Protein AF-0000000084328011 (afdb_homodimer)

Nearest PDB structures (foldseek):
  8xoi-assembly1_R  TM=4.783E-01  e=7.624E-02  Homo sapiens
  3ma9-assembly1_A  TM=4.531E-01  e=2.436E+00  Human immunodeficiency virus 1
  9jr2-assembly1_R  TM=4.713E-01  e=2.917E+00  Homo sapiens
  4dzu-assembly1_A  TM=5.152E-01  e=5.235E+00  synthetic construct
  8xoi-assembly1_R  TM=4.646E-01  e=7.841E-02  Homo sapiens

InterPro domains:
  IPR045339 Domain of unknown function DUF6534 [PF20152] (170-254)

Structure (mmCIF, N/CA/C/O backbone):
data_AF-0000000084328011-model_v1
#
loop_
_entity.id
_entity.type
_entity.pdbx_description
1 polymer 'DUF6534 domain-containing protein'
#
loop_
_atom_site.group_PDB
_atom_site.id
_atom_site.type_symbol
_atom_site.label_atom_id
_atom_site.label_alt_id
_atom_site.label_comp_id
_atom_site.label_asym_id
_atom_site.label_entity_id
_atom_site.label_seq_id
_atom_site.pdbx_PDB_ins_code
_atom_site.Cartn_x
_atom_site.Cartn_y
_atom_site.Cartn_z
_atom_site.occupancy
_atom_site.B_iso_or_equiv
_atom_site.auth_seq_id
_atom_site.auth_comp_id
_atom_site.auth_asym_id
_atom_site.auth_atom_id
_atom_site.pdbx_PDB_model_num
ATOM 1 N N . MET A 1 1 ? 22.641 -42.312 -23.188 1 24.8 1 MET A N 1
ATOM 2 C CA . MET A 1 1 ? 22.141 -41.125 -22.5 1 24.8 1 MET A CA 1
ATOM 3 C C . MET A 1 1 ? 21.359 -41.5 -21.25 1 24.8 1 MET A C 1
ATOM 5 O O . MET A 1 1 ? 20.359 -42.25 -21.328 1 24.8 1 MET A O 1
ATOM 9 N N . ASP A 1 2 ? 21.969 -41.656 -20.062 1 28.48 2 ASP A N 1
ATOM 10 C CA . ASP A 1 2 ? 21.484 -42.375 -18.891 1 28.48 2 ASP A CA 1
ATOM 11 C C . ASP A 1 2 ? 20.203 -41.75 -18.344 1 28.48 2 ASP A C 1
ATOM 13 O O . ASP A 1 2 ? 20.094 -40.531 -18.25 1 28.48 2 ASP A O 1
ATOM 17 N N . PRO A 1 3 ? 18.984 -42.312 -18.484 1 39.03 3 PRO A N 1
ATOM 18 C CA . PRO A 1 3 ? 17.656 -41.875 -18 1 39.03 3 PRO A CA 1
ATOM 19 C C . PRO A 1 3 ? 17.688 -41.375 -16.562 1 39.03 3 PRO A C 1
ATOM 21 O O . PRO A 1 3 ? 16.672 -40.906 -16.047 1 39.03 3 PRO A O 1
ATOM 24 N N . SER A 1 4 ? 18.516 -41.812 -15.703 1 35.44 4 SER A N 1
ATOM 25 C CA . SER A 1 4 ? 18.578 -41.656 -14.25 1 35.44 4 SER A CA 1
ATOM 26 C C . SER A 1 4 ? 18.578 -40.188 -13.844 1 35.44 4 SER A C 1
ATOM 28 O O . SER A 1 4 ? 18.234 -39.875 -12.703 1 35.44 4 SER A O 1
ATOM 30 N N . ILE A 1 5 ? 19.406 -39.406 -14.469 1 33.34 5 ILE A N 1
ATOM 31 C CA . ILE A 1 5 ? 19.641 -38.062 -13.93 1 33.34 5 ILE A CA 1
ATOM 32 C C . ILE A 1 5 ? 18.375 -37.219 -14.086 1 33.34 5 ILE A C 1
ATOM 34 O O . ILE A 1 5 ? 18.359 -36.25 -14.836 1 33.34 5 ILE A O 1
ATOM 38 N N . GLN A 1 6 ? 17.266 -37.719 -14.633 1 32.91 6 GLN A N 1
ATOM 39 C CA . GLN A 1 6 ? 15.992 -37.031 -14.5 1 32.91 6 GLN A CA 1
ATOM 40 C C . GLN A 1 6 ? 15.766 -36.562 -13.07 1 32.91 6 GLN A C 1
ATOM 42 O O . GLN A 1 6 ? 15.188 -37.281 -12.258 1 32.91 6 GLN A O 1
ATOM 47 N N . SER A 1 7 ? 16.828 -36.375 -12.25 1 34.91 7 SER A N 1
ATOM 48 C CA . SER A 1 7 ? 16.641 -35.875 -10.898 1 34.91 7 SER A CA 1
ATOM 49 C C . SER A 1 7 ? 15.469 -34.875 -10.852 1 34.91 7 SER A C 1
ATOM 51 O O . SER A 1 7 ? 15.461 -33.875 -11.562 1 34.91 7 SER A O 1
ATOM 53 N N . SER A 1 8 ? 14.219 -35.312 -10.852 1 38.06 8 SER A N 1
ATOM 54 C CA . SER A 1 8 ? 12.922 -34.688 -10.57 1 38.06 8 SER A CA 1
ATOM 55 C C . SER A 1 8 ? 13.07 -33.531 -9.602 1 38.06 8 SER A C 1
ATOM 57 O O . SER A 1 8 ? 13.133 -33.719 -8.383 1 38.06 8 SER A O 1
ATOM 59 N N . THR A 1 9 ? 14.133 -32.812 -9.516 1 40.72 9 THR A N 1
ATOM 60 C CA . THR A 1 9 ? 14.266 -31.672 -8.602 1 40.72 9 THR A CA 1
ATOM 61 C C . THR A 1 9 ? 12.906 -31.031 -8.328 1 40.72 9 THR A C 1
ATOM 63 O O . THR A 1 9 ? 12.32 -30.406 -9.211 1 40.72 9 THR A O 1
ATOM 66 N N . SER A 1 10 ? 11.961 -31.812 -7.805 1 50.69 10 SER A N 1
ATOM 67 C CA . SER A 1 10 ? 10.68 -31.406 -7.23 1 50.69 10 SER A CA 1
ATOM 68 C C . SER A 1 10 ? 10.695 -29.953 -6.797 1 50.69 10 SER A C 1
ATOM 70 O O . SER A 1 10 ? 11.43 -29.578 -5.879 1 50.69 10 SER A O 1
ATOM 72 N N . THR A 1 11 ? 10.797 -29.109 -7.754 1 59.78 11 THR A N 1
ATOM 73 C CA . THR A 1 11 ? 10.695 -27.672 -7.48 1 59.78 11 THR A CA 1
ATOM 74 C C . THR A 1 11 ? 9.742 -27.406 -6.32 1 59.78 11 THR A C 1
ATOM 76 O O . THR A 1 11 ? 8.578 -27.812 -6.367 1 59.78 11 THR A O 1
ATOM 79 N N . ASP A 1 12 ? 10.391 -27.375 -5.062 1 71.88 12 ASP A N 1
ATOM 80 C CA . ASP A 1 12 ? 9.586 -26.953 -3.922 1 71.88 12 ASP A CA 1
ATOM 81 C C . ASP A 1 12 ? 8.648 -25.797 -4.305 1 71.88 12 ASP A C 1
ATOM 83 O O . ASP A 1 12 ? 9.062 -24.641 -4.332 1 71.88 12 ASP A O 1
ATOM 87 N N . ILE A 1 13 ? 7.531 -26.25 -4.891 1 75.19 13 ILE A N 1
ATOM 88 C CA . ILE A 1 13 ? 6.52 -25.312 -5.348 1 75.19 13 ILE A CA 1
ATOM 89 C C . ILE A 1 13 ? 6.312 -24.219 -4.293 1 75.19 13 ILE A C 1
ATOM 91 O O . ILE A 1 13 ? 6.156 -23.047 -4.629 1 75.19 13 ILE A O 1
ATOM 95 N N . ARG A 1 14 ? 6.438 -24.656 -3.088 1 78.06 14 ARG A N 1
ATOM 96 C CA . ARG A 1 14 ? 6.211 -23.719 -1.99 1 78.06 14 ARG A CA 1
ATOM 97 C C . ARG A 1 14 ? 7.344 -22.719 -1.893 1 78.06 14 ARG A C 1
ATOM 99 O O . ARG A 1 14 ? 7.102 -21.516 -1.756 1 78.06 14 ARG A O 1
ATOM 106 N N . ALA A 1 15 ? 8.422 -23.188 -2.031 1 79.38 15 ALA A N 1
ATOM 107 C CA . ALA A 1 15 ? 9.578 -22.312 -1.862 1 79.38 15 ALA A CA 1
ATOM 108 C C . ALA A 1 15 ? 9.82 -21.484 -3.119 1 79.38 15 ALA A C 1
ATOM 110 O O . ALA A 1 15 ? 10.32 -20.359 -3.041 1 79.38 15 ALA A O 1
ATOM 111 N N . THR A 1 16 ? 9.461 -21.922 -4.121 1 80.5 16 THR A N 1
ATOM 112 C CA . THR A 1 16 ? 9.711 -21.188 -5.359 1 80.5 16 THR A CA 1
ATOM 113 C C . THR A 1 16 ? 8.531 -20.281 -5.699 1 80.5 16 THR A C 1
ATOM 115 O O . THR A 1 16 ? 8.633 -19.062 -5.574 1 80.5 16 THR A O 1
ATOM 118 N N . PHE A 1 17 ? 7.391 -20.906 -5.824 1 82.62 17 PHE A N 1
ATOM 119 C CA . PHE A 1 17 ? 6.242 -20.125 -6.27 1 82.62 17 PHE A CA 1
ATOM 120 C C . PHE A 1 17 ? 5.578 -19.422 -5.09 1 82.62 17 PHE A C 1
ATOM 122 O O . PHE A 1 17 ? 5.039 -18.312 -5.242 1 82.62 17 PHE A O 1
ATOM 129 N N . GLY A 1 18 ? 5.676 -20.047 -4.023 1 86.12 18 GLY A N 1
ATOM 130 C CA . GLY A 1 18 ? 5.133 -19.422 -2.836 1 86.12 18 GLY A CA 1
ATOM 131 C C . GLY A 1 18 ? 5.879 -18.156 -2.443 1 86.12 18 GLY A C 1
ATOM 132 O O . GLY A 1 18 ? 5.262 -17.156 -2.078 1 86.12 18 GLY A O 1
ATOM 133 N N . ALA A 1 19 ? 7.117 -18.203 -2.518 1 88.81 19 ALA A N 1
ATOM 134 C CA . ALA A 1 19 ? 7.938 -17.047 -2.176 1 88.81 19 ALA A CA 1
ATOM 135 C C . ALA A 1 19 ? 7.691 -15.898 -3.148 1 88.81 19 ALA A C 1
ATOM 137 O O . ALA A 1 19 ? 7.664 -14.727 -2.746 1 88.81 19 ALA A O 1
ATOM 138 N N . LEU A 1 20 ? 7.488 -16.219 -4.379 1 89.38 20 LEU A N 1
ATOM 139 C CA . LEU A 1 20 ? 7.215 -15.203 -5.387 1 89.38 20 LEU A CA 1
ATOM 140 C C . LEU A 1 20 ? 5.867 -14.531 -5.129 1 89.38 20 LEU A C 1
ATOM 142 O O . LEU A 1 20 ? 5.742 -13.312 -5.234 1 89.38 20 LEU A O 1
ATOM 146 N N . LEU A 1 21 ? 4.973 -15.328 -4.781 1 91.5 21 LEU A N 1
ATOM 147 C CA . LEU A 1 21 ? 3.637 -14.805 -4.5 1 91.5 21 LEU A CA 1
ATOM 148 C C . LEU A 1 21 ? 3.652 -13.906 -3.266 1 91.5 21 LEU A C 1
ATOM 150 O O . LEU A 1 21 ? 3.178 -12.773 -3.312 1 91.5 21 LE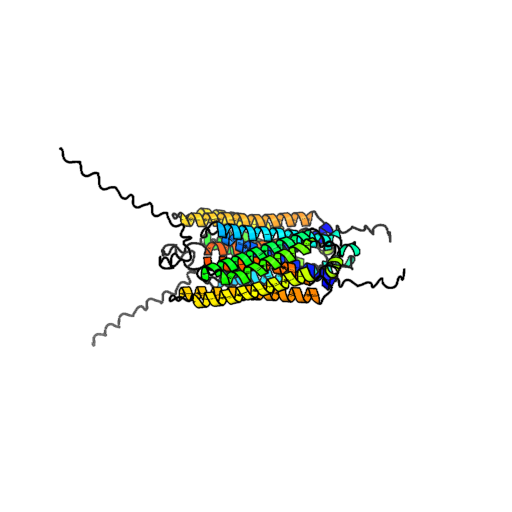U A O 1
ATOM 154 N N . LEU A 1 22 ? 4.219 -14.43 -2.213 1 92.88 22 LEU A N 1
ATOM 155 C CA . LEU A 1 22 ? 4.266 -13.664 -0.972 1 92.88 22 LEU A CA 1
ATOM 156 C C . LEU A 1 22 ? 5.102 -12.398 -1.145 1 92.88 22 LEU A C 1
ATOM 158 O O . LEU A 1 22 ? 4.727 -11.328 -0.658 1 92.88 22 LEU A O 1
ATOM 162 N N . GLY A 1 23 ? 6.215 -12.555 -1.773 1 95.12 23 GLY A N 1
ATOM 163 C CA . GLY A 1 23 ? 7.047 -11.391 -2.047 1 95.12 23 GLY A CA 1
ATOM 164 C C . GLY A 1 23 ? 6.332 -10.328 -2.861 1 95.12 23 GLY A C 1
ATOM 165 O O . GLY A 1 23 ? 6.441 -9.133 -2.564 1 95.12 23 GLY A O 1
ATOM 166 N N . GLY A 1 24 ? 5.613 -10.773 -3.877 1 95.5 24 GLY A N 1
ATOM 167 C CA . GLY A 1 24 ? 4.84 -9.852 -4.691 1 95.5 24 GLY A CA 1
ATOM 168 C C . GLY A 1 24 ? 3.744 -9.141 -3.914 1 95.5 24 GLY A C 1
ATOM 169 O O . GLY A 1 24 ? 3.516 -7.945 -4.102 1 95.5 24 GLY A O 1
ATOM 170 N N . LEU A 1 25 ? 3.107 -9.828 -3.066 1 95.94 25 LEU A N 1
ATOM 171 C CA . LEU A 1 25 ? 2.02 -9.273 -2.27 1 95.94 25 LEU A CA 1
ATOM 172 C C . LEU A 1 25 ? 2.547 -8.258 -1.26 1 95.94 25 LEU A C 1
ATOM 174 O O . LEU A 1 25 ? 1.98 -7.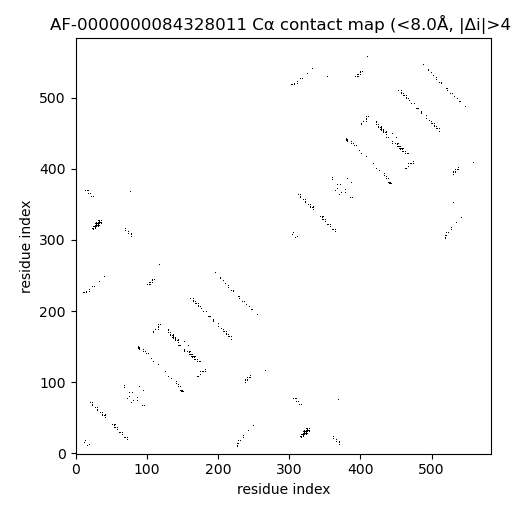172 -1.107 1 95.94 25 LEU A O 1
ATOM 178 N N . VAL A 1 26 ? 3.602 -8.555 -0.63 1 95.88 26 VAL A N 1
ATOM 179 C CA . VAL A 1 26 ? 4.195 -7.641 0.339 1 95.88 26 VAL A CA 1
ATOM 180 C C . VAL A 1 26 ? 4.738 -6.406 -0.379 1 95.88 26 VAL A C 1
ATOM 182 O O . VAL A 1 26 ? 4.566 -5.281 0.091 1 95.88 26 VAL A O 1
ATOM 185 N N . ALA A 1 27 ? 5.332 -6.66 -1.483 1 97.75 27 ALA A N 1
ATOM 186 C CA . ALA A 1 27 ? 5.816 -5.543 -2.287 1 97.75 27 ALA A CA 1
ATOM 187 C C . ALA A 1 27 ? 4.672 -4.625 -2.701 1 97.75 27 ALA A C 1
ATOM 189 O O . ALA A 1 27 ? 4.828 -3.404 -2.74 1 97.75 27 ALA A O 1
ATOM 190 N N . ALA A 1 28 ? 3.584 -5.215 -2.986 1 97.25 28 ALA A N 1
ATOM 191 C CA . ALA A 1 28 ? 2.412 -4.438 -3.381 1 97.25 28 ALA A CA 1
ATOM 192 C C . ALA A 1 28 ? 1.928 -3.559 -2.232 1 97.25 28 ALA A C 1
ATOM 194 O O . ALA A 1 28 ? 1.56 -2.4 -2.443 1 97.25 28 ALA A O 1
ATOM 195 N N . ILE A 1 29 ? 1.938 -4.078 -1.052 1 97.12 29 ILE A N 1
ATOM 196 C CA . ILE A 1 29 ? 1.565 -3.293 0.121 1 97.12 29 ILE A CA 1
ATOM 197 C C . ILE A 1 29 ? 2.506 -2.098 0.263 1 97.12 29 ILE A C 1
ATOM 199 O O . ILE A 1 29 ? 2.055 -0.965 0.448 1 97.12 29 ILE A O 1
ATOM 203 N N . LEU A 1 30 ? 3.725 -2.396 0.153 1 97.19 30 LEU A N 1
ATOM 204 C CA . LEU A 1 30 ? 4.719 -1.339 0.304 1 97.19 30 LEU A CA 1
ATOM 205 C C . LEU A 1 30 ? 4.602 -0.317 -0.822 1 97.19 30 LEU A C 1
ATOM 207 O O . LEU A 1 30 ? 4.844 0.874 -0.615 1 97.19 30 LEU A O 1
ATOM 211 N N . SER A 1 31 ? 4.258 -0.806 -1.986 1 97.56 31 SER A N 1
ATOM 212 C CA . SER A 1 31 ? 4.008 0.103 -3.1 1 97.56 31 SER A CA 1
ATOM 213 C C . SER A 1 31 ? 2.855 1.054 -2.787 1 97.56 31 SER A C 1
ATOM 215 O O . SER A 1 31 ? 2.914 2.238 -3.121 1 97.56 31 SER A O 1
ATOM 217 N N . GLY A 1 32 ? 1.829 0.528 -2.189 1 96.69 32 GLY A N 1
ATOM 218 C CA . GLY A 1 32 ? 0.734 1.382 -1.76 1 96.69 32 GLY A CA 1
ATOM 219 C C . GLY A 1 32 ? 1.17 2.473 -0.801 1 96.69 32 GLY A C 1
ATOM 220 O O . GLY A 1 32 ? 0.718 3.615 -0.906 1 96.69 32 GLY A O 1
ATOM 221 N N . MET A 1 33 ? 2.029 2.109 0.044 1 95.5 33 MET A N 1
ATOM 222 C CA . MET A 1 33 ? 2.566 3.092 0.979 1 95.5 33 MET A CA 1
ATOM 223 C C . MET A 1 33 ? 3.334 4.184 0.24 1 95.5 33 MET A C 1
ATOM 225 O O . MET A 1 33 ? 3.227 5.363 0.582 1 95.5 33 MET A O 1
ATOM 229 N N . ILE A 1 34 ? 4.055 3.789 -0.71 1 96.12 34 ILE A N 1
ATOM 230 C CA . ILE A 1 34 ? 4.836 4.742 -1.497 1 96.12 34 ILE A CA 1
ATOM 231 C C . ILE A 1 34 ? 3.895 5.703 -2.223 1 96.12 34 ILE A C 1
ATOM 233 O O . ILE A 1 34 ? 4.105 6.918 -2.209 1 96.12 34 ILE A O 1
ATOM 237 N N . ILE A 1 35 ? 2.896 5.141 -2.752 1 94.56 35 ILE A N 1
ATOM 238 C CA . ILE A 1 35 ? 1.945 5.949 -3.504 1 94.56 35 ILE A CA 1
ATOM 239 C C . ILE A 1 35 ? 1.256 6.941 -2.568 1 94.56 35 ILE A C 1
ATOM 241 O O . ILE A 1 35 ? 1.174 8.133 -2.867 1 94.56 35 ILE A O 1
ATOM 245 N N . ALA A 1 36 ? 0.824 6.477 -1.456 1 91.94 36 ALA A N 1
ATOM 246 C CA . ALA A 1 36 ? 0.141 7.336 -0.492 1 91.94 36 ALA A CA 1
ATOM 247 C C . ALA A 1 36 ? 1.064 8.445 0.007 1 91.94 36 ALA A C 1
ATOM 249 O O . ALA A 1 36 ? 0.668 9.609 0.07 1 91.94 36 ALA A O 1
ATOM 250 N N . GLN A 1 37 ? 2.264 8.078 0.296 1 91.19 37 GLN A N 1
ATOM 251 C CA . GLN A 1 37 ? 3.234 9.047 0.788 1 91.19 37 GLN A CA 1
ATOM 252 C C . GLN A 1 37 ? 3.623 10.039 -0.306 1 91.19 37 GLN A C 1
ATOM 254 O O . GLN A 1 37 ? 3.816 11.227 -0.035 1 91.19 37 GLN A O 1
ATOM 259 N N . GLY A 1 38 ? 3.795 9.508 -1.485 1 91.56 38 GLY A N 1
ATOM 260 C CA . GLY A 1 38 ? 4.121 10.375 -2.602 1 91.56 38 GLY A CA 1
ATOM 261 C C . GLY A 1 38 ? 3.037 11.398 -2.898 1 91.56 38 GLY A C 1
ATOM 262 O O . GLY A 1 38 ? 3.326 12.578 -3.084 1 91.56 38 GLY A O 1
ATOM 263 N N . LEU A 1 39 ? 1.78 10.938 -2.84 1 86.62 39 LEU A N 1
ATOM 264 C CA . LEU A 1 39 ? 0.655 11.828 -3.104 1 86.62 39 LEU A CA 1
ATOM 265 C C . LEU A 1 39 ? 0.525 12.883 -2.008 1 86.62 39 LEU A C 1
ATOM 267 O O . LEU A 1 39 ? 0.259 14.047 -2.293 1 86.62 39 LEU A O 1
ATOM 271 N N . ASN A 1 40 ? 0.718 12.453 -0.836 1 82.5 40 ASN A N 1
ATOM 272 C CA . ASN A 1 40 ? 0.671 13.391 0.282 1 82.5 40 ASN A CA 1
ATOM 273 C C . ASN A 1 40 ? 1.77 14.445 0.177 1 82.5 40 ASN A C 1
ATOM 275 O O . ASN A 1 40 ? 1.544 15.617 0.487 1 82.5 40 ASN A O 1
ATOM 279 N N . TYR A 1 41 ? 2.893 14 -0.251 1 86.25 41 TYR A N 1
ATOM 280 C CA . TYR A 1 41 ? 4.016 14.922 -0.382 1 86.25 41 TYR A CA 1
ATOM 281 C C . TYR A 1 41 ? 3.783 15.914 -1.517 1 86.25 41 TYR A C 1
ATOM 283 O O . TYR A 1 41 ? 4.051 17.109 -1.371 1 86.25 41 TYR A O 1
ATOM 291 N N . LEU A 1 42 ? 3.281 15.484 -2.598 1 86.25 42 LEU A N 1
ATOM 292 C CA . LEU A 1 42 ? 3.143 16.297 -3.801 1 86.25 42 LEU A CA 1
ATOM 293 C C . LEU A 1 42 ? 1.984 17.281 -3.66 1 86.25 42 LEU A C 1
ATOM 295 O O . LEU A 1 42 ? 1.921 18.281 -4.383 1 86.25 42 LEU A O 1
ATOM 299 N N . LYS A 1 43 ? 1.118 17 -2.762 1 75.69 43 L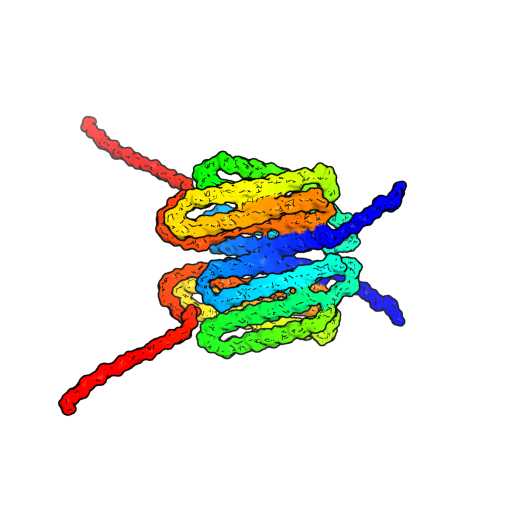YS A N 1
ATOM 300 C CA . LYS A 1 43 ? 0.003 17.906 -2.504 1 75.69 43 LYS A CA 1
ATOM 301 C C . LYS A 1 43 ? 0.478 19.188 -1.808 1 75.69 43 LYS A C 1
ATOM 303 O O . LYS A 1 43 ? -0.116 20.25 -1.979 1 75.69 43 LYS A O 1
ATOM 308 N N . SER A 1 44 ? 1.581 19 -1.115 1 69.69 44 SER A N 1
ATOM 309 C CA . SER A 1 44 ? 2.092 20.156 -0.396 1 69.69 44 SER A CA 1
ATOM 310 C C . SER A 1 44 ? 3.137 20.906 -1.219 1 69.69 44 SER A C 1
ATOM 312 O O . SER A 1 44 ? 3.941 20.281 -1.918 1 69.69 44 SER A O 1
ATOM 314 N N . ASN A 1 45 ? 2.994 22.047 -1.561 1 63.22 45 ASN A N 1
ATOM 315 C CA . ASN A 1 45 ? 3.871 22.844 -2.408 1 63.22 45 ASN A CA 1
ATOM 316 C C . ASN A 1 45 ? 4.953 23.547 -1.591 1 63.22 45 ASN A C 1
ATOM 318 O O . ASN A 1 45 ? 5.41 24.625 -1.957 1 63.22 45 ASN A O 1
ATOM 322 N N . ILE A 1 46 ? 5.445 22.875 -0.678 1 66.56 46 ILE A N 1
ATOM 323 C CA . ILE A 1 46 ? 6.336 23.641 0.197 1 66.56 46 ILE A CA 1
ATOM 324 C C . ILE A 1 46 ? 7.777 23.484 -0.277 1 66.56 46 ILE A C 1
ATOM 326 O O . ILE A 1 46 ? 8.57 24.422 -0.203 1 66.56 46 ILE A O 1
ATOM 330 N N . ASP A 1 47 ? 8.156 22.5 -1.021 1 74.56 47 ASP A N 1
ATOM 331 C CA . ASP A 1 47 ? 9.547 22.203 -1.335 1 74.56 47 ASP A CA 1
ATOM 332 C C . ASP A 1 47 ? 9.875 22.578 -2.779 1 74.56 47 ASP A C 1
ATOM 334 O O . ASP A 1 47 ? 8.977 22.688 -3.613 1 74.56 47 ASP A O 1
ATOM 338 N N . PRO A 1 48 ? 11.195 22.844 -2.928 1 78.75 48 PRO A N 1
ATOM 339 C CA . PRO A 1 48 ? 11.641 23.188 -4.281 1 78.75 48 PRO A CA 1
ATOM 340 C C . PRO A 1 48 ? 11.273 22.109 -5.305 1 78.75 48 PRO A C 1
ATOM 342 O O . PRO A 1 48 ? 10.992 20.969 -4.934 1 78.75 48 PRO A O 1
ATOM 345 N N . SER A 1 49 ? 11.305 22.516 -6.555 1 83.44 49 SER A N 1
ATOM 346 C CA . SER A 1 49 ? 10.844 21.672 -7.652 1 83.44 49 SER A CA 1
ATOM 347 C C . SER A 1 49 ? 11.742 20.438 -7.82 1 83.44 49 SER A C 1
ATOM 349 O O . SER A 1 49 ? 11.281 19.375 -8.234 1 83.44 49 SER A O 1
ATOM 351 N N . ASN A 1 50 ? 12.992 20.578 -7.48 1 83.38 50 ASN A N 1
ATOM 352 C CA . ASN A 1 50 ? 13.914 19.453 -7.648 1 83.38 50 ASN A CA 1
ATOM 353 C C . ASN A 1 50 ? 13.539 18.281 -6.754 1 83.38 50 ASN A C 1
ATOM 355 O O . ASN A 1 50 ? 13.539 17.125 -7.199 1 83.38 50 ASN A O 1
ATOM 359 N N . ILE A 1 51 ? 13.211 18.609 -5.57 1 85.44 51 ILE A N 1
ATOM 360 C CA . ILE A 1 51 ? 12.852 17.547 -4.629 1 85.44 51 ILE A CA 1
ATOM 361 C C . ILE A 1 51 ? 11.492 16.969 -5.004 1 85.44 51 ILE A C 1
ATOM 363 O O . ILE A 1 51 ? 11.297 15.75 -4.93 1 85.44 51 ILE A O 1
ATOM 367 N N . ARG A 1 52 ? 10.641 17.734 -5.516 1 89.31 52 ARG A N 1
ATOM 368 C CA . ARG A 1 52 ? 9.32 17.281 -5.938 1 89.31 52 ARG A CA 1
ATOM 369 C C . ARG A 1 52 ? 9.422 16.344 -7.133 1 89.31 52 ARG A C 1
ATOM 371 O O . ARG A 1 52 ? 8.711 15.336 -7.203 1 89.31 52 ARG A O 1
ATOM 378 N N . SER A 1 53 ? 10.32 16.797 -7.949 1 90.75 53 SER A N 1
ATOM 379 C CA . SER A 1 53 ? 10.531 15.945 -9.117 1 90.75 53 SER A CA 1
ATOM 380 C C . SER A 1 53 ? 11.109 14.594 -8.727 1 90.75 53 SER A C 1
ATOM 382 O O . SER A 1 53 ? 10.727 13.562 -9.289 1 90.75 53 SER A O 1
ATOM 384 N N . MET A 1 54 ? 11.984 14.609 -7.797 1 91.31 54 MET A N 1
ATOM 385 C CA . MET A 1 54 ? 12.578 13.359 -7.328 1 91.31 54 MET A CA 1
ATOM 386 C C . MET A 1 54 ? 11.516 12.438 -6.734 1 91.31 54 MET A C 1
ATOM 388 O O . MET A 1 54 ? 11.508 11.234 -7.004 1 91.31 54 MET A O 1
ATOM 392 N N . VAL A 1 55 ? 10.625 13.031 -5.973 1 93 55 VAL A N 1
ATOM 393 C CA . VAL A 1 55 ? 9.523 12.266 -5.391 1 93 55 VAL A CA 1
ATOM 394 C C . VAL A 1 55 ? 8.648 11.688 -6.504 1 93 55 VAL A C 1
ATOM 396 O O . VAL A 1 55 ? 8.289 10.508 -6.469 1 93 55 VAL A O 1
ATOM 399 N N . GLY A 1 56 ? 8.383 12.531 -7.52 1 94.19 56 GLY A N 1
ATOM 400 C CA . GLY A 1 56 ? 7.609 12.055 -8.656 1 94.19 56 GLY A CA 1
ATOM 401 C C . GLY A 1 56 ? 8.273 10.898 -9.383 1 94.19 56 GLY A C 1
ATOM 402 O O . GLY A 1 56 ? 7.605 9.922 -9.75 1 94.19 56 GLY A O 1
ATOM 403 N N . ILE A 1 57 ? 9.516 11 -9.508 1 94.94 57 ILE A N 1
ATOM 404 C CA . ILE A 1 57 ? 10.281 9.969 -10.203 1 94.94 57 ILE A CA 1
ATOM 405 C C . ILE A 1 57 ? 10.242 8.672 -9.398 1 94.94 57 ILE A C 1
ATOM 407 O O . ILE A 1 57 ? 10.062 7.586 -9.953 1 94.94 57 ILE A O 1
ATOM 411 N N . ILE A 1 58 ? 10.383 8.766 -8.102 1 95.62 58 ILE A N 1
ATOM 412 C CA . ILE A 1 58 ? 10.383 7.59 -7.238 1 95.62 58 ILE A CA 1
ATOM 413 C C . ILE A 1 58 ? 9.023 6.895 -7.316 1 95.62 58 ILE A C 1
ATOM 415 O O . ILE A 1 58 ? 8.953 5.668 -7.406 1 95.62 58 ILE A O 1
ATOM 419 N N . VAL A 1 59 ? 7.965 7.633 -7.359 1 96.56 59 VAL A N 1
ATOM 420 C CA . VAL A 1 59 ? 6.617 7.074 -7.426 1 96.56 59 VAL A CA 1
ATOM 421 C C . VAL A 1 59 ? 6.406 6.391 -8.773 1 96.56 59 VAL A C 1
ATOM 423 O O . VAL A 1 59 ? 5.871 5.281 -8.836 1 96.56 59 VAL A O 1
ATOM 426 N N . ILE A 1 60 ? 6.859 7.016 -9.789 1 96.38 60 ILE A N 1
ATOM 427 C CA . ILE A 1 60 ? 6.691 6.457 -11.133 1 96.38 60 ILE A CA 1
ATOM 428 C C . ILE A 1 60 ? 7.508 5.172 -11.258 1 96.38 60 ILE A C 1
ATOM 430 O O . ILE A 1 60 ? 7.02 4.172 -11.789 1 96.38 60 ILE A O 1
ATOM 434 N N . LEU A 1 61 ? 8.703 5.23 -10.812 1 97.12 61 LEU A N 1
ATOM 435 C CA . LEU A 1 61 ? 9.547 4.039 -10.844 1 97.12 61 LEU A CA 1
ATOM 436 C C . LEU A 1 61 ? 8.914 2.904 -10.047 1 97.12 61 LEU A C 1
ATOM 438 O O . LEU A 1 61 ? 8.969 1.744 -10.461 1 97.12 61 LEU A O 1
ATOM 442 N N . ASP A 1 62 ? 8.344 3.221 -8.953 1 97.44 62 ASP A N 1
ATOM 443 C CA . ASP A 1 62 ? 7.684 2.223 -8.117 1 97.44 62 ASP A CA 1
ATOM 444 C C . ASP A 1 62 ? 6.504 1.589 -8.844 1 97.44 62 ASP A C 1
ATOM 446 O O . ASP A 1 62 ? 6.328 0.369 -8.812 1 97.44 62 ASP A O 1
ATOM 450 N N . ILE A 1 63 ? 5.727 2.43 -9.492 1 96.81 63 ILE A N 1
ATOM 451 C CA . ILE A 1 63 ? 4.574 1.93 -10.227 1 96.81 63 ILE A CA 1
ATOM 452 C C . ILE A 1 63 ? 5.039 1 -11.344 1 96.81 63 ILE A C 1
ATOM 454 O O . ILE A 1 63 ? 4.492 -0.091 -11.523 1 96.81 63 ILE A O 1
ATOM 458 N N . LEU A 1 64 ? 6.023 1.435 -12.031 1 96.88 64 LEU A N 1
ATOM 459 C CA . LEU A 1 64 ? 6.562 0.614 -13.109 1 96.88 64 LEU A CA 1
ATOM 460 C C . LEU A 1 64 ? 7.094 -0.71 -12.57 1 96.88 64 LEU A C 1
ATOM 462 O O . LEU A 1 64 ? 6.832 -1.769 -13.148 1 96.88 64 LEU A O 1
ATOM 466 N N . HIS A 1 65 ? 7.828 -0.627 -11.516 1 97.69 65 HIS A N 1
ATOM 467 C CA . HIS A 1 65 ? 8.367 -1.829 -10.883 1 97.69 65 HIS A CA 1
ATOM 468 C C . HIS A 1 65 ? 7.246 -2.775 -10.461 1 97.69 65 HIS A C 1
ATOM 470 O O . HIS A 1 65 ? 7.34 -3.986 -10.672 1 97.69 65 HIS A O 1
ATOM 476 N N . THR A 1 66 ? 6.207 -2.234 -9.906 1 97.38 66 THR A N 1
ATOM 477 C CA . THR A 1 66 ? 5.078 -3.033 -9.445 1 97.38 66 THR A CA 1
ATOM 478 C C . THR A 1 66 ? 4.367 -3.695 -10.625 1 97.38 66 THR A C 1
ATOM 480 O O . THR A 1 66 ? 4.004 -4.871 -10.555 1 97.38 66 THR A O 1
ATOM 483 N N . VAL A 1 67 ? 4.203 -2.98 -11.688 1 96.25 67 VAL A N 1
ATOM 484 C CA . VAL A 1 67 ? 3.561 -3.52 -12.883 1 96.25 67 VAL A CA 1
ATOM 485 C C . VAL A 1 67 ? 4.387 -4.684 -13.43 1 96.25 67 VAL A C 1
ATOM 487 O O . VAL A 1 67 ? 3.83 -5.699 -13.859 1 96.25 67 VAL A O 1
ATOM 490 N N . THR A 1 68 ? 5.672 -4.551 -13.445 1 96.12 68 THR A N 1
ATOM 491 C CA . THR A 1 68 ? 6.535 -5.617 -13.945 1 96.12 68 THR A CA 1
ATOM 492 C C . THR A 1 68 ? 6.434 -6.855 -13.062 1 96.12 68 THR A C 1
ATOM 494 O O . THR A 1 68 ? 6.457 -7.984 -13.555 1 96.12 68 THR A O 1
ATOM 497 N N . ILE A 1 69 ? 6.332 -6.664 -11.742 1 95.38 69 ILE A N 1
ATOM 498 C CA . ILE A 1 69 ? 6.148 -7.785 -10.82 1 95.38 69 ILE A CA 1
ATOM 499 C C . ILE A 1 69 ? 4.82 -8.477 -11.117 1 95.38 69 ILE A C 1
ATOM 501 O O . ILE A 1 69 ? 4.758 -9.711 -11.172 1 95.38 69 ILE A O 1
ATOM 505 N N . PHE A 1 70 ? 3.809 -7.684 -11.391 1 94.31 70 PHE A N 1
ATOM 506 C CA . PHE A 1 70 ? 2.494 -8.234 -11.695 1 94.31 70 PHE A CA 1
ATOM 507 C C . PHE A 1 70 ? 2.545 -9.078 -12.969 1 94.31 70 PHE A C 1
ATOM 509 O O . PHE A 1 70 ? 2.01 -10.188 -13 1 94.31 70 PHE A O 1
ATOM 516 N N . MET A 1 71 ? 3.217 -8.586 -13.938 1 92.44 71 MET A N 1
ATOM 517 C CA . MET A 1 71 ? 3.334 -9.289 -15.203 1 92.44 71 MET A CA 1
ATOM 518 C C . MET A 1 71 ? 4.113 -10.586 -15.031 1 92.44 71 MET A C 1
ATOM 520 O O . MET A 1 71 ? 3.787 -11.602 -15.656 1 92.44 71 MET A O 1
ATOM 524 N N . GLY A 1 72 ? 5.141 -10.5 -14.234 1 89.94 72 GLY A N 1
ATOM 525 C CA . GLY A 1 72 ? 5.898 -11.711 -13.961 1 89.94 72 GLY A CA 1
ATOM 526 C C . GLY A 1 72 ? 5.086 -12.766 -13.234 1 89.94 72 GLY A C 1
ATOM 527 O O . GLY A 1 72 ? 5.121 -13.945 -13.609 1 89.94 72 GLY A O 1
ATOM 528 N N . LEU A 1 73 ? 4.367 -12.336 -12.234 1 89.69 73 LEU A N 1
ATOM 529 C CA . LEU A 1 73 ? 3.529 -13.266 -11.484 1 89.69 73 LEU A CA 1
ATOM 530 C C . LEU A 1 73 ? 2.434 -13.844 -12.375 1 89.69 73 LEU A C 1
ATOM 532 O O . LEU A 1 73 ? 2.113 -15.031 -12.273 1 89.69 73 LEU A O 1
ATOM 536 N N . TRP A 1 74 ? 1.918 -12.977 -13.219 1 87.38 74 TRP A N 1
ATOM 537 C CA . TRP A 1 74 ? 0.9 -13.438 -14.156 1 87.38 74 TRP A CA 1
ATOM 538 C C . TRP A 1 74 ? 1.454 -14.523 -15.07 1 87.38 74 TRP A C 1
ATOM 540 O O . TRP A 1 74 ? 0.792 -15.539 -15.312 1 87.38 74 TRP A O 1
ATOM 550 N N . LYS A 1 75 ? 2.572 -14.336 -15.539 1 84.94 75 LYS A N 1
ATOM 551 C CA . LYS A 1 75 ? 3.191 -15.312 -16.438 1 84.94 75 LYS A CA 1
ATOM 552 C C . LYS A 1 75 ? 3.459 -16.625 -15.711 1 84.94 75 LYS A C 1
ATOM 554 O O . LYS A 1 75 ? 3.176 -17.703 -16.234 1 84.94 75 LYS A O 1
ATOM 559 N N . TRP A 1 76 ? 3.906 -16.578 -14.531 1 82.69 76 TRP A N 1
ATOM 560 C CA . TRP A 1 76 ? 4.297 -17.781 -13.805 1 82.69 76 TRP A CA 1
ATOM 561 C C . TRP A 1 76 ? 3.07 -18.516 -13.273 1 82.69 76 TRP A C 1
ATOM 563 O O . TRP A 1 76 ? 3.01 -19.75 -13.32 1 82.69 76 TRP A O 1
ATOM 573 N N . PHE A 1 77 ? 2.068 -17.859 -12.844 1 82.56 77 PHE A N 1
ATOM 574 C CA . PHE A 1 77 ? 0.955 -18.516 -12.164 1 82.56 77 PHE A CA 1
ATOM 575 C C . PHE A 1 77 ? -0.197 -18.766 -13.133 1 82.56 77 PHE A C 1
ATOM 577 O O . PHE A 1 77 ? -0.989 -19.688 -12.93 1 82.56 77 PHE A O 1
ATOM 584 N N . ILE A 1 78 ? -0.321 -17.984 -14.102 1 78.62 78 ILE A N 1
ATOM 585 C CA . ILE A 1 78 ? -1.496 -18.094 -14.961 1 78.62 78 ILE A CA 1
ATOM 586 C C . ILE A 1 78 ? -1.088 -18.672 -16.312 1 78.62 78 ILE A C 1
ATOM 588 O O . ILE A 1 78 ? -1.645 -19.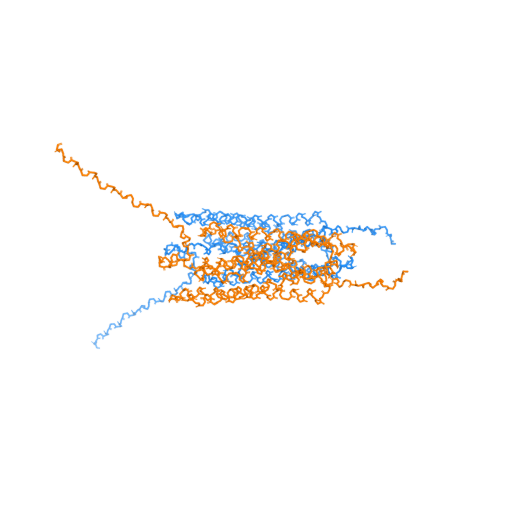672 -16.766 1 78.62 78 ILE A O 1
ATOM 592 N N . LYS A 1 79 ? -0.091 -18.109 -16.938 1 76.38 79 LYS A N 1
ATOM 593 C CA . LYS A 1 79 ? 0.262 -18.531 -18.281 1 76.38 79 LYS A CA 1
ATOM 594 C C . LYS A 1 79 ? 1.037 -19.844 -18.266 1 76.38 79 LYS A C 1
ATOM 596 O O . LYS A 1 79 ? 0.819 -20.719 -19.109 1 76.38 79 LYS A O 1
ATOM 601 N N . LEU A 1 80 ? 1.948 -19.953 -17.312 1 65.38 80 LEU A N 1
ATOM 602 C CA . LEU A 1 80 ? 2.805 -21.141 -17.312 1 65.38 80 LEU A CA 1
ATOM 603 C C . LEU A 1 80 ? 2.273 -22.188 -16.344 1 65.38 80 LEU A C 1
ATOM 605 O O . LEU A 1 80 ? 2.988 -23.125 -15.992 1 65.38 80 LEU A O 1
ATOM 609 N N . HIS A 1 81 ? 1.179 -21.969 -15.812 1 60.56 81 HIS A N 1
ATOM 610 C CA . HIS A 1 81 ? 0.567 -22.906 -14.883 1 60.56 81 HIS A CA 1
ATOM 611 C C . HIS A 1 81 ? 0.595 -24.328 -15.43 1 60.56 81 HIS A C 1
ATOM 613 O O . HIS A 1 81 ? 0.775 -25.297 -14.672 1 60.56 81 HIS A O 1
ATOM 619 N N . GLU A 1 82 ? 0.5 -24.422 -16.609 1 56.56 82 GLU A N 1
ATOM 620 C CA . GLU A 1 82 ? 0.429 -25.766 -17.156 1 56.56 82 GLU A CA 1
ATOM 621 C C . GLU A 1 82 ? 1.802 -26.25 -17.625 1 56.56 82 GLU A C 1
ATOM 623 O O . GLU A 1 82 ? 2.039 -27.453 -17.734 1 56.56 82 GLU A O 1
ATOM 628 N N . ALA A 1 83 ? 2.688 -25.266 -17.938 1 56.22 83 ALA A N 1
ATOM 629 C CA . ALA A 1 83 ? 3.928 -25.719 -18.562 1 56.22 83 ALA A CA 1
ATOM 630 C C . ALA A 1 83 ? 5.082 -25.719 -17.562 1 56.22 83 ALA A C 1
ATOM 632 O O . ALA A 1 83 ? 5.586 -24.656 -17.188 1 56.22 83 ALA A O 1
ATOM 633 N N . SER A 1 84 ? 5.355 -26.75 -16.797 1 54.88 84 SER A N 1
ATOM 634 C CA . SER A 1 84 ? 6.336 -26.984 -15.742 1 54.88 84 SER A CA 1
ATOM 635 C C . SER A 1 84 ? 7.715 -26.469 -16.141 1 54.88 84 SER A C 1
ATOM 637 O O . SER A 1 84 ? 8.438 -25.906 -15.32 1 54.88 84 SER A O 1
ATOM 639 N N . ALA A 1 85 ? 8.141 -26.781 -17.422 1 52.31 85 ALA A N 1
ATOM 640 C CA . ALA A 1 85 ? 9.531 -26.578 -17.812 1 52.31 85 ALA A CA 1
ATOM 641 C C . ALA A 1 85 ? 9.852 -25.094 -18 1 52.31 85 ALA A C 1
ATOM 643 O O . ALA A 1 85 ? 10.992 -24.672 -17.797 1 52.31 85 ALA A O 1
ATOM 644 N N . ALA A 1 86 ? 8.844 -24.297 -18.312 1 56.69 86 ALA A N 1
ATOM 645 C CA . ALA A 1 86 ? 9.07 -22.906 -18.719 1 56.69 86 ALA A CA 1
ATOM 646 C C . ALA A 1 86 ? 9.141 -21.984 -17.5 1 56.69 86 ALA A C 1
ATOM 648 O O . ALA A 1 86 ? 9.359 -20.781 -17.641 1 56.69 86 ALA A O 1
ATOM 649 N N . ILE A 1 87 ? 9.266 -22.656 -16.375 1 58.59 87 ILE A N 1
ATOM 650 C CA . ILE A 1 87 ? 9.195 -21.922 -15.117 1 58.59 87 ILE A CA 1
ATOM 651 C C . ILE A 1 87 ? 10.562 -21.312 -14.805 1 58.59 87 ILE A C 1
ATOM 653 O O . ILE A 1 87 ? 10.648 -20.266 -14.148 1 58.59 87 ILE A O 1
ATOM 657 N N . PHE A 1 88 ? 11.562 -21.844 -15.547 1 64.44 88 PHE A N 1
ATOM 658 C CA . PHE A 1 88 ? 12.891 -21.391 -15.148 1 64.44 88 PHE A CA 1
ATOM 659 C C . PHE A 1 88 ? 13.383 -20.281 -16.078 1 64.44 88 PHE A C 1
ATOM 661 O O . PHE A 1 88 ? 14.422 -19.672 -15.82 1 64.44 88 PHE A O 1
ATOM 668 N N . ALA A 1 89 ? 12.562 -20.031 -17.078 1 73.12 89 ALA A N 1
ATOM 669 C CA . ALA A 1 89 ? 12.891 -18.875 -17.906 1 73.12 89 ALA A CA 1
ATOM 670 C C . ALA A 1 89 ? 12.516 -17.578 -17.203 1 73.12 89 ALA A C 1
ATOM 672 O O . ALA A 1 89 ? 11.438 -17.469 -16.609 1 73.12 89 ALA A O 1
ATOM 673 N N . VAL A 1 90 ? 13.547 -16.719 -17.109 1 76.94 90 VAL A N 1
ATOM 674 C CA . VAL A 1 90 ? 13.289 -15.43 -16.5 1 76.94 90 VAL A CA 1
ATOM 675 C C . VAL A 1 90 ? 12.477 -14.555 -17.469 1 76.94 90 VAL A C 1
ATOM 677 O O . VAL A 1 90 ? 12.961 -14.195 -18.531 1 76.94 90 VAL A O 1
ATOM 680 N N . PRO A 1 91 ? 11.258 -14.273 -17.062 1 83.12 91 PRO A N 1
ATOM 681 C CA . PRO A 1 91 ? 10.469 -13.375 -17.922 1 83.12 91 PRO A CA 1
ATOM 682 C C . PRO A 1 91 ? 11.109 -12 -18.078 1 83.12 91 PRO A C 1
ATOM 684 O O . PRO A 1 91 ? 11.742 -11.5 -17.141 1 83.12 91 PRO A O 1
ATOM 687 N N . LEU A 1 92 ? 10.977 -11.383 -19.219 1 83.94 92 LEU A N 1
ATOM 688 C CA . LEU A 1 92 ? 11.5 -10.055 -19.5 1 83.94 92 LEU A CA 1
ATOM 689 C C . LEU A 1 92 ? 11.023 -9.047 -18.469 1 83.94 92 LEU A C 1
ATOM 691 O O . LEU A 1 92 ? 11.758 -8.125 -18.094 1 83.94 92 LEU A O 1
ATOM 695 N N . SER A 1 93 ? 9.852 -9.25 -18 1 89.38 93 SER A N 1
ATOM 696 C CA . SER A 1 93 ? 9.289 -8.344 -17.016 1 89.38 93 SER A CA 1
ATOM 697 C C . SER A 1 93 ? 10.109 -8.352 -15.727 1 89.38 93 SER A C 1
ATOM 699 O O . SER A 1 93 ? 10.328 -7.309 -15.109 1 89.38 93 SER A O 1
ATOM 701 N N . ILE A 1 94 ? 10.594 -9.469 -15.398 1 87.94 94 ILE A N 1
ATOM 702 C CA . ILE A 1 94 ? 11.391 -9.586 -14.18 1 87.94 94 ILE A CA 1
ATOM 703 C C . ILE A 1 94 ? 12.766 -8.977 -14.398 1 87.94 94 ILE A C 1
ATOM 705 O O . ILE A 1 94 ? 13.32 -8.328 -13.5 1 87.94 94 ILE A O 1
ATOM 709 N N . SER A 1 95 ? 13.289 -9.18 -15.586 1 87.81 95 SER A N 1
ATOM 710 C CA . SER A 1 95 ? 14.562 -8.547 -15.914 1 87.81 95 SER A CA 1
ATOM 711 C C . SER A 1 95 ? 14.461 -7.027 -15.836 1 87.81 95 SER A C 1
ATOM 713 O O . SER A 1 95 ? 15.359 -6.363 -15.312 1 87.81 95 SER A O 1
ATOM 715 N N . ILE A 1 96 ? 13.391 -6.48 -16.297 1 90.06 96 ILE A N 1
ATOM 716 C CA . ILE A 1 96 ? 13.164 -5.043 -16.234 1 90.06 96 ILE A CA 1
ATOM 717 C C . ILE A 1 96 ? 13.008 -4.594 -14.789 1 90.06 96 ILE A C 1
ATOM 719 O O . ILE A 1 96 ? 13.469 -3.512 -14.414 1 90.06 96 ILE A O 1
ATOM 723 N N . SER A 1 97 ? 12.375 -5.434 -14.023 1 92.75 97 SER A N 1
ATOM 724 C CA . SER A 1 97 ? 12.203 -5.105 -12.609 1 92.75 97 SER A CA 1
ATOM 725 C C . SER A 1 97 ? 13.547 -4.953 -11.906 1 92.75 97 SER A C 1
ATOM 727 O O . SER A 1 97 ? 13.695 -4.121 -11.008 1 92.75 97 SER A O 1
ATOM 729 N N . VAL A 1 98 ? 14.5 -5.715 -12.32 1 90.12 98 VAL A N 1
ATOM 730 C CA . VAL A 1 98 ? 15.828 -5.66 -11.719 1 90.12 98 VAL A CA 1
ATOM 731 C C . VAL A 1 98 ? 16.484 -4.32 -12.039 1 90.12 98 VAL A C 1
ATOM 733 O O . VAL A 1 98 ? 17.094 -3.695 -11.172 1 90.12 98 VAL A O 1
ATOM 736 N N . ILE A 1 99 ? 16.312 -3.857 -13.195 1 90.31 99 ILE A N 1
ATOM 737 C CA . ILE A 1 99 ? 16.875 -2.572 -13.609 1 90.31 99 ILE A CA 1
ATOM 738 C C . ILE A 1 99 ? 16.188 -1.445 -12.828 1 90.31 99 ILE A C 1
ATOM 740 O O . ILE A 1 99 ? 16.844 -0.5 -12.391 1 90.31 99 ILE A O 1
ATOM 744 N N . LEU A 1 100 ? 14.961 -1.583 -12.711 1 94.62 100 LEU A N 1
ATOM 745 C CA . LEU A 1 100 ? 14.211 -0.567 -11.984 1 94.62 100 LEU A CA 1
ATOM 746 C C . LEU A 1 100 ? 14.641 -0.519 -10.523 1 94.62 100 LEU A C 1
ATOM 748 O O . LEU A 1 100 ? 14.711 0.559 -9.922 1 94.62 100 LEU A O 1
ATOM 752 N N . THR A 1 101 ? 14.93 -1.678 -9.977 1 94.75 101 THR A N 1
ATOM 753 C CA . THR A 1 101 ? 15.438 -1.737 -8.609 1 94.75 101 THR A CA 1
ATOM 754 C C . THR A 1 101 ? 16.781 -1.023 -8.5 1 94.75 101 THR A C 1
ATOM 756 O O . THR A 1 101 ? 17.016 -0.261 -7.562 1 94.75 101 THR A O 1
ATOM 759 N N . ALA A 1 102 ? 17.578 -1.276 -9.484 1 93.75 102 ALA A N 1
ATOM 760 C CA . ALA A 1 102 ? 18.891 -0.621 -9.5 1 93.75 102 ALA A CA 1
ATOM 761 C C . ALA A 1 102 ? 18.734 0.896 -9.578 1 93.75 102 ALA A C 1
ATOM 763 O O . ALA A 1 102 ? 19.438 1.632 -8.883 1 93.75 102 ALA A O 1
ATOM 764 N N . LEU A 1 103 ? 17.828 1.314 -10.344 1 94.88 103 LEU A N 1
ATOM 765 C CA . LEU A 1 103 ? 17.594 2.744 -10.516 1 94.88 103 LEU A CA 1
ATOM 766 C C . LEU A 1 103 ? 17.078 3.367 -9.227 1 94.88 103 LEU A C 1
ATOM 768 O O . LEU A 1 103 ? 17.547 4.426 -8.805 1 94.88 103 LEU A O 1
ATOM 772 N N . THR A 1 104 ? 16.141 2.734 -8.633 1 96.19 104 THR A N 1
ATOM 773 C CA . THR A 1 104 ? 15.586 3.246 -7.383 1 96.19 104 THR A CA 1
ATOM 774 C C . THR A 1 104 ? 16.656 3.285 -6.297 1 96.19 104 THR A C 1
ATOM 776 O O . THR A 1 104 ? 16.75 4.25 -5.535 1 96.19 104 THR A O 1
ATOM 779 N N . THR A 1 105 ? 17.453 2.277 -6.262 1 95.44 105 THR A N 1
ATOM 780 C CA . THR A 1 105 ? 18.5 2.182 -5.246 1 95.44 105 THR A CA 1
ATOM 781 C C . THR A 1 105 ? 19.531 3.301 -5.414 1 95.44 105 THR A C 1
ATOM 783 O O . THR A 1 105 ? 19.891 3.961 -4.438 1 95.44 105 THR A O 1
ATOM 786 N N . ILE A 1 106 ? 19.891 3.523 -6.594 1 95.12 106 ILE A N 1
ATOM 787 C CA . ILE A 1 106 ? 20.922 4.543 -6.809 1 95.12 106 ILE A CA 1
ATOM 788 C C . ILE A 1 106 ? 20.344 5.922 -6.512 1 95.12 106 ILE A C 1
ATOM 790 O O . ILE A 1 106 ? 21.047 6.805 -6.012 1 95.12 106 ILE A O 1
ATOM 794 N N . ILE A 1 107 ? 19.141 6.125 -6.809 1 94.69 107 ILE A N 1
ATOM 795 C CA . ILE A 1 107 ? 18.484 7.391 -6.492 1 94.69 107 ILE A CA 1
ATOM 796 C C . ILE A 1 107 ? 18.422 7.57 -4.977 1 94.69 107 ILE A C 1
ATOM 798 O O . ILE A 1 107 ? 18.719 8.656 -4.465 1 94.69 107 ILE A O 1
ATOM 802 N N . ALA A 1 108 ? 18.062 6.539 -4.285 1 94.69 108 ALA A N 1
ATOM 803 C CA . ALA A 1 108 ? 18 6.602 -2.828 1 94.69 108 ALA A CA 1
ATOM 804 C C . ALA A 1 108 ? 19.375 6.883 -2.238 1 94.69 108 ALA A C 1
ATOM 806 O O . ALA A 1 108 ? 19.531 7.758 -1.378 1 94.69 108 ALA A O 1
ATOM 807 N N . HIS A 1 109 ? 20.375 6.16 -2.766 1 95.69 109 HIS A N 1
ATOM 808 C CA . HIS A 1 109 ? 21.734 6.391 -2.305 1 95.69 109 HIS A CA 1
ATOM 809 C C . HIS A 1 109 ? 22.188 7.82 -2.59 1 95.69 109 HIS A C 1
ATOM 811 O O . HIS A 1 109 ? 22.828 8.453 -1.749 1 95.69 109 HIS A O 1
ATOM 817 N N . GLY A 1 110 ? 21.844 8.281 -3.734 1 93.88 110 GLY A N 1
ATOM 818 C CA . GLY A 1 110 ? 22.172 9.648 -4.09 1 93.88 110 GLY A CA 1
ATOM 819 C C . GLY A 1 110 ? 21.5 10.68 -3.203 1 93.88 110 GLY A C 1
ATOM 820 O O . GLY A 1 110 ? 22.109 11.672 -2.816 1 93.88 110 GLY A O 1
ATOM 821 N N . PHE A 1 111 ? 20.328 10.445 -2.852 1 92.44 111 PHE A N 1
ATOM 822 C CA . PHE A 1 111 ? 19.578 11.328 -1.972 1 92.44 111 PHE A CA 1
ATOM 823 C C . PHE A 1 111 ? 20.234 11.43 -0.604 1 92.44 111 PHE A C 1
ATOM 825 O O . PHE A 1 111 ? 20.453 12.531 -0.086 1 92.44 111 PHE A O 1
ATOM 832 N N . PHE A 1 112 ? 20.531 10.328 -0.11 1 92.56 112 PHE A N 1
ATOM 833 C CA . PHE A 1 112 ? 21.094 10.328 1.231 1 92.56 112 PHE A CA 1
ATOM 834 C C . PHE A 1 112 ? 22.531 10.859 1.211 1 92.56 112 PHE A C 1
ATOM 836 O O . PHE A 1 112 ? 22.969 11.516 2.158 1 92.56 112 PHE A O 1
ATOM 843 N N . ALA A 1 113 ? 23.234 10.547 0.124 1 93.31 113 ALA A N 1
ATOM 844 C CA . ALA A 1 113 ? 24.562 11.133 -0.029 1 93.31 113 ALA A CA 1
ATOM 845 C C . ALA A 1 113 ? 24.5 12.656 -0.075 1 93.31 113 ALA A C 1
ATOM 847 O O . ALA A 1 113 ? 25.328 13.344 0.536 1 93.31 113 ALA A O 1
ATOM 848 N N . TRP A 1 114 ? 23.547 13.086 -0.79 1 91.62 114 TRP A N 1
ATOM 849 C CA . TRP A 1 114 ? 23.344 14.531 -0.879 1 91.62 114 TRP A CA 1
ATOM 850 C C . TRP A 1 114 ? 23.031 15.117 0.491 1 91.62 114 TRP A C 1
ATOM 852 O O . TRP A 1 114 ? 23.531 16.188 0.84 1 91.62 114 TRP A O 1
ATOM 862 N N . ARG A 1 115 ? 22.281 14.484 1.233 1 87.25 115 ARG A N 1
ATOM 863 C CA . ARG A 1 115 ? 21.922 14.945 2.574 1 87.25 115 ARG A CA 1
ATOM 864 C C . ARG A 1 115 ? 23.156 14.984 3.477 1 87.25 115 ARG A C 1
ATOM 866 O O . ARG A 1 115 ? 23.328 15.922 4.254 1 87.25 115 ARG A O 1
ATOM 873 N N . ILE A 1 116 ? 23.922 14.023 3.369 1 91.12 116 ILE A N 1
ATOM 874 C CA . ILE A 1 116 ? 25.156 13.969 4.148 1 91.12 116 ILE A CA 1
ATOM 875 C C . ILE A 1 116 ? 26.078 15.109 3.732 1 91.12 116 ILE A C 1
ATOM 877 O O . ILE A 1 116 ? 26.703 15.75 4.582 1 91.12 116 ILE A O 1
ATOM 881 N N . PHE A 1 117 ? 26.141 15.305 2.49 1 92.19 117 PHE A N 1
ATOM 882 C CA . PHE A 1 117 ? 26.969 16.391 1.953 1 92.19 117 PHE A CA 1
ATOM 883 C C . PHE A 1 117 ? 26.531 17.734 2.529 1 92.19 117 PHE A C 1
ATOM 885 O O . PHE A 1 117 ? 27.375 18.531 2.949 1 92.19 117 PHE A O 1
ATOM 892 N N . LYS A 1 118 ? 25.266 17.922 2.617 1 87.75 118 LYS A N 1
ATOM 893 C CA . LYS A 1 118 ? 24.719 19.188 3.131 1 87.75 118 LYS A CA 1
ATOM 894 C C . LYS A 1 118 ? 24.938 19.297 4.637 1 87.75 118 LYS A C 1
ATOM 896 O O . LYS A 1 118 ? 25.312 20.359 5.141 1 87.75 118 LYS A O 1
ATOM 901 N N . LEU A 1 119 ? 24.75 18.25 5.324 1 86.5 119 LEU A N 1
ATOM 902 C CA . LEU A 1 119 ? 24.859 18.25 6.777 1 86.5 119 LEU A CA 1
ATOM 903 C C . LEU A 1 119 ? 26.312 18.359 7.215 1 86.5 119 LEU A C 1
ATOM 905 O O . LEU A 1 119 ? 26.594 18.891 8.289 1 86.5 119 LEU A O 1
ATOM 909 N N . SER A 1 120 ? 27.203 17.906 6.379 1 90.12 120 SER A N 1
ATOM 910 C CA . SER A 1 120 ? 28.625 17.922 6.711 1 90.12 120 SER A CA 1
ATOM 911 C C . SER A 1 120 ? 29.297 19.188 6.219 1 90.12 120 SER A C 1
ATOM 913 O O . SER A 1 120 ? 30.516 19.266 6.109 1 90.12 120 SER A O 1
ATOM 915 N N . LYS A 1 121 ? 28.578 20.219 5.957 1 89.12 121 LYS A N 1
ATOM 916 C CA . LYS A 1 121 ? 29.094 21.484 5.449 1 89.12 121 LYS A CA 1
ATOM 917 C C . LYS A 1 121 ? 29.859 21.281 4.152 1 89.12 121 LYS A C 1
ATOM 919 O O . LYS A 1 121 ? 30.984 21.781 4.012 1 89.12 121 LYS A O 1
ATOM 924 N N . ARG A 1 122 ? 29.453 20.344 3.209 1 88.19 122 ARG A N 1
ATOM 925 C CA . ARG A 1 122 ? 29.906 20.125 1.84 1 88.19 122 ARG A CA 1
ATOM 926 C C . ARG A 1 122 ? 31.281 19.438 1.82 1 88.19 122 ARG A C 1
ATOM 928 O O . ARG A 1 122 ? 32.156 19.812 1.054 1 88.19 122 ARG A O 1
ATOM 935 N N . ASN A 1 123 ? 31.469 18.484 2.707 1 88.56 123 ASN A N 1
ATOM 936 C CA . ASN A 1 123 ? 32.656 17.656 2.742 1 88.56 123 ASN A CA 1
ATOM 937 C C . ASN A 1 123 ? 32.625 16.531 1.723 1 88.56 123 ASN A C 1
ATOM 939 O O . ASN A 1 123 ? 31.922 15.531 1.937 1 88.56 123 ASN A O 1
ATOM 943 N N . TYR A 1 124 ? 33.406 16.609 0.679 1 89.38 124 TYR A N 1
ATOM 944 C CA . TYR A 1 124 ? 33.406 15.633 -0.406 1 89.38 124 TYR A CA 1
ATOM 945 C C . TYR A 1 124 ? 34.031 14.32 0.045 1 89.38 124 TYR A C 1
ATOM 947 O O . TYR A 1 124 ? 33.688 13.258 -0.488 1 89.38 124 TYR A O 1
ATOM 955 N N . TRP A 1 125 ? 34.875 14.391 1.017 1 89.44 125 TRP A N 1
ATOM 956 C CA . TRP A 1 125 ? 35.562 13.203 1.479 1 89.44 125 TRP A CA 1
ATOM 957 C C . TRP A 1 125 ? 34.625 12.219 2.141 1 89.44 125 TRP A C 1
ATOM 959 O O . TRP A 1 125 ? 34.844 11.008 2.129 1 89.44 125 TRP A O 1
ATOM 969 N N . LEU A 1 126 ? 33.562 12.672 2.574 1 90.44 126 LEU A N 1
ATOM 970 C CA . LEU A 1 126 ? 32.594 11.812 3.24 1 90.44 126 LEU A CA 1
ATOM 971 C C . LEU A 1 126 ? 31.672 11.164 2.225 1 90.44 126 LEU A C 1
ATOM 973 O O . LEU A 1 126 ? 31.078 10.109 2.5 1 90.44 126 LEU A O 1
ATOM 977 N N . ILE A 1 127 ? 31.562 11.688 1.051 1 92.25 127 ILE A N 1
ATOM 978 C CA . ILE A 1 127 ? 30.594 11.234 0.067 1 92.25 127 ILE A CA 1
ATOM 979 C C . ILE A 1 127 ? 31.234 10.188 -0.844 1 92.25 127 ILE A C 1
ATOM 981 O O . ILE A 1 127 ? 30.547 9.289 -1.339 1 92.25 127 ILE A O 1
ATOM 985 N N . ILE A 1 128 ? 32.469 10.219 -1.001 1 92.81 128 ILE A N 1
ATOM 986 C CA . ILE A 1 128 ? 33.188 9.367 -1.947 1 92.81 128 ILE A CA 1
ATOM 987 C C . ILE A 1 128 ? 33 7.902 -1.563 1 92.81 128 ILE A C 1
ATOM 989 O O . ILE A 1 128 ? 32.656 7.074 -2.406 1 92.81 128 ILE A O 1
ATOM 993 N N . PRO A 1 129 ? 33.188 7.539 -0.334 1 93.56 129 PRO A N 1
ATOM 994 C CA . PRO A 1 129 ? 33 6.137 0.053 1 93.56 129 PRO A CA 1
ATOM 995 C C . PRO A 1 129 ? 31.562 5.664 -0.095 1 93.56 129 PRO A C 1
ATOM 997 O O . PRO A 1 129 ? 31.297 4.457 -0.055 1 93.56 129 PRO A O 1
ATOM 1000 N N . ILE A 1 130 ? 30.656 6.523 -0.311 1 94.56 130 ILE A N 1
ATOM 1001 C CA . ILE A 1 130 ? 29.25 6.172 -0.482 1 94.56 130 ILE A CA 1
ATOM 1002 C C . ILE A 1 130 ? 28.922 6.051 -1.969 1 94.56 130 ILE A C 1
ATOM 1004 O O . ILE A 1 130 ? 28.375 5.039 -2.41 1 94.56 130 ILE A O 1
ATOM 1008 N N . VAL A 1 131 ? 29.391 6.996 -2.736 1 95.25 131 VAL A N 1
ATOM 1009 C CA . VAL A 1 131 ? 28.984 7.117 -4.137 1 95.25 131 VAL A CA 1
ATOM 1010 C C . VAL A 1 131 ? 29.703 6.051 -4.969 1 95.25 131 VAL A C 1
ATOM 1012 O O . VAL A 1 131 ? 29.094 5.434 -5.844 1 95.25 131 VAL A O 1
ATOM 1015 N N . VAL A 1 132 ? 30.891 5.785 -4.668 1 96 132 VAL A N 1
ATOM 1016 C CA . VAL A 1 132 ? 31.672 4.859 -5.48 1 96 132 VAL A CA 1
ATOM 1017 C C . VAL A 1 132 ? 31.094 3.453 -5.375 1 96 132 VAL A C 1
ATOM 1019 O O . VAL A 1 132 ? 30.734 2.846 -6.383 1 96 132 VAL A O 1
ATOM 1022 N N . PRO A 1 133 ? 30.984 2.939 -4.191 1 97.19 133 PRO A N 1
ATOM 1023 C CA . PRO A 1 133 ? 30.375 1.608 -4.113 1 97.19 133 PRO A CA 1
ATOM 1024 C C . PRO A 1 133 ? 28.938 1.579 -4.637 1 97.19 133 PRO A C 1
ATOM 1026 O O . PRO A 1 133 ? 28.5 0.563 -5.176 1 97.19 133 PRO A O 1
ATOM 1029 N N . ALA A 1 134 ? 28.203 2.617 -4.492 1 96.69 134 ALA A N 1
ATOM 1030 C CA . ALA A 1 134 ? 26.844 2.674 -5.008 1 96.69 134 ALA A CA 1
ATOM 1031 C C . ALA A 1 134 ? 26.828 2.539 -6.531 1 96.69 134 ALA A C 1
ATOM 1033 O O . ALA A 1 134 ? 26 1.826 -7.09 1 96.69 134 ALA A O 1
ATOM 1034 N N . VAL A 1 135 ? 27.75 3.188 -7.18 1 96 135 VAL A N 1
ATOM 1035 C CA . VAL A 1 135 ? 27.844 3.119 -8.633 1 96 135 VAL A CA 1
ATOM 1036 C C . VAL A 1 135 ? 28.297 1.724 -9.055 1 96 135 VAL A C 1
ATOM 1038 O O . VAL A 1 135 ? 27.781 1.165 -10.023 1 96 135 VAL A O 1
ATOM 1041 N N . LEU A 1 136 ? 29.219 1.172 -8.305 1 95.81 136 LEU A N 1
ATOM 1042 C CA . LEU A 1 136 ? 29.688 -0.182 -8.594 1 95.81 136 LEU A CA 1
ATOM 1043 C C . LEU A 1 136 ? 28.547 -1.188 -8.438 1 95.81 136 LEU A C 1
ATOM 1045 O O . LEU A 1 136 ? 28.438 -2.127 -9.227 1 95.81 136 LEU A O 1
ATOM 1049 N N . ALA A 1 137 ? 27.75 -1.014 -7.391 1 95.44 137 ALA A N 1
ATOM 1050 C CA . ALA A 1 137 ? 26.594 -1.875 -7.195 1 95.44 137 ALA A CA 1
ATOM 1051 C C . ALA A 1 137 ? 25.625 -1.766 -8.375 1 95.44 137 ALA A C 1
ATOM 1053 O O . ALA A 1 137 ? 25.062 -2.771 -8.828 1 95.44 137 ALA A O 1
ATOM 1054 N N . PHE A 1 138 ? 25.469 -0.602 -8.891 1 94.19 138 PHE A N 1
ATOM 1055 C CA . PHE A 1 138 ? 24.594 -0.354 -10.023 1 94.19 138 PHE A CA 1
ATOM 1056 C C . PHE A 1 138 ? 25.109 -1.062 -11.273 1 94.19 138 PHE A C 1
ATOM 1058 O O . PHE A 1 138 ? 24.328 -1.706 -11.984 1 94.19 138 PHE A O 1
ATOM 1065 N N . VAL A 1 139 ? 26.344 -0.981 -11.492 1 91.19 139 VAL A N 1
ATOM 1066 C CA . VAL A 1 139 ? 26.969 -1.596 -12.672 1 91.19 139 VAL A CA 1
ATOM 1067 C C . VAL A 1 139 ? 26.859 -3.117 -12.562 1 91.19 139 VAL A C 1
ATOM 1069 O O . VAL A 1 139 ? 26.562 -3.793 -13.547 1 91.19 139 VAL A O 1
ATOM 1072 N N . SER A 1 140 ? 27.078 -3.619 -11.367 1 90.56 140 SER A N 1
ATOM 1073 C CA . SER A 1 140 ? 26.969 -5.059 -11.156 1 90.56 140 SER A CA 1
ATOM 1074 C C . SER A 1 140 ? 25.547 -5.555 -11.398 1 90.56 140 SER A C 1
ATOM 1076 O O . SER A 1 140 ? 25.344 -6.66 -11.906 1 90.56 140 SER A O 1
ATOM 1078 N N . GLU A 1 141 ? 24.609 -4.73 -11.008 1 89.19 141 GLU A N 1
ATOM 1079 C CA . GLU A 1 141 ? 23.203 -5.094 -11.203 1 89.19 141 GLU A CA 1
ATOM 1080 C C . GLU A 1 141 ? 22.844 -5.133 -12.68 1 89.19 141 GLU A C 1
ATOM 1082 O O . GLU A 1 141 ? 22.047 -5.969 -13.109 1 89.19 141 GLU A O 1
ATOM 1087 N N . ALA A 1 142 ? 23.453 -4.312 -13.523 1 82.69 142 ALA A N 1
ATOM 1088 C CA . ALA A 1 142 ? 23.203 -4.266 -14.961 1 82.69 142 ALA A CA 1
ATOM 1089 C C . ALA A 1 142 ? 23.625 -5.559 -15.641 1 82.69 142 ALA A C 1
ATOM 1091 O O . ALA A 1 142 ? 23.078 -5.945 -16.672 1 82.69 142 ALA A O 1
ATOM 1092 N N . GLU A 1 143 ? 24.547 -6.254 -14.977 1 81.88 143 GLU A N 1
ATOM 1093 C CA . GLU A 1 143 ? 25 -7.527 -15.531 1 81.88 143 GLU A CA 1
ATOM 1094 C C . GLU A 1 143 ? 23.922 -8.594 -15.414 1 81.88 143 GLU A C 1
ATOM 1096 O O . GLU A 1 143 ? 23.938 -9.578 -16.156 1 81.88 143 GLU A O 1
ATOM 1101 N N . MET A 1 144 ? 23.031 -8.289 -14.547 1 78.94 144 MET A N 1
ATOM 1102 C CA . MET A 1 144 ? 21.953 -9.25 -14.336 1 78.94 144 MET A CA 1
ATOM 1103 C C . MET A 1 144 ? 20.953 -9.227 -15.492 1 78.94 144 MET A C 1
ATOM 1105 O O . MET A 1 144 ? 20.172 -10.164 -15.664 1 78.94 144 MET A O 1
ATOM 1109 N N . LEU A 1 145 ? 21 -8.18 -16.312 1 76.06 145 LEU A N 1
ATOM 1110 C CA . LEU A 1 145 ? 20.141 -8.086 -17.484 1 76.06 145 LEU A CA 1
ATOM 1111 C C . LEU A 1 145 ? 20.438 -9.227 -18.469 1 76.06 145 LEU A C 1
ATOM 1113 O O . LEU A 1 145 ? 19.609 -9.539 -19.328 1 76.06 145 LEU A O 1
ATOM 1117 N N . ARG A 1 146 ? 21.547 -9.75 -18.25 1 69.81 146 ARG A N 1
ATOM 1118 C CA . ARG A 1 146 ? 21.906 -10.859 -19.141 1 69.81 146 ARG A CA 1
ATOM 1119 C C . ARG A 1 146 ? 21.25 -12.156 -18.672 1 69.81 146 ARG A C 1
ATOM 1121 O O . ARG A 1 146 ? 21.656 -13.242 -19.109 1 69.81 146 ARG A O 1
ATOM 1128 N N . LEU A 1 147 ? 20.281 -11.945 -17.859 1 64.75 147 LEU A N 1
ATOM 1129 C CA . LEU A 1 147 ? 19.641 -13.094 -17.234 1 64.75 147 LEU A CA 1
ATOM 1130 C C . LEU A 1 147 ? 18.625 -13.734 -18.188 1 64.75 147 LEU A C 1
ATOM 1132 O O . LEU A 1 147 ? 17.578 -13.156 -18.453 1 64.75 147 LEU A O 1
ATOM 1136 N N . ASP A 1 148 ? 18.969 -14.719 -18.906 1 67.12 148 ASP A N 1
ATOM 1137 C CA . ASP A 1 148 ? 18.016 -15.453 -19.734 1 67.12 148 ASP A CA 1
ATOM 1138 C C . ASP A 1 148 ? 17.375 -16.594 -18.938 1 67.12 148 ASP A C 1
ATOM 1140 O O . ASP A 1 148 ? 16.203 -16.922 -19.125 1 67.12 148 ASP A O 1
ATOM 1144 N N . SER A 1 149 ? 18.172 -17.234 -18.109 1 74.88 149 SER A N 1
ATOM 1145 C CA . SER A 1 149 ? 17.688 -18.328 -17.266 1 74.88 149 SER A CA 1
ATOM 1146 C C . SER A 1 149 ? 18.359 -18.297 -15.891 1 74.88 149 SER A C 1
ATOM 1148 O O . SER A 1 149 ? 19.531 -17.938 -15.766 1 74.88 149 SER A O 1
ATOM 1150 N N . PHE A 1 150 ? 17.625 -18.609 -14.852 1 74.5 150 PHE A N 1
ATOM 1151 C CA . PHE A 1 150 ? 18.141 -18.547 -13.492 1 74.5 150 PHE A CA 1
ATOM 1152 C C . PHE A 1 150 ? 19.297 -19.531 -13.312 1 74.5 150 PHE A C 1
ATOM 1154 O O . PHE A 1 150 ? 20.328 -19.188 -12.742 1 74.5 150 PHE A O 1
ATOM 1161 N N . PRO A 1 151 ? 19.062 -20.719 -13.867 1 72.81 151 PRO A N 1
ATOM 1162 C CA . PRO A 1 151 ? 20.203 -21.625 -13.727 1 72.81 151 PRO A CA 1
ATOM 1163 C C . PRO A 1 151 ? 21.453 -21.125 -14.438 1 72.81 151 PRO A C 1
ATOM 1165 O O . PRO A 1 151 ? 22.578 -21.297 -13.945 1 72.81 151 PRO A O 1
ATOM 1168 N N . ASP A 1 152 ? 21.312 -20.453 -15.508 1 74.31 152 ASP A N 1
ATOM 1169 C CA . ASP A 1 152 ? 22.453 -19.906 -16.25 1 74.31 152 ASP A CA 1
ATOM 1170 C C . ASP A 1 152 ? 23.094 -18.75 -15.492 1 74.31 152 ASP A C 1
ATOM 1172 O O . ASP A 1 152 ? 24.312 -18.594 -15.492 1 74.31 152 ASP A O 1
ATOM 1176 N N . PHE A 1 153 ? 22.312 -18.078 -14.844 1 76.19 153 PHE A N 1
ATOM 1177 C CA . PHE A 1 153 ? 22.828 -16.969 -14.062 1 76.19 153 PHE A CA 1
ATOM 1178 C C . PHE A 1 153 ? 23.672 -17.453 -12.891 1 76.19 153 PHE A C 1
ATOM 1180 O O . PHE A 1 153 ? 24.734 -16.906 -12.625 1 76.19 153 PHE A O 1
ATOM 1187 N N . ARG A 1 154 ? 23.266 -18.406 -12.281 1 77.62 154 ARG A N 1
ATOM 1188 C CA . ARG A 1 154 ? 23.984 -18.969 -11.133 1 77.62 154 ARG A CA 1
ATOM 1189 C C . ARG A 1 154 ? 25.297 -19.609 -11.57 1 77.62 154 ARG A C 1
ATOM 1191 O O . ARG A 1 154 ? 26.266 -19.609 -10.812 1 77.62 154 ARG A O 1
ATOM 1198 N N . ARG A 1 155 ? 25.203 -20.078 -12.711 1 78.19 155 ARG A N 1
ATOM 1199 C CA . ARG A 1 155 ? 26.375 -20.781 -13.211 1 78.19 155 ARG A CA 1
ATOM 1200 C C . ARG A 1 155 ? 27.422 -19.797 -13.734 1 78.19 155 ARG A C 1
ATOM 1202 O O . ARG A 1 155 ? 28.609 -19.938 -13.438 1 78.19 155 ARG A O 1
ATOM 1209 N N . TYR A 1 156 ? 26.953 -18.75 -14.406 1 75.69 156 TYR A N 1
ATOM 1210 C CA . TYR A 1 156 ? 27.906 -17.938 -15.141 1 75.69 156 TYR A CA 1
ATOM 1211 C C . TYR A 1 156 ? 28.203 -16.641 -14.398 1 75.69 156 TYR A C 1
ATOM 1213 O O . TYR A 1 156 ? 29.297 -16.078 -14.523 1 75.69 156 TYR A O 1
ATOM 1221 N N . CYS A 1 157 ? 27.25 -16.156 -13.617 1 77 157 CYS A N 1
ATOM 1222 C CA . CYS A 1 157 ? 27.484 -14.844 -13.016 1 77 157 CYS A CA 1
ATOM 1223 C C . CYS A 1 157 ? 26.875 -14.773 -11.617 1 77 157 CYS A C 1
ATOM 1225 O O . CYS A 1 157 ? 26.156 -13.828 -11.297 1 77 157 CYS A O 1
ATOM 1227 N N . PRO A 1 158 ? 27.25 -15.773 -10.789 1 78.31 158 PRO A N 1
ATOM 1228 C CA . PRO A 1 158 ? 26.672 -15.711 -9.445 1 78.31 158 PRO A CA 1
ATOM 1229 C C . PRO A 1 158 ? 27.172 -14.508 -8.641 1 78.31 158 PRO A C 1
ATOM 1231 O O . PRO A 1 158 ? 26.484 -14.031 -7.738 1 78.31 158 PRO A O 1
ATOM 1234 N N . TRP A 1 159 ? 28.266 -13.984 -9.086 1 85.62 159 TRP A N 1
ATOM 1235 C CA . TRP A 1 159 ? 28.922 -12.914 -8.344 1 85.62 159 TRP A CA 1
ATOM 1236 C C . TRP A 1 159 ? 28.172 -11.594 -8.523 1 85.62 159 TRP A C 1
ATOM 1238 O O . TRP A 1 159 ? 28.281 -10.695 -7.68 1 85.62 159 TRP A O 1
ATOM 1248 N N . ALA A 1 160 ? 27.484 -11.414 -9.609 1 86.81 160 ALA A N 1
ATOM 1249 C CA . ALA A 1 160 ? 26.859 -10.133 -9.922 1 86.81 160 ALA A CA 1
ATOM 1250 C C . ALA A 1 160 ? 25.828 -9.742 -8.859 1 86.81 160 ALA A C 1
ATOM 1252 O O . ALA A 1 160 ? 25.891 -8.633 -8.312 1 86.81 160 ALA A O 1
ATOM 1253 N N . LEU A 1 161 ? 24.969 -10.672 -8.492 1 89.38 161 LEU A N 1
ATOM 1254 C CA . LEU A 1 161 ? 23.953 -10.383 -7.477 1 89.38 161 LEU A CA 1
ATOM 1255 C C . LEU A 1 161 ? 24.594 -10.258 -6.098 1 89.38 161 LEU A C 1
ATOM 1257 O O . LEU A 1 161 ? 24.203 -9.406 -5.301 1 89.38 161 LEU A O 1
ATOM 1261 N N . THR A 1 162 ? 25.562 -11.086 -5.895 1 92.81 162 THR A N 1
ATOM 1262 C CA . THR A 1 162 ? 26.281 -11.039 -4.621 1 92.81 162 THR A CA 1
ATOM 1263 C C . THR A 1 162 ? 26.984 -9.695 -4.441 1 92.81 162 THR A C 1
ATOM 1265 O O . THR A 1 162 ? 26.859 -9.062 -3.389 1 92.81 162 THR A O 1
ATOM 1268 N N . ALA A 1 163 ? 27.625 -9.281 -5.406 1 94 163 ALA A N 1
ATOM 1269 C CA . ALA A 1 163 ? 28.328 -8.008 -5.359 1 94 163 ALA A CA 1
ATOM 1270 C C . ALA A 1 163 ? 27.375 -6.84 -5.168 1 94 163 ALA A C 1
ATOM 1272 O O . ALA A 1 163 ? 27.609 -5.945 -4.359 1 94 163 ALA A O 1
ATOM 1273 N N . THR A 1 164 ? 26.297 -6.84 -5.906 1 94.88 164 THR A N 1
ATOM 1274 C CA . THR A 1 164 ? 25.297 -5.773 -5.824 1 94.88 164 THR A CA 1
ATOM 1275 C C . THR A 1 164 ? 24.734 -5.672 -4.414 1 94.88 164 THR A C 1
ATOM 1277 O O . THR A 1 164 ? 24.688 -4.586 -3.836 1 94.88 164 THR A O 1
ATOM 1280 N N . LEU A 1 165 ? 24.359 -6.805 -3.855 1 96.12 165 LEU A N 1
ATOM 1281 C CA . LEU A 1 165 ? 23.734 -6.82 -2.543 1 96.12 165 LEU A CA 1
ATOM 1282 C C . LEU A 1 165 ? 24.734 -6.5 -1.446 1 96.12 165 LEU A C 1
ATOM 1284 O O . LEU A 1 165 ? 24.422 -5.789 -0.49 1 96.12 165 LEU A O 1
ATOM 1288 N N . ALA A 1 166 ? 25.938 -6.961 -1.601 1 96.31 166 ALA A N 1
ATOM 1289 C CA . ALA A 1 166 ? 26.984 -6.684 -0.619 1 96.31 166 ALA A CA 1
ATOM 1290 C C . ALA A 1 166 ? 27.344 -5.203 -0.608 1 96.31 166 ALA A C 1
ATOM 1292 O O . ALA A 1 166 ? 27.422 -4.582 0.455 1 96.31 166 ALA A O 1
ATOM 1293 N N . LEU A 1 167 ? 27.531 -4.672 -1.756 1 96.88 167 LEU A N 1
ATOM 1294 C CA . LEU A 1 167 ? 27.875 -3.258 -1.874 1 96.88 167 LEU A CA 1
ATOM 1295 C C . LEU A 1 167 ? 26.734 -2.375 -1.387 1 96.88 167 LEU A C 1
ATOM 1297 O O . LEU A 1 167 ? 26.969 -1.42 -0.639 1 96.88 167 LEU A O 1
ATOM 1301 N N . SER A 1 168 ? 25.562 -2.682 -1.775 1 96.56 168 SER A N 1
ATOM 1302 C CA . SER A 1 168 ? 24.406 -1.883 -1.361 1 96.56 168 SER A CA 1
ATOM 1303 C C . SER A 1 168 ? 24.219 -1.933 0.15 1 96.56 168 SER A C 1
ATOM 1305 O O . SER A 1 168 ? 23.922 -0.913 0.778 1 96.56 168 SER A O 1
ATOM 1307 N N . SER A 1 169 ? 24.328 -3.143 0.684 1 96.75 169 SER A N 1
ATOM 1308 C CA . SER A 1 169 ? 24.188 -3.266 2.131 1 96.75 169 SER A CA 1
ATOM 1309 C C . SER A 1 169 ? 25.266 -2.461 2.859 1 96.75 169 SER A C 1
ATOM 1311 O O . SER A 1 169 ? 24.984 -1.827 3.881 1 96.75 169 SER A O 1
ATOM 1313 N N . GLY A 1 170 ? 26.469 -2.537 2.369 1 96.44 170 GLY A N 1
ATOM 1314 C CA . GLY A 1 170 ? 27.531 -1.736 2.939 1 96.44 170 GLY A CA 1
ATOM 1315 C C . GLY A 1 170 ? 27.266 -0.245 2.861 1 96.44 170 GLY A C 1
ATOM 1316 O O . GLY A 1 170 ? 27.5 0.482 3.832 1 96.44 170 GLY A O 1
ATOM 1317 N N . VAL A 1 171 ? 26.797 0.218 1.733 1 96.69 171 VAL A N 1
ATOM 1318 C CA . VAL A 1 171 ? 26.484 1.627 1.527 1 96.69 171 VAL A CA 1
ATOM 1319 C C . VAL A 1 171 ? 25.375 2.049 2.48 1 96.69 171 VAL A C 1
ATOM 1321 O O . VAL A 1 171 ? 25.438 3.111 3.102 1 96.69 171 VAL A O 1
ATOM 1324 N N . ASP A 1 172 ? 24.359 1.211 2.611 1 96.56 172 ASP A N 1
ATOM 1325 C CA . ASP A 1 172 ? 23.266 1.505 3.525 1 96.56 172 ASP A CA 1
ATOM 1326 C C . ASP A 1 172 ? 23.766 1.66 4.957 1 96.56 172 ASP A C 1
ATOM 1328 O O . ASP A 1 172 ? 23.359 2.592 5.664 1 96.56 172 ASP A O 1
ATOM 1332 N N . ALA A 1 173 ? 24.594 0.775 5.336 1 95 173 ALA A N 1
ATOM 1333 C CA . ALA A 1 173 ? 25.156 0.837 6.68 1 95 173 ALA A CA 1
ATOM 1334 C C . ALA A 1 173 ? 25.969 2.109 6.875 1 95 173 ALA A C 1
ATOM 1336 O O . ALA A 1 173 ? 25.844 2.787 7.898 1 95 173 ALA A O 1
ATOM 1337 N N . MET A 1 174 ? 26.734 2.408 5.938 1 95.12 174 MET A N 1
ATOM 1338 C CA . MET A 1 174 ? 27.578 3.604 5.996 1 95.12 174 MET A CA 1
ATOM 1339 C C . MET A 1 174 ? 26.719 4.863 6.059 1 95.12 174 MET A C 1
ATOM 1341 O O . MET A 1 174 ? 26.969 5.75 6.875 1 95.12 174 MET A O 1
ATOM 1345 N N . ILE A 1 175 ? 25.703 4.965 5.219 1 94.88 175 ILE A N 1
ATOM 1346 C CA . ILE A 1 175 ? 24.781 6.102 5.199 1 94.88 175 ILE A CA 1
ATOM 1347 C C . ILE A 1 175 ? 24.125 6.25 6.562 1 94.88 175 ILE A C 1
ATOM 1349 O O . ILE A 1 175 ? 24.047 7.355 7.109 1 94.88 175 ILE A O 1
ATOM 1353 N N . THR A 1 176 ? 23.703 5.141 7.07 1 93.81 176 THR A N 1
ATOM 1354 C CA . THR A 1 176 ? 23.016 5.156 8.352 1 93.81 176 THR A CA 1
ATOM 1355 C C . THR A 1 176 ? 23.922 5.676 9.461 1 93.81 176 THR A C 1
ATOM 1357 O O . THR A 1 176 ? 23.562 6.602 10.188 1 93.81 176 THR A O 1
ATOM 1360 N N . VAL A 1 177 ? 25.094 5.184 9.531 1 92.75 177 VAL A N 1
ATOM 1361 C CA . VAL A 1 177 ? 26.031 5.566 10.578 1 92.75 177 VAL A CA 1
ATOM 1362 C C . VAL A 1 177 ? 26.438 7.031 10.406 1 92.75 177 VAL A C 1
ATOM 1364 O O . VAL A 1 177 ? 26.406 7.805 11.367 1 92.75 177 VAL A O 1
ATOM 1367 N N . MET A 1 178 ? 26.734 7.465 9.266 1 92.31 178 MET A N 1
ATOM 1368 C CA . MET A 1 178 ? 27.156 8.836 9 1 92.31 178 MET A CA 1
ATOM 1369 C C . MET A 1 178 ? 26.031 9.82 9.297 1 92.31 178 MET A C 1
ATOM 1371 O O . MET A 1 178 ? 26.266 10.875 9.891 1 92.31 178 MET A O 1
ATOM 1375 N N . MET A 1 179 ? 24.891 9.461 8.836 1 91.56 179 MET A N 1
ATOM 1376 C CA . MET A 1 179 ? 23.75 10.328 9.102 1 91.56 179 MET A CA 1
ATOM 1377 C C . MET A 1 179 ? 23.484 10.453 10.602 1 91.56 179 MET A C 1
ATOM 1379 O O . MET A 1 179 ? 23.172 11.531 11.094 1 91.56 179 MET A O 1
ATOM 1383 N N . MET A 1 180 ? 23.641 9.344 11.258 1 90.75 180 MET A N 1
ATOM 1384 C CA . MET A 1 180 ? 23.406 9.359 12.703 1 90.75 180 MET A CA 1
ATOM 1385 C C . MET A 1 180 ? 24.438 10.25 13.406 1 90.75 180 MET A C 1
ATOM 1387 O O . MET A 1 180 ? 24.078 11.039 14.281 1 90.75 180 MET A O 1
ATOM 1391 N N . VAL A 1 181 ? 25.609 10.195 13.023 1 90.62 181 VAL A N 1
ATOM 1392 C CA . VAL A 1 181 ? 26.688 11 13.617 1 90.62 181 VAL A CA 1
ATOM 1393 C C . VAL A 1 181 ? 26.453 12.477 13.305 1 90.62 181 VAL A C 1
ATOM 1395 O O . VAL A 1 181 ? 26.516 13.32 14.203 1 90.62 181 VAL A O 1
ATOM 1398 N N . LEU A 1 182 ? 26.094 12.789 12.125 1 89.88 182 LEU A N 1
ATOM 1399 C CA . LEU A 1 182 ? 25.906 14.172 11.711 1 89.88 182 LEU A CA 1
ATOM 1400 C C . LEU A 1 182 ? 24.672 14.781 12.375 1 89.88 182 LEU A C 1
ATOM 1402 O O . LEU A 1 182 ? 24.688 15.953 12.75 1 89.88 182 LEU A O 1
ATOM 1406 N N . LEU A 1 183 ? 23.641 14 12.484 1 86.56 183 LEU A N 1
ATOM 1407 C CA . LEU A 1 183 ? 22.438 14.484 13.148 1 86.56 183 LEU A CA 1
ATOM 1408 C C . LEU A 1 183 ? 22.703 14.734 14.633 1 86.56 183 LEU A C 1
ATOM 1410 O O . LEU A 1 183 ? 22.234 15.727 15.195 1 86.56 183 LEU A O 1
ATOM 1414 N N . ARG A 1 184 ? 23.484 13.906 15.219 1 86.44 184 ARG A N 1
ATOM 1415 C CA . ARG A 1 184 ? 23.828 14.078 16.625 1 86.44 184 ARG A CA 1
ATOM 1416 C C . ARG A 1 184 ? 24.688 15.328 16.828 1 86.44 184 ARG A C 1
ATOM 1418 O O . ARG A 1 184 ? 24.562 16.016 17.844 1 86.44 184 ARG A O 1
ATOM 1425 N N . GLN A 1 185 ? 25.422 15.633 15.875 1 87.88 185 GLN A N 1
ATOM 1426 C CA . GLN A 1 185 ? 26.297 16.797 15.945 1 87.88 185 GLN A CA 1
ATOM 1427 C C . GLN A 1 185 ? 25.531 18.094 15.672 1 87.88 185 GLN A C 1
ATOM 1429 O O . GLN A 1 185 ? 25.984 19.172 16.016 1 87.88 185 GLN A O 1
ATOM 1434 N N . SER A 1 186 ? 24.375 17.969 15.078 1 80.75 186 SER A N 1
ATOM 1435 C CA . SER A 1 186 ? 23.594 19.141 14.695 1 80.75 186 SER A CA 1
ATOM 1436 C C . SER A 1 186 ? 22.594 19.516 15.789 1 80.75 186 SER A C 1
ATOM 1438 O O . SER A 1 186 ? 21.672 20.297 15.555 1 80.75 186 SER A O 1
ATOM 1440 N N . ARG A 1 187 ? 22.766 18.969 16.891 1 79.19 187 ARG A N 1
ATOM 1441 C CA . ARG A 1 187 ? 21.875 19.281 18 1 79.19 187 ARG A CA 1
ATOM 1442 C C . ARG A 1 187 ? 21.938 20.75 18.375 1 79.19 187 ARG A C 1
ATOM 1444 O O . ARG A 1 187 ? 23.016 21.359 18.328 1 79.19 187 ARG A O 1
ATOM 1451 N N . ALA A 1 188 ? 20.656 21.281 18.391 1 74.38 188 ALA A N 1
ATOM 1452 C CA . ALA A 1 188 ? 20.516 22.719 18.609 1 74.38 188 ALA A CA 1
ATOM 1453 C C . ALA A 1 188 ? 20.109 23.016 20.047 1 74.38 188 ALA A C 1
ATOM 1455 O O . ALA A 1 188 ? 19.922 22.094 20.859 1 74.38 188 ALA A O 1
ATOM 1456 N N . LYS A 1 189 ? 20.094 24.344 20.25 1 71.62 189 LYS A N 1
ATOM 1457 C CA . LYS A 1 189 ? 19.656 24.859 21.547 1 71.62 189 LYS A CA 1
ATOM 1458 C C . LYS A 1 189 ? 18.141 24.719 21.719 1 71.62 189 LYS A C 1
ATOM 1460 O O . LYS A 1 189 ? 17.656 24.5 22.828 1 71.62 189 LYS A O 1
ATOM 1465 N N . SER A 1 190 ? 17.484 24.625 20.547 1 76.12 190 SER A N 1
ATOM 1466 C CA . SER A 1 190 ? 16.031 24.547 20.609 1 76.12 190 SER A CA 1
ATOM 1467 C C . SER A 1 190 ? 15.555 23.125 20.844 1 76.12 190 SER A C 1
ATOM 1469 O O . SER A 1 190 ? 15.953 22.203 20.125 1 76.12 190 SER A O 1
ATOM 1471 N N . LEU A 1 191 ? 14.766 23.031 21.859 1 74.06 191 LEU A N 1
ATOM 1472 C CA . LEU A 1 191 ? 14.211 21.734 22.234 1 74.06 191 LEU A CA 1
ATOM 1473 C C . LEU A 1 191 ? 13.375 21.156 21.094 1 74.06 191 LEU A C 1
ATOM 1475 O O . LEU A 1 191 ? 13.43 19.953 20.812 1 74.06 191 LEU A O 1
ATOM 1479 N N . SER A 1 192 ? 12.703 22.078 20.453 1 74.88 192 SER A N 1
ATOM 1480 C CA . SER A 1 192 ? 11.867 21.625 19.359 1 74.88 192 SER A CA 1
ATOM 1481 C C . SER A 1 192 ? 12.703 21.062 18.219 1 74.88 192 SER A C 1
ATOM 1483 O O . SER A 1 192 ? 12.336 20.031 17.625 1 74.88 192 SER A O 1
ATOM 1485 N N . MET A 1 193 ? 13.828 21.688 18.078 1 75.88 193 MET A N 1
ATOM 1486 C CA . MET A 1 193 ? 14.711 21.219 17.016 1 75.88 193 MET A CA 1
ATOM 1487 C C . MET A 1 193 ? 15.359 19.891 17.406 1 75.88 193 MET A C 1
ATOM 1489 O O . MET A 1 193 ? 15.539 19.016 16.562 1 75.88 193 MET A O 1
ATOM 1493 N N . ASN A 1 194 ? 15.57 19.766 18.656 1 80.69 194 ASN A N 1
ATOM 1494 C CA . ASN A 1 194 ? 16.156 18.516 19.109 1 80.69 194 ASN A CA 1
ATOM 1495 C C . ASN A 1 194 ? 15.172 17.344 19 1 80.69 194 ASN A C 1
ATOM 1497 O O . ASN A 1 194 ? 15.578 16.219 18.719 1 80.69 194 ASN A O 1
ATOM 1501 N N . ASP A 1 195 ? 13.898 17.641 19.109 1 77.31 195 ASP A N 1
ATOM 1502 C CA . ASP A 1 195 ? 12.883 16.609 18.906 1 77.31 195 ASP A CA 1
ATOM 1503 C C . ASP A 1 195 ? 12.828 16.156 17.453 1 77.31 195 ASP A C 1
ATOM 1505 O O . ASP A 1 195 ? 12.695 14.961 17.172 1 77.31 195 ASP A O 1
ATOM 1509 N N . VAL A 1 196 ? 12.977 17.172 16.688 1 76.5 196 VAL A N 1
ATOM 1510 C CA . VAL A 1 196 ? 12.984 16.875 15.258 1 76.5 196 VAL A CA 1
ATOM 1511 C C . VAL A 1 196 ? 14.211 16.031 14.914 1 76.5 196 VAL A C 1
ATOM 1513 O O . VAL A 1 196 ? 14.102 15.023 14.211 1 76.5 196 VAL A O 1
ATOM 1516 N N . ILE A 1 197 ? 15.281 16.422 15.461 1 80 197 ILE A N 1
ATOM 1517 C CA . ILE A 1 197 ? 16.531 15.719 15.195 1 80 197 ILE A CA 1
ATOM 1518 C C . ILE A 1 197 ? 16.453 14.289 15.727 1 80 197 ILE A C 1
ATOM 1520 O O . ILE A 1 197 ? 16.859 13.344 15.062 1 80 197 ILE A O 1
ATOM 1524 N N . ASP A 1 198 ? 15.867 14.086 16.812 1 79.56 198 ASP A N 1
ATOM 1525 C CA . ASP A 1 198 ? 15.727 12.758 17.406 1 79.56 198 ASP A CA 1
ATOM 1526 C C . ASP A 1 198 ? 14.812 11.875 16.562 1 79.56 198 ASP A C 1
ATOM 1528 O O . ASP A 1 198 ? 15.086 10.688 16.391 1 79.56 198 ASP A O 1
ATOM 1532 N N . SER A 1 199 ? 13.844 12.492 16.078 1 79.56 199 SER A N 1
ATOM 1533 C CA . SER A 1 199 ? 12.93 11.734 15.234 1 79.56 199 SER A CA 1
ATOM 1534 C C . SER A 1 199 ? 13.594 11.32 13.922 1 79.56 199 SER A C 1
ATOM 1536 O O . SER A 1 199 ? 13.438 10.18 13.477 1 79.56 199 SER A O 1
ATOM 1538 N N . LEU A 1 200 ? 14.297 12.188 13.484 1 78.56 200 LEU A N 1
ATOM 1539 C CA . LEU A 1 200 ? 15.008 11.891 12.242 1 78.56 200 LEU A CA 1
ATOM 1540 C C . LEU A 1 200 ? 16.094 10.836 12.484 1 78.56 200 LEU A C 1
ATOM 1542 O O . LEU A 1 200 ? 16.344 9.992 11.617 1 78.56 200 LEU A O 1
ATOM 1546 N N . PHE A 1 201 ? 16.656 10.992 13.633 1 82.06 201 PHE A N 1
ATOM 1547 C CA . PHE A 1 201 ? 17.672 10.016 14.039 1 82.06 201 PHE A CA 1
ATOM 1548 C C . PHE A 1 201 ? 17.078 8.609 14.062 1 82.06 201 PHE A C 1
ATOM 1550 O O . PHE A 1 201 ? 17.641 7.691 13.461 1 82.06 201 PHE A O 1
ATOM 1557 N N . MET A 1 202 ? 15.977 8.5 14.586 1 80.12 202 MET A N 1
ATOM 1558 C CA . MET A 1 202 ? 15.336 7.191 14.711 1 80.12 202 MET A CA 1
ATOM 1559 C C . MET A 1 202 ? 14.844 6.691 13.352 1 80.12 202 MET A C 1
ATOM 1561 O O . MET A 1 202 ? 14.969 5.508 13.039 1 80.12 202 MET A O 1
ATOM 1565 N N . LEU A 1 203 ? 14.344 7.531 12.594 1 82.94 203 LEU A N 1
ATOM 1566 C CA . LEU A 1 203 ? 13.859 7.184 11.266 1 82.94 203 LEU A CA 1
ATOM 1567 C C . LEU A 1 203 ? 15.008 6.711 10.375 1 82.94 203 LEU A C 1
ATOM 1569 O O . LEU A 1 203 ? 14.859 5.738 9.633 1 82.94 203 LEU A O 1
ATOM 1573 N N . THR A 1 204 ? 16.094 7.383 10.531 1 80.81 204 THR A N 1
ATOM 1574 C CA . THR A 1 204 ? 17.281 7.023 9.766 1 80.81 204 THR A CA 1
ATOM 1575 C C . THR A 1 204 ? 17.797 5.656 10.188 1 80.81 204 THR A C 1
ATOM 1577 O O . THR A 1 204 ? 18.125 4.824 9.336 1 80.81 204 THR A O 1
ATOM 1580 N N . LEU A 1 205 ? 17.828 5.512 11.383 1 78.44 205 LEU A N 1
ATOM 1581 C CA . LEU A 1 205 ? 18.312 4.238 11.906 1 78.44 205 LEU A CA 1
ATOM 1582 C C . LEU A 1 205 ? 17.406 3.096 11.469 1 78.44 205 LEU A C 1
ATOM 1584 O O . LEU A 1 205 ? 17.875 2.068 10.977 1 78.44 205 LEU A O 1
ATOM 1588 N N . GLU A 1 206 ? 16.156 3.334 11.547 1 81.75 206 GLU A N 1
ATOM 1589 C CA . GLU A 1 206 ? 15.188 2.289 11.227 1 81.75 206 GLU A CA 1
ATOM 1590 C C . GLU A 1 206 ? 15.211 1.963 9.734 1 81.75 206 GLU A C 1
ATOM 1592 O O . GLU A 1 206 ? 15.312 0.795 9.352 1 81.75 206 GLU A O 1
ATOM 1597 N N . ASN A 1 207 ? 15.148 2.92 8.961 1 86.19 207 ASN A N 1
ATOM 1598 C CA . ASN A 1 207 ? 15.109 2.715 7.512 1 86.19 207 ASN A CA 1
ATOM 1599 C C . ASN A 1 207 ? 16.422 2.129 6.996 1 86.19 207 ASN A C 1
ATOM 1601 O O . ASN A 1 207 ? 16.406 1.183 6.207 1 86.19 207 ASN A O 1
ATOM 1605 N N . GLY A 1 208 ? 17.531 2.686 7.496 1 89 208 GLY A N 1
ATOM 1606 C CA . GLY A 1 208 ? 18.844 2.199 7.07 1 89 208 GLY A CA 1
ATOM 1607 C C . GLY A 1 208 ? 19.109 0.774 7.512 1 89 208 GLY A C 1
ATOM 1608 O O . GLY A 1 208 ? 19.656 -0.026 6.742 1 89 208 GLY A O 1
ATOM 1609 N N . ALA A 1 209 ? 18.719 0.474 8.672 1 89.19 209 ALA A N 1
ATOM 1610 C CA . ALA A 1 209 ? 18.906 -0.874 9.195 1 89.19 209 ALA A CA 1
ATOM 1611 C C . ALA A 1 209 ? 18.047 -1.888 8.438 1 89.19 209 ALA A C 1
ATOM 1613 O O . ALA A 1 209 ? 18.516 -2.982 8.117 1 89.19 209 ALA A O 1
ATOM 1614 N N . ILE A 1 210 ? 16.906 -1.463 8.086 1 93.31 210 ILE A N 1
ATOM 1615 C CA . ILE A 1 210 ? 15.984 -2.379 7.43 1 93.31 210 ILE A CA 1
ATOM 1616 C C . ILE A 1 210 ? 16.484 -2.693 6.023 1 93.31 210 ILE A C 1
ATOM 1618 O O . ILE A 1 210 ? 16.5 -3.852 5.602 1 93.31 210 ILE A O 1
ATOM 1622 N N . THR A 1 211 ? 16.891 -1.716 5.297 1 95.12 211 THR A N 1
ATOM 1623 C CA . THR A 1 211 ? 17.359 -1.944 3.936 1 95.12 211 THR A CA 1
ATOM 1624 C C . THR A 1 211 ? 18.672 -2.736 3.938 1 95.12 211 THR A C 1
ATOM 1626 O O . THR A 1 211 ? 18.844 -3.656 3.135 1 95.12 211 THR A O 1
ATOM 1629 N N . SER A 1 212 ? 19.547 -2.414 4.906 1 95.69 212 SER A N 1
ATOM 1630 C CA . SER A 1 212 ? 20.812 -3.135 5.008 1 95.69 212 SER A CA 1
ATOM 1631 C C . SER A 1 212 ? 20.594 -4.594 5.387 1 95.69 212 SER A C 1
ATOM 1633 O O . SER A 1 212 ? 21.141 -5.5 4.754 1 95.69 212 SER A O 1
ATOM 1635 N N . LEU A 1 213 ? 19.766 -4.809 6.32 1 94.62 213 LEU A N 1
ATOM 1636 C CA . LEU A 1 213 ? 19.469 -6.164 6.773 1 94.62 213 LEU A CA 1
ATOM 1637 C C . LEU A 1 213 ? 18.766 -6.961 5.684 1 94.62 213 LEU A C 1
ATOM 1639 O O . LEU A 1 213 ? 19.078 -8.133 5.469 1 94.62 213 LEU A O 1
ATOM 1643 N N . ALA A 1 214 ? 17.828 -6.348 5.066 1 96.38 214 ALA A N 1
ATOM 1644 C CA . ALA A 1 214 ? 17.109 -7.02 3.984 1 96.38 214 ALA A CA 1
ATOM 1645 C C . ALA A 1 214 ? 18.062 -7.445 2.873 1 96.38 214 ALA A C 1
ATOM 1647 O O . ALA A 1 214 ? 17.953 -8.547 2.332 1 96.38 214 ALA A O 1
ATOM 1648 N N . ALA A 1 215 ? 19.016 -6.621 2.553 1 96.69 215 ALA A N 1
ATOM 1649 C CA . ALA A 1 215 ? 20 -6.941 1.518 1 96.69 215 ALA A CA 1
ATOM 1650 C C . ALA A 1 215 ? 20.891 -8.094 1.952 1 96.69 215 ALA A C 1
ATOM 1652 O O . ALA A 1 215 ? 21.203 -8.992 1.157 1 96.69 215 ALA A O 1
ATOM 1653 N N . ILE A 1 216 ? 21.266 -8.102 3.17 1 96.19 216 ILE A N 1
ATOM 1654 C CA . ILE A 1 216 ? 22.125 -9.164 3.695 1 96.19 216 ILE A CA 1
ATOM 1655 C C . ILE A 1 216 ? 21.375 -10.484 3.682 1 96.19 216 ILE A C 1
ATOM 1657 O O . ILE A 1 216 ? 21.922 -11.516 3.268 1 96.19 216 ILE A O 1
ATOM 1661 N N . ILE A 1 217 ? 20.188 -10.445 4.141 1 95.88 217 ILE A N 1
ATOM 1662 C CA . ILE A 1 217 ? 19.375 -11.664 4.16 1 95.88 217 ILE A CA 1
ATOM 1663 C C . ILE A 1 217 ? 19.156 -12.164 2.732 1 95.88 217 ILE A C 1
ATOM 1665 O O . ILE A 1 217 ? 19.266 -13.359 2.465 1 95.88 217 ILE A O 1
ATOM 1669 N N . CYS A 1 218 ? 18.844 -11.25 1.859 1 96.38 218 CYS A N 1
ATOM 1670 C CA . CYS A 1 218 ? 18.641 -11.609 0.461 1 96.38 218 CYS A CA 1
ATOM 1671 C C . CYS A 1 218 ? 19.891 -12.25 -0.126 1 96.38 218 CYS A C 1
ATOM 1673 O O . CYS A 1 218 ? 19.812 -13.258 -0.834 1 96.38 218 CYS A O 1
ATOM 1675 N N . MET A 1 219 ? 21.047 -11.734 0.185 1 94.88 219 MET A N 1
ATOM 1676 C CA . MET A 1 219 ? 22.328 -12.273 -0.278 1 94.88 219 MET A CA 1
ATOM 1677 C C . MET A 1 219 ? 22.547 -13.672 0.272 1 94.88 219 MET A C 1
ATOM 1679 O O . MET A 1 219 ? 22.953 -14.578 -0.467 1 94.88 219 MET A O 1
ATOM 1683 N N . THR A 1 220 ? 22.234 -13.867 1.527 1 94.38 220 THR A N 1
ATOM 1684 C CA . THR A 1 220 ? 22.406 -15.164 2.168 1 94.38 220 THR A CA 1
ATOM 1685 C C . THR A 1 220 ? 21.484 -16.203 1.533 1 94.38 220 THR A C 1
ATOM 1687 O O . THR A 1 220 ? 21.906 -17.328 1.269 1 94.38 220 THR A O 1
ATOM 1690 N N . LEU A 1 221 ? 20.281 -15.781 1.246 1 92.88 221 LEU A N 1
ATOM 1691 C CA . LEU A 1 221 ? 19.328 -16.688 0.623 1 92.88 221 LEU A CA 1
ATOM 1692 C C . LEU A 1 221 ? 19.766 -17.047 -0.796 1 92.88 221 LEU A C 1
ATOM 1694 O O . LEU A 1 221 ? 19.609 -18.188 -1.23 1 92.88 221 LEU A O 1
ATOM 1698 N N . TRP A 1 222 ? 20.297 -16.109 -1.471 1 90.5 222 TRP A N 1
ATOM 1699 C CA . TRP A 1 222 ? 20.797 -16.328 -2.824 1 90.5 222 TRP A CA 1
ATOM 1700 C C . TRP A 1 222 ? 21.969 -17.312 -2.824 1 90.5 222 TRP A C 1
ATOM 1702 O O . TRP A 1 222 ? 22.031 -18.219 -3.664 1 90.5 222 TRP A O 1
ATOM 1712 N N . LEU A 1 223 ? 22.812 -17.281 -1.854 1 90.62 223 LEU A N 1
ATOM 1713 C CA . LEU A 1 223 ? 24.031 -18.078 -1.814 1 90.62 223 LEU A CA 1
ATOM 1714 C C . LEU A 1 223 ? 23.75 -19.469 -1.243 1 90.62 223 LEU A C 1
ATOM 1716 O O . LEU A 1 223 ? 24.438 -20.438 -1.566 1 90.62 223 LEU A O 1
ATOM 1720 N N . THR A 1 224 ? 22.688 -19.578 -0.452 1 89.25 224 THR A N 1
ATOM 1721 C CA . THR A 1 224 ? 22.516 -20.812 0.291 1 89.25 224 THR A CA 1
ATOM 1722 C C . THR A 1 224 ? 21.375 -21.641 -0.281 1 89.25 224 THR A C 1
ATOM 1724 O O . THR A 1 224 ? 21.359 -22.875 -0.171 1 89.25 224 THR A O 1
ATOM 1727 N N . MET A 1 225 ? 20.391 -20.984 -0.871 1 85.5 225 MET A N 1
ATOM 1728 C CA . MET A 1 225 ? 19.203 -21.703 -1.331 1 85.5 225 MET A CA 1
ATOM 1729 C C . MET A 1 225 ? 19.094 -21.641 -2.85 1 85.5 225 MET A C 1
ATOM 1731 O O . MET A 1 225 ? 19.406 -20.625 -3.463 1 85.5 225 MET A O 1
ATOM 1735 N N . ASN A 1 226 ? 18.656 -22.781 -3.391 1 81.44 226 ASN A N 1
ATOM 1736 C CA . ASN A 1 226 ? 18.469 -22.844 -4.836 1 81.44 226 ASN A CA 1
ATOM 1737 C C . ASN A 1 226 ? 17 -22.656 -5.223 1 81.44 226 ASN A C 1
ATOM 1739 O O . ASN A 1 226 ? 16.422 -23.5 -5.91 1 81.44 226 ASN A O 1
ATOM 1743 N N . ASN A 1 227 ? 16.344 -21.75 -4.648 1 84.06 227 ASN A N 1
ATOM 1744 C CA . ASN A 1 227 ? 14.961 -21.438 -4.957 1 84.06 227 ASN A CA 1
ATOM 1745 C C . ASN A 1 227 ? 14.758 -19.938 -5.16 1 84.06 227 ASN A C 1
ATOM 1747 O O . ASN A 1 227 ? 15.727 -19.188 -5.293 1 84.06 227 ASN A O 1
ATOM 1751 N N . PHE A 1 228 ? 13.484 -19.531 -5.258 1 85.69 228 PHE A N 1
ATOM 1752 C CA . PHE A 1 228 ? 13.211 -18.156 -5.633 1 85.69 228 PHE A CA 1
ATOM 1753 C C . PHE A 1 228 ? 12.844 -17.328 -4.41 1 85.69 228 PHE A C 1
ATOM 1755 O O . PHE A 1 228 ? 12.258 -16.25 -4.539 1 85.69 228 PHE A O 1
ATOM 1762 N N . VAL A 1 229 ? 13.242 -17.797 -3.285 1 89 229 VAL A N 1
ATOM 1763 C CA . VAL A 1 229 ? 12.953 -17.031 -2.08 1 89 229 VAL A CA 1
ATOM 1764 C C . VAL A 1 229 ? 13.688 -15.688 -2.125 1 89 229 VAL A C 1
ATOM 1766 O O . VAL A 1 229 ? 13.133 -14.656 -1.735 1 89 229 VAL A O 1
ATOM 1769 N N . PHE A 1 230 ? 14.883 -15.719 -2.648 1 90.81 230 PHE A N 1
ATOM 1770 C CA . PHE A 1 230 ? 15.656 -14.484 -2.748 1 90.81 230 PHE A CA 1
ATOM 1771 C C . PHE A 1 230 ? 14.953 -13.477 -3.654 1 90.81 230 PHE A C 1
ATOM 1773 O O . PHE A 1 230 ? 15 -12.273 -3.402 1 90.81 230 PHE A O 1
ATOM 1780 N N . LEU A 1 231 ? 14.312 -13.945 -4.648 1 90.69 231 LEU A N 1
ATOM 1781 C CA . LEU A 1 231 ? 13.672 -13.062 -5.617 1 90.69 231 LEU A CA 1
ATOM 1782 C C . LEU A 1 231 ? 12.469 -12.359 -4.996 1 90.69 231 LEU A C 1
ATOM 1784 O O . LEU A 1 231 ? 12.227 -11.18 -5.266 1 90.69 231 LEU A O 1
ATOM 1788 N N . GLY A 1 232 ? 11.727 -13.07 -4.188 1 93.25 232 GLY A N 1
ATOM 1789 C CA . GLY A 1 232 ? 10.641 -12.438 -3.451 1 93.25 232 GLY A CA 1
ATOM 1790 C C . GLY A 1 232 ? 11.117 -11.305 -2.557 1 93.25 232 GLY A C 1
ATOM 1791 O O . GLY A 1 232 ? 10.492 -10.242 -2.514 1 93.25 232 GLY A O 1
ATOM 1792 N N . LEU A 1 233 ? 12.164 -11.57 -1.894 1 94.75 233 LEU A N 1
ATOM 1793 C CA . LEU A 1 233 ? 12.727 -10.555 -1.014 1 94.75 233 LEU A CA 1
ATOM 1794 C C . LEU A 1 233 ? 13.297 -9.391 -1.822 1 94.75 233 LEU A C 1
ATOM 1796 O O . LEU A 1 233 ? 13.227 -8.242 -1.394 1 94.75 233 LEU A O 1
ATOM 1800 N N . TYR A 1 234 ? 13.773 -9.703 -2.963 1 94.69 234 TYR A N 1
ATOM 1801 C CA . TYR A 1 234 ? 14.344 -8.68 -3.834 1 94.69 234 TYR A CA 1
ATOM 1802 C C . TYR A 1 234 ? 13.273 -7.695 -4.293 1 94.69 234 TYR A C 1
ATOM 1804 O O . TYR A 1 234 ? 13.531 -6.496 -4.398 1 94.69 234 TYR A O 1
ATOM 1812 N N . PHE A 1 235 ? 12.062 -8.203 -4.492 1 95.75 235 PHE A N 1
ATOM 1813 C CA . PHE A 1 235 ? 10.938 -7.332 -4.812 1 95.75 235 PHE A CA 1
ATOM 1814 C C . PHE A 1 235 ? 10.68 -6.344 -3.68 1 95.75 235 PHE A C 1
ATOM 1816 O O . PHE A 1 235 ? 10.383 -5.172 -3.928 1 95.75 235 PHE A O 1
ATOM 1823 N N . ILE A 1 236 ? 10.836 -6.824 -2.549 1 96.81 236 ILE A N 1
ATOM 1824 C CA . ILE A 1 236 ? 10.523 -6.051 -1.352 1 96.81 236 ILE A CA 1
ATOM 1825 C C . ILE A 1 236 ? 11.594 -4.984 -1.135 1 96.81 236 ILE A C 1
ATOM 1827 O O . ILE A 1 236 ? 11.289 -3.852 -0.751 1 96.81 236 ILE A O 1
ATOM 1831 N N . ILE A 1 237 ? 12.82 -5.312 -1.411 1 96.5 237 ILE A N 1
ATOM 1832 C CA . ILE A 1 237 ? 13.953 -4.422 -1.172 1 96.5 237 ILE A CA 1
ATOM 1833 C C . ILE A 1 237 ? 13.773 -3.139 -1.979 1 96.5 237 ILE A C 1
ATOM 1835 O O . ILE A 1 237 ? 14.055 -2.043 -1.482 1 96.5 237 ILE A O 1
ATOM 1839 N N . ASP A 1 238 ? 13.352 -3.246 -3.24 1 96.25 238 ASP A N 1
ATOM 1840 C CA . ASP A 1 238 ? 13.094 -2.074 -4.074 1 96.25 238 ASP A CA 1
ATOM 1841 C C . ASP A 1 238 ? 12.141 -1.103 -3.379 1 96.25 238 ASP A C 1
ATOM 1843 O O . ASP A 1 238 ? 12.391 0.105 -3.357 1 96.25 238 ASP A O 1
ATOM 1847 N N . LYS A 1 239 ? 11.078 -1.626 -2.779 1 97.88 239 LYS A N 1
ATOM 1848 C CA . LYS A 1 239 ? 10.062 -0.797 -2.137 1 97.88 239 LYS A CA 1
ATOM 1849 C C . LYS A 1 239 ? 10.602 -0.16 -0.858 1 97.88 239 LYS A C 1
ATOM 1851 O O . LYS A 1 239 ? 10.195 0.942 -0.488 1 97.88 239 LYS A O 1
ATOM 1856 N N . LEU A 1 240 ? 11.477 -0.875 -0.212 1 96.56 240 LEU A N 1
ATOM 1857 C CA . LEU A 1 240 ? 12.055 -0.345 1.018 1 96.56 240 LEU A CA 1
ATOM 1858 C C . LEU A 1 240 ? 12.867 0.915 0.737 1 96.56 240 LEU A C 1
ATOM 1860 O O . LEU A 1 240 ? 12.82 1.875 1.51 1 96.56 240 LEU A O 1
ATOM 1864 N N . TYR A 1 241 ? 13.547 0.952 -0.336 1 96.19 241 TYR A N 1
ATOM 1865 C CA . TYR A 1 241 ? 14.328 2.133 -0.693 1 96.19 241 TYR A CA 1
ATOM 1866 C C . TYR A 1 241 ? 13.414 3.32 -0.975 1 96.19 241 TYR A C 1
ATOM 1868 O O . TYR A 1 241 ? 13.648 4.422 -0.468 1 96.19 241 TYR A O 1
ATOM 1876 N N . GLY A 1 242 ? 12.414 3.082 -1.756 1 95.12 242 GLY A N 1
ATOM 1877 C CA . GLY A 1 242 ? 11.461 4.148 -2.029 1 95.12 242 GLY A CA 1
ATOM 1878 C C . GLY A 1 242 ? 10.781 4.676 -0.781 1 95.12 242 GLY A C 1
ATOM 1879 O O . GLY A 1 242 ? 10.68 5.891 -0.588 1 95.12 242 GLY A O 1
ATOM 1880 N N . ASN A 1 243 ? 10.391 3.771 0.05 1 94.56 243 ASN A N 1
ATOM 1881 C CA . ASN A 1 243 ? 9.727 4.148 1.293 1 94.56 243 ASN A CA 1
ATOM 1882 C C . ASN A 1 243 ? 10.664 4.902 2.227 1 94.56 243 ASN A C 1
ATOM 1884 O O . ASN A 1 243 ? 10.242 5.82 2.934 1 94.56 243 ASN A O 1
ATOM 1888 N N . SER A 1 244 ? 11.906 4.512 2.229 1 93.44 244 SER A N 1
ATOM 1889 C CA . SER A 1 244 ? 12.875 5.16 3.1 1 93.44 244 SER A CA 1
ATOM 1890 C C . SER A 1 244 ? 13.062 6.625 2.723 1 93.44 244 SER A C 1
ATOM 1892 O O . SER A 1 244 ? 13.07 7.5 3.594 1 93.44 244 SER A O 1
ATOM 1894 N N . VAL A 1 245 ? 13.133 6.914 1.47 1 92.44 245 VAL A N 1
ATOM 1895 C CA . VAL A 1 245 ? 13.32 8.281 0.995 1 92.44 245 VAL A CA 1
ATOM 1896 C C . VAL A 1 245 ? 12.07 9.109 1.309 1 92.44 245 VAL A C 1
ATOM 1898 O O . VAL A 1 245 ? 12.172 10.211 1.854 1 92.44 245 VAL A O 1
ATOM 1901 N N . LEU A 1 246 ? 10.922 8.555 1.062 1 91.75 246 LEU A N 1
ATOM 1902 C CA . LEU A 1 246 ? 9.68 9.289 1.234 1 91.75 246 LEU A CA 1
ATOM 1903 C C . LEU A 1 246 ? 9.375 9.5 2.713 1 91.75 246 LEU A C 1
ATOM 1905 O O . LEU A 1 246 ? 8.797 10.523 3.092 1 91.75 246 LEU A O 1
ATOM 1909 N N . ALA A 1 247 ? 9.742 8.555 3.523 1 88.19 247 ALA A N 1
ATOM 1910 C CA . ALA A 1 247 ? 9.531 8.695 4.961 1 88.19 247 ALA A CA 1
ATOM 1911 C C . ALA A 1 247 ? 10.305 9.883 5.516 1 88.19 247 ALA A C 1
ATOM 1913 O O . ALA A 1 247 ? 9.773 10.664 6.312 1 88.19 247 ALA A O 1
ATOM 1914 N N . VAL A 1 248 ? 11.508 10.047 5.055 1 86.19 248 VAL A N 1
ATOM 1915 C CA . VAL A 1 248 ? 12.344 11.148 5.523 1 86.19 248 VAL A CA 1
ATOM 1916 C C . VAL A 1 248 ? 11.797 12.477 5.004 1 86.19 248 VAL A C 1
ATOM 1918 O O . VAL A 1 248 ? 11.711 13.453 5.75 1 86.19 248 VAL A O 1
ATOM 1921 N N . LEU A 1 249 ? 11.367 12.5 3.828 1 85.31 249 LEU A N 1
ATOM 1922 C CA . LEU A 1 249 ? 10.852 13.727 3.225 1 85.31 249 LEU A CA 1
ATOM 1923 C C . LEU A 1 249 ? 9.531 14.141 3.863 1 85.31 249 LEU A C 1
ATOM 1925 O O . LEU A 1 249 ? 9.305 15.328 4.117 1 85.31 249 LEU A O 1
ATOM 1929 N N . ASN A 1 250 ? 8.711 13.211 4.203 1 83.19 250 ASN A N 1
ATOM 1930 C CA . ASN A 1 250 ? 7.414 13.508 4.797 1 83.19 250 ASN A CA 1
ATOM 1931 C C . ASN A 1 250 ? 7.547 13.93 6.254 1 83.19 250 ASN A C 1
ATOM 1933 O O . ASN A 1 250 ? 6.75 14.734 6.746 1 83.19 250 ASN A O 1
ATOM 1937 N N . TYR A 1 251 ? 8.445 13.453 6.871 1 76.69 251 TYR A N 1
ATOM 1938 C CA . TYR A 1 251 ? 8.656 13.844 8.258 1 76.69 251 TYR A CA 1
ATOM 1939 C C . TYR A 1 251 ? 9.047 15.312 8.367 1 76.69 251 TYR A C 1
ATOM 1941 O O . TYR A 1 251 ? 8.602 16.016 9.273 1 76.69 251 TYR A O 1
ATOM 1949 N N . ARG A 1 252 ? 9.797 15.75 7.547 1 71.19 252 ARG A N 1
ATOM 1950 C CA . ARG A 1 252 ? 10.242 17.141 7.555 1 71.19 252 ARG A CA 1
ATOM 1951 C C . ARG A 1 252 ? 9.078 18.094 7.328 1 71.19 252 ARG A C 1
ATOM 1953 O O . ARG A 1 252 ? 9.07 19.219 7.855 1 71.19 252 ARG A O 1
ATOM 1960 N N . LYS A 1 253 ? 8.156 17.688 6.699 1 65.94 253 LYS A N 1
ATOM 1961 C CA . LYS A 1 253 ? 7.008 18.531 6.363 1 65.94 253 LYS A CA 1
ATOM 1962 C C . LYS A 1 253 ? 6.109 18.75 7.578 1 65.94 253 LYS A C 1
ATOM 1964 O O . LYS A 1 253 ? 5.445 19.781 7.688 1 65.94 253 LYS A O 1
ATOM 1969 N N . HIS A 1 254 ? 6.07 17.938 8.5 1 58.91 254 HIS A N 1
ATOM 1970 C CA . HIS A 1 254 ? 5.191 18.047 9.656 1 58.91 254 HIS A CA 1
ATOM 1971 C C . HIS A 1 254 ? 5.832 18.891 10.758 1 58.91 254 HIS A C 1
ATOM 1973 O O . HIS A 1 254 ? 5.215 19.141 11.789 1 58.91 254 HIS A O 1
ATOM 1979 N N . LEU A 1 255 ? 6.969 19.469 10.5 1 55.53 255 LEU A N 1
ATOM 1980 C CA . LEU A 1 255 ? 7.637 20.312 11.484 1 55.53 255 LEU A CA 1
ATOM 1981 C C . LEU A 1 255 ? 7.047 21.719 11.484 1 55.53 255 LEU A C 1
ATOM 1983 O O . LEU A 1 255 ? 6.766 22.266 10.422 1 55.53 255 LEU A O 1
ATOM 1987 N N . PRO A 1 256 ? 6.332 22.109 12.727 1 48.12 256 PRO A N 1
ATOM 1988 C CA . PRO A 1 256 ? 5.832 23.484 12.805 1 48.12 256 PRO A CA 1
ATOM 1989 C C . PRO A 1 256 ? 6.812 24.5 12.227 1 48.12 256 PRO A C 1
ATOM 1991 O O . PRO A 1 256 ? 8.023 24.391 12.438 1 48.12 256 PRO A O 1
ATOM 1994 N N . ARG A 1 257 ? 6.555 25.062 11.078 1 45.81 257 ARG A N 1
ATOM 1995 C CA . ARG A 1 257 ? 7.328 26.219 10.633 1 45.81 257 ARG A CA 1
ATOM 1996 C C . ARG A 1 257 ? 7.535 27.203 11.773 1 45.81 257 ARG A C 1
ATOM 1998 O O . ARG A 1 257 ? 6.586 27.859 12.219 1 45.81 257 ARG A O 1
ATOM 2005 N N . THR A 1 258 ? 8.133 26.953 12.867 1 39.81 258 THR A N 1
ATOM 2006 C CA . THR A 1 258 ? 8.445 28.141 13.664 1 39.81 258 THR A CA 1
ATOM 2007 C C . THR A 1 258 ? 8.805 29.312 12.766 1 39.81 258 THR A C 1
ATOM 2009 O O . THR A 1 258 ? 9.625 29.188 11.859 1 39.81 258 THR A O 1
ATOM 2012 N N . ARG A 1 259 ? 7.848 30.219 12.57 1 36.66 259 ARG A N 1
ATOM 2013 C CA . ARG A 1 259 ? 8.008 31.562 12.023 1 36.66 259 ARG A CA 1
ATOM 2014 C C . ARG A 1 259 ? 9.422 32.094 12.242 1 36.66 259 ARG A C 1
ATOM 2016 O O . ARG A 1 259 ? 9.742 33.219 11.859 1 36.66 259 ARG A O 1
ATOM 2023 N N . ASN A 1 260 ? 10.102 31.953 13.414 1 32.97 260 ASN A N 1
ATOM 2024 C CA . ASN A 1 260 ? 11.344 32.719 13.516 1 32.97 260 ASN A CA 1
ATOM 2025 C C . ASN A 1 260 ? 12.305 32.375 12.375 1 32.97 260 ASN A C 1
ATOM 2027 O O . ASN A 1 260 ? 12.5 31.203 12.062 1 32.97 260 ASN A O 1
ATOM 2031 N N . ASP A 1 261 ? 12.695 33.344 11.445 1 33.53 261 ASP A N 1
ATOM 2032 C CA . ASP A 1 261 ? 13.805 33.719 10.57 1 33.53 261 ASP A CA 1
ATOM 2033 C C . ASP A 1 261 ? 15.094 33.031 10.992 1 33.53 261 ASP A C 1
ATOM 2035 O O . ASP A 1 261 ? 16.156 33.281 10.422 1 33.53 261 ASP A O 1
ATOM 2039 N N . GLY A 1 262 ? 15.25 32.562 12.258 1 32.03 262 GLY A N 1
ATOM 2040 C CA . GLY A 1 262 ? 16.594 32.219 12.68 1 32.03 262 GLY A CA 1
ATOM 2041 C C . GLY A 1 262 ? 17.031 30.828 12.195 1 32.03 262 GLY A C 1
ATOM 2042 O O . GLY A 1 262 ? 18 30.266 12.703 1 32.03 262 GLY A O 1
ATOM 2043 N N . PHE A 1 263 ? 16.203 29.969 11.867 1 35.97 263 PHE A N 1
ATOM 2044 C CA . PHE A 1 263 ? 16.922 28.812 11.312 1 35.97 263 PHE A CA 1
ATOM 2045 C C . PHE A 1 263 ? 17.906 29.25 10.242 1 35.97 263 PHE A C 1
ATOM 2047 O O . PHE A 1 263 ? 17.562 30.031 9.359 1 35.97 263 PHE A O 1
ATOM 2054 N N . PRO A 1 264 ? 19.25 29.359 10.477 1 33.06 264 PRO A N 1
ATOM 2055 C CA . PRO A 1 264 ? 20.172 29.891 9.477 1 33.06 264 PRO A CA 1
ATOM 2056 C C . PRO A 1 264 ? 19.797 29.469 8.055 1 33.06 264 PRO A C 1
ATOM 2058 O O . PRO A 1 264 ? 19.219 28.391 7.855 1 33.06 264 PRO A O 1
ATOM 2061 N N . SER A 1 265 ? 19.453 30.438 7.125 1 36.09 265 SER A N 1
ATOM 2062 C CA . SER A 1 265 ? 19.406 30.406 5.668 1 36.09 265 SER A CA 1
ATOM 2063 C C . SER A 1 265 ? 20.219 29.234 5.113 1 36.09 265 SER A C 1
ATOM 2065 O O . SER A 1 265 ? 20.219 29 3.902 1 36.09 265 SER A O 1
ATOM 2067 N N . ARG A 1 266 ? 21.031 28.641 6 1 37.16 266 ARG A N 1
ATOM 2068 C CA . ARG A 1 266 ? 22.016 27.688 5.488 1 37.16 266 ARG A CA 1
ATOM 2069 C C . ARG A 1 266 ? 21.359 26.438 4.945 1 37.16 266 ARG A C 1
ATOM 2071 O O . ARG A 1 266 ? 21.906 25.766 4.07 1 37.16 266 ARG A O 1
ATOM 2078 N N . PHE A 1 267 ? 20.281 26.016 5.602 1 35.84 267 PHE A N 1
ATOM 2079 C CA . PHE A 1 267 ? 19.812 24.75 5.051 1 35.84 267 PHE A CA 1
ATOM 2080 C C . PHE A 1 267 ? 18.828 24.969 3.916 1 35.84 267 PHE A C 1
ATOM 2082 O O . PHE A 1 267 ? 18.438 24.031 3.225 1 35.84 267 PHE A O 1
ATOM 2089 N N . ARG A 1 268 ? 18 26.031 3.93 1 36.81 268 ARG A N 1
ATOM 2090 C CA . ARG A 1 268 ? 17.062 26.312 2.836 1 36.81 268 ARG A CA 1
ATOM 2091 C C . ARG A 1 268 ? 17.797 26.891 1.635 1 36.81 268 ARG A C 1
ATOM 2093 O O . ARG A 1 268 ? 17.375 26.719 0.492 1 36.81 268 ARG A O 1
ATOM 2100 N N . GLN A 1 269 ? 18.516 28.172 1.788 1 30.84 269 GLN A N 1
ATOM 2101 C CA . GLN A 1 269 ? 18.906 29.125 0.755 1 30.84 269 GLN A CA 1
ATOM 2102 C C . GLN A 1 269 ? 19.828 28.484 -0.272 1 30.84 269 GLN A C 1
ATOM 2104 O O . GLN A 1 269 ? 20.969 28.109 0.054 1 30.84 269 GLN A O 1
ATOM 2109 N N . GLY A 1 270 ? 19.391 27.531 -1.131 1 30.45 270 GLY A N 1
ATOM 2110 C CA . GLY A 1 270 ? 20.25 27.688 -2.291 1 30.45 270 GLY A CA 1
ATOM 2111 C C . GLY A 1 270 ? 20.641 29.125 -2.559 1 30.45 270 GLY A C 1
ATOM 2112 O O . GLY A 1 270 ? 19.781 29.969 -2.805 1 30.45 270 GLY A O 1
ATOM 2113 N N . ASN A 1 271 ? 21.531 29.656 -1.785 1 28.98 271 ASN A N 1
ATOM 2114 C CA . ASN A 1 271 ? 22.172 30.953 -2.037 1 28.98 271 ASN A CA 1
ATOM 2115 C C . ASN A 1 271 ? 22.297 31.219 -3.531 1 28.98 271 ASN A C 1
ATOM 2117 O O . ASN A 1 271 ? 23.203 30.703 -4.184 1 28.98 271 ASN A O 1
ATOM 2121 N N . THR A 1 272 ? 21.234 31 -4.391 1 29.08 272 THR A N 1
ATOM 2122 C CA . THR A 1 272 ? 21.672 31.703 -5.59 1 29.08 272 THR A CA 1
ATOM 2123 C C . THR A 1 272 ? 22.203 33.094 -5.234 1 29.08 272 THR A C 1
ATOM 2125 O O . THR A 1 272 ? 21.531 33.844 -4.531 1 29.08 272 THR A O 1
ATOM 2128 N N . PRO A 1 273 ? 23.5 33.219 -5.059 1 29.05 273 PRO A N 1
ATOM 2129 C CA . PRO A 1 273 ? 24.062 34.562 -4.855 1 29.05 273 PRO A CA 1
ATOM 2130 C C . PRO A 1 273 ? 23.25 35.656 -5.559 1 29.05 273 PRO A C 1
ATOM 2132 O O . PRO A 1 273 ? 23.047 35.594 -6.77 1 29.05 273 PR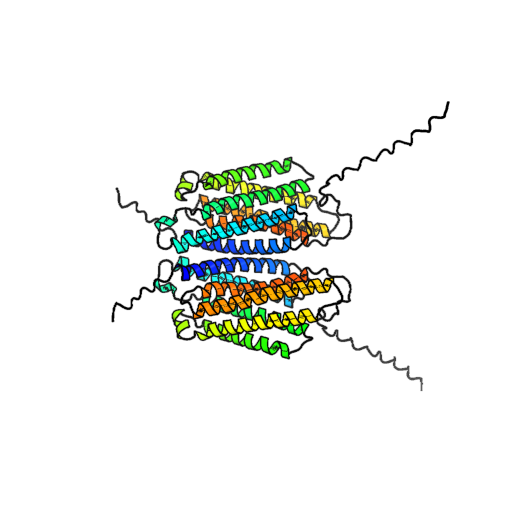O A O 1
ATOM 2135 N N . LYS A 1 274 ? 22.078 35.969 -5.047 1 33.25 274 LYS A N 1
ATOM 2136 C CA . LYS A 1 274 ? 21.578 37.188 -5.699 1 33.25 274 LYS A CA 1
ATOM 2137 C C . LYS A 1 274 ? 22.719 38.094 -6.078 1 33.25 274 LYS A C 1
ATOM 2139 O O . LYS A 1 274 ? 23.578 38.406 -5.246 1 33.25 274 LYS A O 1
ATOM 2144 N N . GLU A 1 275 ? 23.219 38 -7.316 1 29.2 275 GLU A N 1
ATOM 2145 C CA . GLU A 1 275 ? 24.125 38.969 -7.883 1 29.2 275 GLU A CA 1
ATOM 2146 C C . GLU A 1 275 ? 23.859 40.375 -7.293 1 29.2 275 GLU A C 1
ATOM 2148 O O . GLU A 1 275 ? 22.734 40.875 -7.336 1 29.2 275 GLU A O 1
ATOM 2153 N N . SER A 1 276 ? 24.422 40.562 -6.047 1 27.84 276 SER A N 1
ATOM 2154 C CA . SER A 1 276 ? 24.516 41.938 -5.582 1 27.84 276 SER A CA 1
ATOM 2155 C C . SER A 1 276 ? 24.531 42.906 -6.754 1 27.84 276 SER A C 1
ATOM 2157 O O . SER A 1 276 ? 25.328 42.781 -7.676 1 27.84 276 SER A O 1
ATOM 2159 N N . SER A 1 277 ? 23.297 43.219 -7.199 1 28.45 277 SER A N 1
ATOM 2160 C CA . SER A 1 277 ? 23.344 44.25 -8.234 1 28.45 277 SER A CA 1
ATOM 2161 C C . SER A 1 277 ? 24.484 45.219 -8 1 28.45 277 SER A C 1
ATOM 2163 O O . SER A 1 277 ? 24.766 45.625 -6.859 1 28.45 277 SER A O 1
ATOM 2165 N N . PRO A 1 278 ? 25.578 45.094 -8.797 1 29.97 278 PRO A N 1
ATOM 2166 C CA . PRO A 1 278 ? 26.703 46 -8.625 1 29.97 278 PRO A CA 1
ATOM 2167 C C . PRO A 1 278 ? 26.266 47.375 -8.133 1 29.97 278 PRO A C 1
ATOM 2169 O O . PRO A 1 278 ? 25.156 47.844 -8.453 1 29.97 278 PRO A O 1
ATOM 2172 N N . TYR A 1 279 ? 26.438 47.625 -6.797 1 29 279 TYR A N 1
ATOM 2173 C CA . TYR A 1 279 ? 26.297 49 -6.324 1 29 279 TYR A CA 1
ATOM 2174 C C . TYR A 1 279 ? 26.562 50 -7.445 1 29 279 TYR A C 1
ATOM 2176 O O . TYR A 1 279 ? 27.641 49.969 -8.07 1 29 279 TYR A O 1
ATOM 2184 N N . LYS A 1 280 ? 25.531 50.25 -8.297 1 33.47 280 LYS A N 1
ATOM 2185 C CA . LYS A 1 280 ? 25.719 51.312 -9.266 1 33.47 280 LYS A CA 1
ATOM 2186 C C . LYS A 1 280 ? 26.5 52.469 -8.648 1 33.47 280 LYS A C 1
ATOM 2188 O O . LYS A 1 280 ? 26.047 53.094 -7.68 1 33.47 280 LYS A O 1
ATOM 2193 N N . PHE A 1 281 ? 27.891 52.219 -8.43 1 29.05 281 PHE A N 1
ATOM 2194 C CA . PHE A 1 281 ? 28.75 53.375 -8.164 1 29.05 281 PHE A CA 1
ATOM 2195 C C . PHE A 1 281 ? 28.25 54.594 -8.914 1 29.05 281 PHE A C 1
ATOM 2197 O O . PHE A 1 281 ? 28.297 54.656 -10.148 1 29.05 281 PHE A O 1
ATOM 2204 N N . SER A 1 282 ? 27 55 -8.516 1 30.12 282 SER A N 1
ATOM 2205 C CA . SER A 1 282 ? 26.609 56.281 -9.102 1 30.12 282 SER A CA 1
ATOM 2206 C C . SER A 1 282 ? 27.797 57.25 -9.156 1 30.12 282 SER A C 1
ATOM 2208 O O . SER A 1 282 ? 28.406 57.531 -8.133 1 30.12 282 SER A O 1
ATOM 2210 N N . LEU A 1 283 ? 28.641 57.031 -10.25 1 33 283 LEU A N 1
ATOM 2211 C CA . LEU A 1 283 ? 29.703 58 -10.508 1 33 283 LEU A CA 1
ATOM 2212 C C . LEU A 1 283 ? 29.281 59.406 -10.086 1 33 283 LEU A C 1
ATOM 2214 O O . LEU A 1 283 ? 28.141 59.812 -10.328 1 33 283 LEU A O 1
ATOM 2218 N N . PRO A 1 284 ? 29.828 59.812 -8.898 1 36.22 284 PRO A N 1
ATOM 2219 C CA . PRO A 1 284 ? 29.469 61.188 -8.477 1 36.22 284 PRO A CA 1
ATOM 2220 C C . PRO A 1 284 ? 29.25 62.125 -9.648 1 36.22 284 PRO A C 1
ATOM 2222 O O . PRO A 1 284 ? 29.828 61.938 -10.727 1 36.22 284 PRO A O 1
ATOM 2225 N N . PRO A 1 285 ? 27.984 62.594 -9.844 1 36 285 PRO A N 1
ATOM 2226 C CA . PRO A 1 285 ? 27.766 63.469 -11.008 1 36 285 PRO A CA 1
ATOM 2227 C C . PRO A 1 285 ? 28.984 64.312 -11.352 1 36 285 PRO A C 1
ATOM 2229 O O . PRO A 1 285 ? 29.812 64.625 -10.477 1 36 285 PRO A O 1
ATOM 2232 N N . PRO A 1 286 ? 29.609 64.062 -12.594 1 35.06 286 PRO A N 1
ATOM 2233 C CA . PRO A 1 286 ? 30.797 64.875 -12.914 1 35.06 286 PRO A CA 1
ATOM 2234 C C . PRO A 1 286 ? 30.688 66.25 -12.383 1 35.06 286 PRO A C 1
ATOM 2236 O O . PRO A 1 286 ? 29.594 66.812 -12.258 1 35.06 286 PRO A O 1
ATOM 2239 N N . HIS A 1 287 ? 31.422 66.562 -11.266 1 33.75 287 HIS A N 1
ATOM 2240 C CA . HIS A 1 287 ? 31.469 67.938 -10.812 1 33.75 287 HIS A CA 1
ATOM 2241 C C . HIS A 1 287 ? 31.406 68.938 -11.992 1 33.75 287 HIS A C 1
ATOM 2243 O O . HIS A 1 287 ? 32.031 68.688 -13.031 1 33.75 287 HIS A O 1
ATOM 2249 N N . PRO A 1 288 ? 30.219 69.562 -12.164 1 31.98 288 PRO A N 1
ATOM 2250 C CA . PRO A 1 288 ? 30.188 70.5 -13.25 1 31.98 288 PRO A CA 1
ATOM 2251 C C . PRO A 1 288 ? 31.516 71.25 -13.43 1 31.98 288 PRO A C 1
ATOM 2253 O O . PRO A 1 288 ? 32.188 71.562 -12.445 1 31.98 288 PRO A O 1
ATOM 2256 N N . ARG A 1 289 ? 32.375 70.688 -14.422 1 30.53 289 ARG A N 1
ATOM 2257 C CA . ARG A 1 289 ? 33.531 71.5 -14.758 1 30.53 289 ARG A CA 1
ATOM 2258 C C . ARG A 1 289 ? 33.219 73 -14.641 1 30.53 289 ARG A C 1
ATOM 2260 O O . ARG A 1 289 ? 32.188 73.438 -15.18 1 30.53 289 ARG A O 1
ATOM 2267 N N . SER A 1 290 ? 33.531 73.562 -13.492 1 24.12 290 SER A N 1
ATOM 2268 C CA . SER A 1 290 ? 33.625 75 -13.469 1 24.12 290 SER A CA 1
ATOM 2269 C C . SER A 1 290 ? 34.125 75.562 -14.797 1 24.12 290 SER A C 1
ATOM 2271 O O . SER A 1 290 ? 34.969 74.938 -15.453 1 24.12 290 SER A O 1
ATOM 2273 N N . ASP A 1 291 ? 33.531 76.5 -15.352 1 25.59 291 ASP A N 1
ATOM 2274 C CA . ASP A 1 291 ? 33.688 77.562 -16.391 1 25.59 291 ASP A CA 1
ATOM 2275 C C . ASP A 1 291 ? 35.156 78.062 -16.438 1 25.59 291 ASP A C 1
ATOM 2277 O O . ASP A 1 291 ? 35.594 78.688 -15.508 1 25.59 291 ASP A O 1
ATOM 2281 N N . LEU A 1 292 ? 36.281 77.25 -16.672 1 20.83 292 LEU A N 1
ATOM 2282 C CA . LEU A 1 292 ? 37.094 78.125 -17.453 1 20.83 292 LEU A CA 1
ATOM 2283 C C . LEU A 1 292 ? 36.594 78.25 -18.891 1 20.83 292 LEU A C 1
ATOM 2285 O O . LEU A 1 292 ? 36.156 77.25 -19.469 1 20.83 292 LEU A O 1
ATOM 2289 N N . MET B 1 1 ? -25.188 -43.969 -16.891 1 24.42 1 MET B N 1
ATOM 2290 C CA . MET B 1 1 ? -24.641 -42.688 -16.453 1 24.42 1 MET B CA 1
ATOM 2291 C C . MET B 1 1 ? -23.828 -42.031 -17.578 1 24.42 1 MET B C 1
ATOM 2293 O O . MET B 1 1 ? -22.859 -42.625 -18.062 1 24.42 1 MET B O 1
ATOM 2297 N N . ASP B 1 2 ? -24.406 -41.219 -18.453 1 28.16 2 ASP B N 1
ATOM 2298 C CA . ASP B 1 2 ? -23.906 -40.812 -19.766 1 28.16 2 ASP B CA 1
ATOM 2299 C C . ASP B 1 2 ? -22.578 -40.062 -19.641 1 28.16 2 ASP B C 1
ATOM 2301 O O . ASP B 1 2 ? -22.438 -39.219 -18.766 1 28.16 2 ASP B O 1
ATOM 2305 N N . PRO B 1 3 ? -21.406 -40.594 -19.953 1 38.81 3 PRO B N 1
ATOM 2306 C CA . PRO B 1 3 ? -20.047 -40.062 -19.938 1 38.81 3 PRO B CA 1
ATOM 2307 C C . PRO B 1 3 ? -19.984 -38.625 -20.469 1 38.81 3 PRO B C 1
ATOM 2309 O O . PRO B 1 3 ? -18.938 -37.969 -20.406 1 38.81 3 PRO B O 1
ATOM 2312 N N . SER B 1 4 ? -20.797 -38.188 -21.359 1 34.97 4 SER B N 1
ATOM 2313 C CA . SER B 1 4 ? -20.797 -37 -22.172 1 34.97 4 SER B CA 1
ATOM 2314 C C . SER B 1 4 ? -20.766 -35.75 -21.297 1 34.97 4 SER B C 1
ATOM 2316 O O . SER B 1 4 ? -20.422 -34.656 -21.781 1 34.97 4 SER B O 1
ATOM 2318 N N . ILE B 1 5 ? -21.594 -35.688 -20.281 1 32.91 5 ILE B N 1
ATOM 2319 C CA . ILE B 1 5 ? -21.797 -34.438 -19.562 1 32.91 5 ILE B CA 1
ATOM 2320 C C . ILE B 1 5 ? -20.531 -34.062 -18.797 1 32.91 5 ILE B C 1
ATOM 2322 O O . ILE B 1 5 ? -20.531 -34.031 -17.562 1 32.91 5 ILE B O 1
ATOM 2326 N N . GLN B 1 6 ? -19.469 -34.875 -18.797 1 32.72 6 GLN B N 1
ATOM 2327 C CA . GLN B 1 6 ? -18.172 -34.375 -18.312 1 32.72 6 GLN B CA 1
ATOM 2328 C C . GLN B 1 6 ? -17.859 -33 -18.891 1 32.72 6 GLN B C 1
ATOM 2330 O O . GLN B 1 6 ? -17.234 -32.906 -19.953 1 32.72 6 GLN B O 1
ATOM 2335 N N . SER B 1 7 ? -18.844 -32.219 -19.359 1 35.25 7 SER B N 1
ATOM 2336 C CA . SER B 1 7 ? -18.594 -30.875 -19.844 1 35.25 7 SER B CA 1
ATOM 2337 C C . SER B 1 7 ? -17.422 -30.219 -19.109 1 35.25 7 SER B C 1
ATOM 2339 O O . SER B 1 7 ? -17.469 -30.062 -17.891 1 35.25 7 SER B O 1
ATOM 2341 N N . SER B 1 8 ? -16.188 -30.562 -19.328 1 37.94 8 SER B N 1
ATOM 2342 C CA . SER B 1 8 ? -14.883 -30.016 -18.984 1 37.94 8 SER B CA 1
ATOM 2343 C C . SER B 1 8 ? -14.953 -28.516 -18.781 1 37.94 8 SER B C 1
ATOM 2345 O O . SER B 1 8 ? -14.922 -27.75 -19.75 1 37.94 8 SER B O 1
ATOM 2347 N N . THR B 1 9 ? -15.992 -27.891 -18.328 1 40.59 9 THR B N 1
ATOM 2348 C CA . THR B 1 9 ? -16.062 -26.453 -18.094 1 40.59 9 THR B CA 1
ATOM 2349 C C . THR B 1 9 ? -14.68 -25.875 -17.781 1 40.59 9 THR B C 1
ATOM 2351 O O . THR B 1 9 ? -14.109 -26.141 -16.719 1 40.59 9 THR B O 1
ATOM 2354 N N . SER B 1 10 ? -13.727 -26.016 -18.703 1 50.66 10 SER B N 1
ATOM 2355 C CA . SER B 1 10 ? -12.398 -25.422 -18.781 1 50.66 10 SER B CA 1
ATOM 2356 C C . SER B 1 10 ? -12.32 -24.141 -17.969 1 50.66 10 SER B C 1
ATOM 2358 O O . SER B 1 10 ? -13 -23.156 -18.281 1 50.66 10 SER B O 1
ATOM 2360 N N . THR B 1 11 ? -12.438 -24.297 -16.703 1 59.59 11 THR B N 1
ATOM 2361 C CA . THR B 1 11 ? -12.25 -23.156 -15.805 1 59.59 11 THR B CA 1
ATOM 2362 C C . THR B 1 11 ? -11.25 -22.172 -16.391 1 59.59 11 THR B C 1
ATOM 2364 O O . THR B 1 11 ? -10.102 -22.531 -16.672 1 59.59 11 THR B O 1
ATOM 2367 N N . ASP B 1 12 ? -11.859 -21.188 -17.188 1 71.75 12 ASP B N 1
ATOM 2368 C CA . ASP B 1 12 ? -11 -20.094 -17.641 1 71.75 12 ASP B CA 1
ATOM 2369 C C . ASP B 1 12 ? -10.016 -19.672 -16.547 1 71.75 12 ASP B C 1
ATOM 2371 O O . ASP B 1 12 ? -10.367 -18.906 -15.656 1 71.75 12 ASP B O 1
ATOM 2375 N N . ILE B 1 13 ? -8.953 -20.469 -16.516 1 75.06 13 ILE B N 1
ATOM 2376 C CA . ILE B 1 13 ? -7.902 -20.25 -15.523 1 75.06 13 ILE B CA 1
ATOM 2377 C C . ILE B 1 13 ? -7.602 -18.766 -15.414 1 75.06 13 ILE B C 1
ATOM 2379 O O . ILE B 1 13 ? -7.391 -18.234 -14.312 1 75.06 13 ILE B O 1
ATOM 2383 N N . ARG B 1 14 ? -7.707 -18.141 -16.547 1 77.19 14 ARG B N 1
ATOM 2384 C CA . ARG B 1 14 ? -7.395 -16.719 -16.578 1 77.19 14 ARG B CA 1
ATOM 2385 C C . ARG B 1 14 ? -8.461 -15.898 -15.852 1 77.19 14 ARG B C 1
ATOM 2387 O O . ARG B 1 14 ? -8.148 -15.023 -15.047 1 77.19 14 ARG B O 1
ATOM 2394 N N . ALA B 1 15 ? -9.594 -16.266 -16.094 1 79.38 15 ALA B N 1
ATOM 2395 C CA . ALA B 1 15 ? -10.688 -15.492 -15.508 1 79.38 15 ALA B CA 1
ATOM 2396 C C . ALA B 1 15 ? -10.914 -15.875 -14.055 1 79.38 15 ALA B C 1
ATOM 2398 O O . ALA B 1 15 ? -11.336 -15.039 -13.242 1 79.38 15 ALA B O 1
ATOM 2399 N N . THR B 1 16 ? -10.609 -16.938 -13.734 1 80.25 16 THR B N 1
ATOM 2400 C CA . THR B 1 16 ? -10.852 -17.375 -12.359 1 80.25 16 THR B CA 1
ATOM 2401 C C . THR B 1 16 ? -9.641 -17.078 -11.477 1 80.25 16 THR B C 1
ATOM 2403 O O . THR B 1 16 ? -9.68 -16.188 -10.625 1 80.25 16 THR B O 1
ATOM 2406 N N . PHE B 1 17 ? -8.531 -17.641 -11.898 1 82.69 17 PHE B N 1
ATOM 2407 C CA . PHE B 1 17 ? -7.355 -17.516 -11.047 1 82.69 17 PHE B CA 1
ATOM 2408 C C . PHE B 1 17 ? -6.621 -16.219 -11.312 1 82.69 17 PHE B C 1
ATOM 2410 O O . PHE B 1 17 ? -6.031 -15.625 -10.406 1 82.69 17 PHE B O 1
ATOM 2417 N N . GLY B 1 18 ? -6.738 -15.828 -12.492 1 86.19 18 GLY B N 1
ATOM 2418 C CA . GLY B 1 18 ? -6.129 -14.547 -12.82 1 86.19 18 GLY B CA 1
ATOM 2419 C C . GLY B 1 18 ? -6.793 -13.375 -12.117 1 86.19 18 GLY B C 1
ATOM 2420 O O . GLY B 1 18 ? -6.113 -12.477 -11.625 1 86.19 18 GLY B O 1
ATOM 2421 N N . ALA B 1 19 ? -8.039 -13.406 -12.078 1 88.81 19 ALA B N 1
ATOM 2422 C CA . ALA B 1 19 ? -8.781 -12.336 -11.414 1 88.81 19 ALA B CA 1
ATOM 2423 C C . ALA B 1 19 ? -8.5 -12.32 -9.914 1 88.81 19 ALA B C 1
ATOM 2425 O O . ALA B 1 19 ? -8.406 -11.25 -9.312 1 88.81 19 ALA B O 1
ATOM 2426 N N . LEU B 1 20 ? -8.352 -13.461 -9.352 1 89.38 20 LEU B N 1
ATOM 2427 C CA . LEU B 1 20 ? -8.047 -13.555 -7.926 1 89.38 20 LEU B CA 1
ATOM 2428 C C . LEU B 1 20 ? -6.656 -12.992 -7.633 1 89.38 20 LEU B C 1
ATOM 2430 O O . LEU B 1 20 ? -6.469 -12.273 -6.648 1 89.38 20 LEU B O 1
ATOM 2434 N N . LEU B 1 21 ? -5.793 -13.305 -8.477 1 91.5 21 LEU B N 1
ATOM 2435 C CA . LEU B 1 21 ? -4.426 -12.82 -8.305 1 91.5 21 LEU B CA 1
ATOM 2436 C C . LEU B 1 21 ? -4.363 -11.305 -8.453 1 91.5 21 LEU B C 1
ATOM 2438 O O . LEU B 1 21 ? -3.824 -10.617 -7.586 1 91.5 21 LEU B O 1
ATOM 2442 N N . LEU B 1 22 ? -4.938 -10.828 -9.523 1 92.88 22 LEU B N 1
ATOM 2443 C CA . LEU B 1 22 ? -4.918 -9.398 -9.773 1 92.88 22 LEU B CA 1
ATOM 2444 C C . LEU B 1 22 ? -5.684 -8.641 -8.688 1 92.88 22 LEU B C 1
ATOM 2446 O O . LEU B 1 22 ? -5.234 -7.59 -8.227 1 92.88 22 LEU B O 1
ATOM 2450 N N . GLY B 1 23 ? -6.809 -9.164 -8.359 1 95.06 23 GLY B N 1
ATOM 2451 C CA . GLY B 1 23 ? -7.578 -8.547 -7.285 1 95.06 23 GLY B CA 1
ATOM 2452 C C . GLY B 1 23 ? -6.828 -8.492 -5.969 1 95.06 23 GLY B C 1
ATOM 2453 O O . GLY B 1 23 ? -6.863 -7.48 -5.27 1 95.06 23 GLY B O 1
ATOM 2454 N N . GLY B 1 24 ? -6.156 -9.586 -5.652 1 95.44 24 GLY B N 1
ATOM 2455 C CA . GLY B 1 24 ? -5.352 -9.625 -4.441 1 95.44 24 GLY B CA 1
ATOM 2456 C C . GLY B 1 24 ? -4.203 -8.641 -4.457 1 95.44 24 GLY B C 1
ATOM 2457 O O . GLY B 1 24 ? -3.912 -7.996 -3.443 1 95.44 24 GLY B O 1
ATOM 2458 N N . LEU B 1 25 ? -3.584 -8.492 -5.547 1 95.94 25 LEU B N 1
ATOM 2459 C CA . LEU B 1 25 ? -2.449 -7.586 -5.691 1 95.94 25 LEU B CA 1
ATOM 2460 C C . LEU B 1 25 ? -2.898 -6.133 -5.586 1 95.94 25 LEU B C 1
ATOM 2462 O O . LEU B 1 25 ? -2.27 -5.332 -4.891 1 95.94 25 LEU B O 1
ATOM 2466 N N . VAL B 1 26 ? -3.957 -5.801 -6.199 1 95.81 26 VAL B N 1
ATOM 2467 C CA . VAL B 1 26 ? -4.477 -4.441 -6.141 1 95.81 26 VAL B CA 1
ATOM 2468 C C . VAL B 1 26 ? -4.969 -4.133 -4.727 1 95.81 26 VAL B C 1
ATOM 2470 O O . VAL B 1 26 ? -4.727 -3.047 -4.199 1 95.81 26 VAL B O 1
ATOM 2473 N N . ALA B 1 27 ? -5.605 -5.102 -4.164 1 97.69 27 ALA B N 1
ATOM 2474 C CA . ALA B 1 27 ? -6.047 -4.934 -2.783 1 97.69 27 ALA B CA 1
ATOM 2475 C C . ALA B 1 27 ? -4.859 -4.699 -1.854 1 97.69 27 ALA B C 1
ATOM 2477 O O . ALA B 1 27 ? -4.949 -3.908 -0.911 1 97.69 27 ALA B O 1
ATOM 2478 N N . ALA B 1 28 ? -3.812 -5.359 -2.131 1 97.19 28 ALA B N 1
ATOM 2479 C CA . ALA B 1 28 ? -2.607 -5.199 -1.319 1 97.19 28 ALA B CA 1
ATOM 2480 C C . ALA B 1 28 ? -2.051 -3.785 -1.438 1 97.19 28 ALA B C 1
ATOM 2482 O O . ALA B 1 28 ? -1.628 -3.191 -0.444 1 97.19 28 ALA B O 1
ATOM 2483 N N . ILE B 1 29 ? -2.061 -3.242 -2.617 1 97.12 29 ILE B N 1
ATOM 2484 C CA . ILE B 1 29 ? -1.619 -1.867 -2.822 1 97.12 29 ILE B CA 1
ATOM 2485 C C . ILE B 1 29 ? -2.486 -0.918 -1.999 1 97.12 29 ILE B C 1
ATOM 2487 O O . ILE B 1 29 ? -1.97 -0.054 -1.288 1 97.12 29 ILE B O 1
ATOM 2491 N N . LEU B 1 30 ? -3.729 -1.136 -2.113 1 97.19 30 LEU B N 1
ATOM 2492 C CA . LEU B 1 30 ? -4.656 -0.265 -1.398 1 97.19 30 LEU B CA 1
ATOM 2493 C C . LEU B 1 30 ? -4.508 -0.435 0.11 1 97.19 30 LEU B C 1
ATOM 2495 O O . LEU B 1 30 ? -4.676 0.523 0.867 1 97.19 30 LEU B O 1
ATOM 2499 N N . SER B 1 31 ? -4.211 -1.651 0.515 1 97.56 31 SER B N 1
ATOM 2500 C CA . SER B 1 31 ? -3.934 -1.893 1.927 1 97.56 31 SER B CA 1
ATOM 2501 C C . SER B 1 31 ? -2.725 -1.092 2.398 1 97.56 31 SER B C 1
ATOM 2503 O O . SER B 1 31 ? -2.723 -0.553 3.506 1 97.56 31 SER B O 1
ATOM 2505 N N . GLY B 1 32 ? -1.721 -1.043 1.583 1 96.75 32 GLY B N 1
ATOM 2506 C CA . GLY B 1 32 ? -0.569 -0.216 1.906 1 96.75 32 GLY B CA 1
ATOM 2507 C C . GLY B 1 32 ? -0.919 1.247 2.098 1 96.75 32 GLY B C 1
ATOM 2508 O O . GLY B 1 32 ? -0.406 1.899 3.01 1 96.75 32 GLY B O 1
ATOM 2509 N N . MET B 1 33 ? -1.777 1.693 1.287 1 95.31 33 MET B N 1
ATOM 2510 C CA . MET B 1 33 ? -2.236 3.074 1.415 1 95.31 33 MET B CA 1
ATOM 2511 C C . MET B 1 33 ? -2.957 3.287 2.742 1 95.31 33 MET B C 1
ATOM 2513 O O . MET B 1 33 ? -2.775 4.316 3.395 1 95.31 33 MET B O 1
ATOM 2517 N N . ILE B 1 34 ? -3.727 2.344 3.098 1 96 34 ILE B N 1
ATOM 2518 C CA . ILE B 1 34 ? -4.469 2.428 4.352 1 96 34 ILE B CA 1
ATOM 2519 C C . ILE B 1 34 ? -3.496 2.473 5.527 1 96 34 ILE B C 1
ATOM 2521 O O . ILE B 1 34 ? -3.641 3.301 6.43 1 96 34 ILE B O 1
ATOM 2525 N N . ILE B 1 35 ? -2.543 1.643 5.426 1 94.81 35 ILE B N 1
ATOM 2526 C CA . ILE B 1 35 ? -1.566 1.568 6.508 1 94.81 35 ILE B CA 1
ATOM 2527 C C . ILE B 1 35 ? -0.802 2.887 6.602 1 94.81 35 ILE B C 1
ATOM 2529 O O . ILE B 1 35 ? -0.655 3.449 7.691 1 94.81 35 ILE B O 1
ATOM 2533 N N . ALA B 1 36 ? -0.37 3.393 5.508 1 92.06 36 ALA B N 1
ATOM 2534 C CA . ALA B 1 36 ? 0.38 4.645 5.488 1 92.06 36 ALA B CA 1
ATOM 2535 C C . ALA B 1 36 ? -0.47 5.801 6.012 1 92.06 36 ALA B C 1
ATOM 2537 O O . ALA B 1 36 ? -0.008 6.602 6.828 1 92.06 36 ALA B O 1
ATOM 2538 N N . GLN B 1 37 ? -1.688 5.84 5.578 1 91.12 37 GLN B N 1
ATOM 2539 C CA . GLN B 1 37 ? -2.59 6.902 6.004 1 91.12 37 GLN B CA 1
ATOM 2540 C C . GLN B 1 37 ? -2.945 6.762 7.484 1 91.12 37 GLN B C 1
ATOM 2542 O O . GLN B 1 37 ? -3.068 7.762 8.195 1 91.12 37 GLN B O 1
ATOM 2547 N N . GLY B 1 38 ? -3.174 5.523 7.867 1 91.56 38 GLY B N 1
ATOM 2548 C CA . GLY B 1 38 ? -3.473 5.285 9.266 1 91.56 38 GLY B CA 1
ATOM 2549 C C . GLY B 1 38 ? -2.34 5.684 10.195 1 91.56 38 GLY B C 1
ATOM 2550 O O . GLY B 1 38 ? -2.566 6.344 11.211 1 91.56 38 GLY B O 1
ATOM 2551 N N . LEU B 1 39 ? -1.119 5.367 9.781 1 86.5 39 LEU B N 1
ATOM 2552 C CA . LEU B 1 39 ? 0.048 5.703 10.586 1 86.5 39 LEU B CA 1
ATOM 2553 C C . LEU B 1 39 ? 0.255 7.215 10.648 1 86.5 39 LEU B C 1
ATOM 2555 O O . LEU B 1 39 ? 0.578 7.762 11.703 1 86.5 39 LEU B O 1
ATOM 2559 N N . ASN B 1 40 ? 0.065 7.824 9.562 1 82.5 40 ASN B N 1
ATOM 2560 C CA . ASN B 1 40 ? 0.183 9.281 9.516 1 82.5 40 ASN B CA 1
ATOM 2561 C C . ASN B 1 40 ? -0.859 9.953 10.398 1 82.5 40 ASN B C 1
ATOM 2563 O O . ASN B 1 40 ? -0.566 10.953 11.062 1 82.5 40 ASN B O 1
ATOM 2567 N N . TYR B 1 41 ? -2.008 9.398 10.391 1 86.38 41 TYR B N 1
ATOM 2568 C CA . TYR B 1 41 ? -3.084 9.969 11.195 1 86.38 41 TYR B CA 1
ATOM 2569 C C . TYR B 1 41 ? -2.818 9.766 12.68 1 86.38 41 TYR B C 1
ATOM 2571 O O . TYR B 1 41 ? -3.016 10.68 13.484 1 86.38 41 TYR B O 1
ATOM 2579 N N . LEU B 1 42 ? -2.367 8.648 13.07 1 86.31 42 LEU B N 1
ATOM 2580 C CA . LEU B 1 42 ? -2.207 8.281 14.469 1 86.31 42 LEU B CA 1
ATOM 2581 C C . LEU B 1 42 ? -0.997 8.977 15.086 1 86.31 42 LEU B C 1
ATOM 2583 O O . LEU B 1 42 ? -0.896 9.102 16.312 1 86.31 42 LEU B O 1
ATOM 2587 N N . LYS B 1 43 ? -0.133 9.422 14.25 1 75.69 43 LYS B N 1
ATOM 2588 C CA . LYS B 1 43 ? 1.032 10.164 14.727 1 75.69 43 LYS B CA 1
ATOM 2589 C C . LYS B 1 43 ? 0.638 11.555 15.219 1 75.69 43 LYS B C 1
ATOM 2591 O O . LYS B 1 43 ? 1.282 12.109 16.109 1 75.69 43 LYS B O 1
ATOM 2596 N N . SER B 1 44 ? -0.467 11.984 14.648 1 70.19 44 SER B N 1
ATOM 2597 C CA . SER B 1 44 ? -0.903 13.32 15.047 1 70.19 44 SER B CA 1
ATOM 2598 C C . SER B 1 44 ? -1.915 13.258 16.188 1 70.19 44 SER B C 1
ATOM 2600 O O . SER B 1 44 ? -2.76 12.359 16.219 1 70.19 44 SER B O 1
ATOM 2602 N N . ASN B 1 45 ? -1.699 13.766 17.266 1 63.19 45 ASN B N 1
ATOM 2603 C CA . ASN B 1 45 ? -2.545 13.719 18.453 1 63.19 45 ASN B CA 1
ATOM 2604 C C . ASN B 1 45 ? -3.574 14.844 18.453 1 63.19 45 ASN B C 1
ATOM 2606 O O . ASN B 1 45 ? -3.982 15.32 19.516 1 63.19 45 ASN B O 1
ATOM 2610 N N . ILE B 1 46 ? -4.078 15.117 17.359 1 66.12 46 ILE B N 1
ATOM 2611 C CA . ILE B 1 46 ? -4.91 16.312 17.359 1 66.12 46 ILE B CA 1
ATOM 2612 C C . ILE B 1 46 ? -6.367 15.93 17.609 1 66.12 46 ILE B C 1
ATOM 2614 O O . ILE B 1 46 ? -7.098 16.641 18.297 1 66.12 46 ILE B O 1
ATOM 2618 N N . ASP B 1 47 ? -6.809 14.727 17.391 1 74.38 47 ASP B N 1
ATOM 2619 C CA . ASP B 1 47 ? -8.227 14.367 17.422 1 74.38 47 ASP B CA 1
ATOM 2620 C C . ASP B 1 47 ? -8.555 13.547 18.672 1 74.38 47 ASP B C 1
ATOM 2622 O O . ASP B 1 47 ? -7.664 12.961 19.281 1 74.38 47 ASP B O 1
ATOM 2626 N N . PRO B 1 48 ? -9.859 13.695 19 1 78.44 48 PRO B N 1
ATOM 2627 C CA . PRO B 1 48 ? -10.305 12.93 20.156 1 78.44 48 PRO B CA 1
ATOM 2628 C C . PRO B 1 48 ? -10.023 11.43 20.031 1 78.44 48 PRO B C 1
ATOM 2630 O O . PRO B 1 48 ? -9.797 10.938 18.922 1 78.44 48 PRO B O 1
ATOM 2633 N N . SER B 1 49 ? -10.07 10.766 21.156 1 83.12 49 SER B N 1
ATOM 2634 C CA . SER B 1 49 ? -9.688 9.359 21.25 1 83.12 49 SER B CA 1
ATOM 2635 C C . SER B 1 49 ? -10.656 8.477 20.469 1 83.12 49 SER B C 1
ATOM 2637 O O . SER B 1 49 ? -10.266 7.434 19.938 1 83.12 49 SER B O 1
ATOM 2639 N N . ASN B 1 50 ? -11.891 8.891 20.375 1 83.06 50 ASN B N 1
ATOM 2640 C CA . ASN B 1 50 ? -12.875 8.078 19.672 1 83.06 50 ASN B CA 1
ATOM 2641 C C . ASN B 1 50 ? -12.547 7.949 18.188 1 83.06 50 ASN B C 1
ATOM 2643 O O . ASN B 1 50 ? -12.617 6.855 17.625 1 83.06 50 ASN B O 1
ATOM 2647 N N . ILE B 1 51 ? -12.172 9.023 17.641 1 85.56 51 ILE B N 1
ATOM 2648 C CA . ILE B 1 51 ? -11.852 9.016 16.219 1 85.56 51 ILE B CA 1
ATOM 2649 C C . ILE B 1 51 ? -10.531 8.273 15.992 1 85.56 51 ILE B C 1
ATOM 2651 O O . ILE B 1 51 ? -10.398 7.508 15.031 1 85.56 51 ILE B O 1
ATOM 2655 N N . ARG B 1 52 ? -9.648 8.359 16.906 1 89.19 52 ARG B N 1
ATOM 2656 C CA . ARG B 1 52 ? -8.367 7.664 16.797 1 89.19 52 ARG B CA 1
ATOM 2657 C C . ARG B 1 52 ? -8.547 6.156 16.891 1 89.19 52 ARG B C 1
ATOM 2659 O O . ARG B 1 52 ? -7.891 5.398 16.172 1 89.19 52 ARG B O 1
ATOM 2666 N N . SER B 1 53 ? -9.445 5.891 17.781 1 90.56 53 SER B N 1
ATOM 2667 C CA . SER B 1 53 ? -9.727 4.465 17.922 1 90.56 53 SER B CA 1
ATOM 2668 C C . SER B 1 53 ? -10.367 3.895 16.672 1 90.56 53 SER B C 1
ATOM 2670 O O . SER B 1 53 ? -10.055 2.771 16.266 1 90.56 53 SER B O 1
ATOM 2672 N N . MET B 1 54 ? -11.219 4.641 16.078 1 91.5 54 MET B N 1
ATOM 2673 C CA . MET B 1 54 ? -11.867 4.195 14.859 1 91.5 54 MET B CA 1
ATOM 2674 C C . MET B 1 54 ? -10.844 3.977 13.75 1 91.5 54 MET B C 1
ATOM 2676 O O . MET B 1 54 ? -10.906 2.98 13.023 1 91.5 54 MET B O 1
ATOM 2680 N N . VAL B 1 55 ? -9.898 4.895 13.672 1 93.06 55 VAL B N 1
ATOM 2681 C CA . VAL B 1 55 ? -8.828 4.766 12.688 1 93.06 55 VAL B CA 1
ATOM 2682 C C . VAL B 1 55 ? -8.016 3.504 12.969 1 93.06 55 VAL B C 1
ATOM 2684 O O . VAL B 1 55 ? -7.715 2.732 12.055 1 93.06 55 VAL B O 1
ATOM 2687 N N . GLY B 1 56 ? -7.73 3.283 14.258 1 94.19 56 GLY B N 1
ATOM 2688 C CA . GLY B 1 56 ? -7.016 2.074 14.641 1 94.19 56 GLY B CA 1
ATOM 2689 C C . GLY B 1 56 ? -7.758 0.802 14.273 1 94.19 56 GLY B C 1
ATOM 2690 O O . GLY B 1 56 ? -7.16 -0.15 13.766 1 94.19 56 GLY B O 1
ATOM 2691 N N . ILE B 1 57 ? -8.992 0.829 14.453 1 95 57 ILE B N 1
ATOM 2692 C CA . ILE B 1 57 ? -9.828 -0.329 14.164 1 95 57 ILE B CA 1
ATOM 2693 C C . ILE B 1 57 ? -9.852 -0.585 12.656 1 95 57 ILE B C 1
ATOM 2695 O O . ILE B 1 57 ? -9.742 -1.73 12.211 1 95 57 ILE B O 1
ATOM 2699 N N . ILE B 1 58 ? -9.969 0.452 11.875 1 95.81 58 ILE B N 1
ATOM 2700 C CA . ILE B 1 58 ? -10.008 0.32 10.422 1 95.81 58 ILE B CA 1
ATOM 2701 C C . ILE B 1 58 ? -8.695 -0.272 9.922 1 95.81 58 ILE B C 1
ATOM 2703 O O . ILE B 1 58 ? -8.688 -1.155 9.062 1 95.81 58 ILE B O 1
ATOM 2707 N N . VAL B 1 59 ? -7.594 0.124 10.484 1 96.62 59 VAL B N 1
ATOM 2708 C CA . VAL B 1 59 ? -6.281 -0.363 10.078 1 96.62 59 VAL B CA 1
ATOM 2709 C C . VAL B 1 59 ? -6.141 -1.837 10.453 1 96.62 59 VAL B C 1
ATOM 2711 O O . VAL B 1 59 ? -5.672 -2.646 9.648 1 96.62 59 VAL B O 1
ATOM 2714 N N . ILE B 1 60 ? -6.57 -2.158 11.602 1 96.44 60 ILE B N 1
ATOM 2715 C CA . ILE B 1 60 ? -6.469 -3.537 12.07 1 96.44 60 ILE B CA 1
ATOM 2716 C C . ILE B 1 60 ? -7.355 -4.438 11.211 1 96.44 60 ILE B C 1
ATOM 2718 O O . ILE B 1 60 ? -6.934 -5.523 10.805 1 96.44 60 ILE B O 1
ATOM 2722 N N . LEU B 1 61 ? -8.539 -4.008 10.984 1 97.06 61 LEU B N 1
ATOM 2723 C CA . LEU B 1 61 ? -9.445 -4.773 10.141 1 97.06 61 LEU B CA 1
ATOM 2724 C C . LEU B 1 61 ? -8.859 -4.965 8.742 1 97.06 61 LEU B C 1
ATOM 2726 O O . LEU B 1 61 ? -8.992 -6.039 8.148 1 97.06 61 LEU B O 1
ATOM 2730 N N . ASP B 1 62 ? -8.242 -3.963 8.25 1 97.5 62 ASP B N 1
ATOM 2731 C CA . ASP B 1 62 ? -7.621 -4.035 6.926 1 97.5 62 ASP B CA 1
ATOM 2732 C C . ASP B 1 62 ? -6.496 -5.066 6.91 1 97.5 62 ASP B C 1
ATOM 2734 O O . ASP B 1 62 ? -6.387 -5.855 5.969 1 97.5 62 ASP B O 1
ATOM 2738 N N . ILE B 1 63 ? -5.68 -5.02 7.945 1 96.81 63 ILE B N 1
ATOM 2739 C CA . ILE B 1 63 ? -4.574 -5.965 8.031 1 96.81 63 ILE B CA 1
ATOM 2740 C C . ILE B 1 63 ? -5.117 -7.391 8.094 1 96.81 63 ILE B C 1
ATOM 2742 O O . ILE B 1 63 ? -4.633 -8.281 7.383 1 96.81 63 ILE B O 1
ATOM 2746 N N . LEU B 1 64 ? -6.102 -7.574 8.883 1 96.88 64 LEU B N 1
ATOM 2747 C CA . LEU B 1 64 ? -6.703 -8.898 9.008 1 96.88 64 LEU B CA 1
ATOM 2748 C C . LEU B 1 64 ? -7.297 -9.344 7.672 1 96.88 64 LEU B C 1
ATOM 2750 O O . LEU B 1 64 ? -7.109 -10.492 7.258 1 96.88 64 LEU B O 1
ATOM 2754 N N . HIS B 1 65 ? -8 -8.461 7.055 1 97.69 65 HIS B N 1
ATOM 2755 C CA . HIS B 1 65 ? -8.594 -8.758 5.754 1 97.69 65 HIS B CA 1
ATOM 2756 C C . HIS B 1 65 ? -7.516 -9.133 4.738 1 97.69 65 HIS B C 1
ATOM 2758 O O . HIS B 1 65 ? -7.68 -10.086 3.977 1 97.69 65 HIS B O 1
ATOM 2764 N N . THR B 1 66 ? -6.438 -8.406 4.75 1 97.38 66 THR B N 1
ATOM 2765 C CA . THR B 1 66 ? -5.344 -8.656 3.818 1 97.38 66 THR B CA 1
ATOM 2766 C C . THR B 1 66 ? -4.699 -10.008 4.09 1 97.38 66 THR B C 1
ATOM 2768 O O . THR B 1 66 ? -4.402 -10.758 3.154 1 97.38 66 THR B O 1
ATOM 2771 N N . VAL B 1 67 ? -4.52 -10.352 5.328 1 96.31 67 VAL B N 1
ATOM 2772 C CA . VAL B 1 67 ? -3.939 -11.641 5.695 1 96.31 67 VAL B CA 1
ATOM 2773 C C . VAL B 1 67 ? -4.84 -12.773 5.215 1 96.31 67 VAL B C 1
ATOM 2775 O O . VAL B 1 67 ? -4.355 -13.797 4.723 1 96.31 67 VAL B O 1
ATOM 2778 N N . THR B 1 68 ? -6.113 -12.617 5.348 1 96.12 68 THR B N 1
ATOM 2779 C CA . THR B 1 68 ? -7.047 -13.648 4.906 1 96.12 68 THR B CA 1
ATOM 2780 C C . THR B 1 68 ? -6.996 -13.812 3.391 1 96.12 68 THR B C 1
ATOM 2782 O O . THR B 1 68 ? -7.094 -14.93 2.879 1 96.12 68 THR B O 1
ATOM 2785 N N . ILE B 1 69 ? -6.863 -12.703 2.652 1 95.44 69 ILE B N 1
ATOM 2786 C CA . ILE B 1 69 ? -6.719 -12.766 1.202 1 95.44 69 ILE B CA 1
ATOM 2787 C C . ILE B 1 69 ? -5.441 -13.523 0.841 1 95.44 69 ILE B C 1
ATOM 2789 O O . ILE B 1 69 ? -5.449 -14.375 -0.05 1 95.44 69 ILE B O 1
ATOM 2793 N N . PHE B 1 70 ? -4.387 -13.25 1.599 1 94.25 70 PHE B N 1
ATOM 2794 C CA . PHE B 1 70 ? -3.115 -13.914 1.351 1 94.25 70 PHE B CA 1
ATOM 2795 C C . PHE B 1 70 ? -3.238 -15.422 1.566 1 94.25 70 PHE B C 1
ATOM 2797 O O . PHE B 1 70 ? -2.768 -16.203 0.748 1 94.25 70 PHE B O 1
ATOM 2804 N N . MET B 1 71 ? -3.9 -15.773 2.59 1 92.44 71 MET B N 1
ATOM 2805 C CA . MET B 1 71 ? -4.086 -17.188 2.906 1 92.44 71 MET B CA 1
ATOM 2806 C C . MET B 1 71 ? -4.934 -17.875 1.843 1 92.44 71 MET B C 1
ATOM 2808 O O . MET B 1 71 ? -4.68 -19.031 1.489 1 92.44 71 MET B O 1
ATOM 2812 N N . GLY B 1 72 ? -5.926 -17.156 1.401 1 89.88 72 GLY B N 1
ATOM 2813 C CA . GLY B 1 72 ? -6.742 -17.719 0.332 1 89.88 72 GLY B CA 1
ATOM 2814 C C . GLY B 1 72 ? -5.977 -17.922 -0.96 1 89.88 72 GLY B C 1
ATOM 2815 O O . GLY B 1 72 ? -6.086 -18.969 -1.591 1 89.88 72 GLY B O 1
ATOM 2816 N N . LEU B 1 73 ? -5.219 -16.922 -1.316 1 89.69 73 LEU B N 1
ATOM 2817 C CA . LEU B 1 73 ? -4.414 -17.016 -2.529 1 89.69 73 LEU B CA 1
ATOM 2818 C C . LEU B 1 73 ? -3.377 -18.125 -2.404 1 89.69 73 LEU B C 1
ATOM 2820 O O . LEU B 1 73 ? -3.123 -18.859 -3.367 1 89.69 73 LEU B O 1
ATOM 2824 N N . TRP B 1 74 ? -2.828 -18.234 -1.209 1 87.38 74 TRP B N 1
ATOM 2825 C CA . TRP B 1 74 ? -1.861 -19.297 -0.957 1 87.38 74 TRP B CA 1
ATOM 2826 C C . TRP B 1 74 ? -2.498 -20.672 -1.149 1 87.38 74 TRP B C 1
ATOM 2828 O O . TRP B 1 74 ? -1.902 -21.547 -1.765 1 87.38 74 TRP B O 1
ATOM 2838 N N . LYS B 1 75 ? -3.615 -20.828 -0.666 1 85.06 75 LYS B N 1
ATOM 2839 C CA . LYS B 1 75 ? -4.309 -22.109 -0.786 1 85.06 75 LYS B CA 1
ATOM 2840 C C . LYS B 1 75 ? -4.633 -22.422 -2.242 1 85.06 75 LYS B C 1
ATOM 2842 O O . LYS B 1 75 ? -4.422 -23.547 -2.699 1 85.06 75 LYS B O 1
ATOM 2847 N N . TRP B 1 76 ? -5.047 -21.484 -2.979 1 82.81 76 TRP B N 1
ATOM 2848 C CA . TRP B 1 76 ? -5.484 -21.719 -4.352 1 82.81 76 TRP B CA 1
ATOM 2849 C C . TRP B 1 76 ? -4.289 -21.875 -5.285 1 82.81 76 TRP B C 1
ATOM 2851 O O . TRP B 1 76 ? -4.297 -22.734 -6.176 1 82.81 76 TRP B O 1
ATOM 2861 N N . PHE B 1 77 ? -3.23 -21.172 -5.109 1 82.62 77 PHE B N 1
ATOM 2862 C CA . PHE B 1 77 ? -2.139 -21.141 -6.078 1 82.62 77 PHE B CA 1
ATOM 2863 C C . PHE B 1 77 ? -1.025 -22.094 -5.652 1 82.62 77 PHE B C 1
ATOM 2865 O O . PHE B 1 77 ? -0.276 -22.594 -6.496 1 82.62 77 PHE B O 1
ATOM 2872 N N . ILE B 1 78 ? -0.882 -22.312 -4.418 1 78.88 78 ILE B N 1
ATOM 2873 C CA . ILE B 1 78 ? 0.264 -23.094 -3.973 1 78.88 78 ILE B CA 1
ATOM 2874 C C . ILE B 1 78 ? -0.207 -24.469 -3.484 1 78.88 78 ILE B C 1
ATOM 2876 O O . ILE B 1 78 ? 0.285 -25.5 -3.943 1 78.88 78 ILE B O 1
ATOM 2880 N N . LYS B 1 79 ? -1.183 -24.5 -2.635 1 76.5 79 LYS B N 1
ATOM 2881 C CA . LYS B 1 79 ? -1.592 -25.766 -2.051 1 76.5 79 LYS B CA 1
ATOM 2882 C C . LYS B 1 79 ? -2.432 -26.578 -3.033 1 76.5 79 LYS B C 1
ATOM 2884 O O . LYS B 1 79 ? -2.277 -27.797 -3.133 1 76.5 79 LYS B O 1
ATOM 2889 N N . LEU B 1 80 ? -3.34 -25.891 -3.723 1 65.31 80 LEU B N 1
ATOM 2890 C CA . LEU B 1 80 ? -4.25 -26.609 -4.602 1 65.31 80 LEU B CA 1
ATOM 2891 C C . LEU B 1 80 ? -3.742 -26.609 -6.039 1 65.31 80 LEU B C 1
ATOM 2893 O O . LEU B 1 80 ? -4.492 -26.922 -6.969 1 65.31 80 LEU B O 1
ATOM 2897 N N . HIS B 1 81 ? -2.631 -26.109 -6.254 1 60.31 81 HIS B N 1
ATOM 2898 C CA . HIS B 1 81 ? -2.043 -26.031 -7.586 1 60.31 81 HIS B CA 1
ATOM 2899 C C . HIS B 1 81 ? -2.17 -27.359 -8.328 1 60.31 81 HIS B C 1
ATOM 2901 O O . HIS B 1 81 ? -2.391 -27.391 -9.539 1 60.31 81 HIS B O 1
ATOM 2907 N N . GLU B 1 82 ? -2.127 -28.328 -7.656 1 56.19 82 GLU B N 1
ATOM 2908 C CA . GLU B 1 82 ? -2.145 -29.625 -8.336 1 56.19 82 GLU B CA 1
ATOM 2909 C C . GLU B 1 82 ? -3.551 -30.219 -8.359 1 56.19 82 GLU B C 1
ATOM 2911 O O . GLU B 1 82 ? -3.855 -31.062 -9.195 1 56.19 82 GLU B O 1
ATOM 2916 N N . ALA B 1 83 ? -4.391 -29.75 -7.406 1 56.09 83 ALA B N 1
ATOM 2917 C CA . ALA B 1 83 ? -5.664 -30.469 -7.305 1 56.09 83 ALA B CA 1
ATOM 2918 C C . ALA B 1 83 ? -6.801 -29.641 -7.91 1 56.09 83 ALA B C 1
ATOM 2920 O O . ALA B 1 83 ? -7.258 -28.672 -7.309 1 56.09 83 ALA B O 1
ATOM 2921 N N . SER B 1 84 ? -7.133 -29.734 -9.172 1 54.81 84 SER B N 1
ATOM 2922 C CA . SER B 1 84 ? -8.102 -29.016 -10 1 54.81 84 SER B CA 1
ATOM 2923 C C . SER B 1 84 ? -9.461 -28.938 -9.312 1 54.81 84 SER B C 1
ATOM 2925 O O . SER B 1 84 ? -10.133 -27.906 -9.383 1 54.81 84 SER B O 1
ATOM 2927 N N . ALA B 1 85 ? -9.953 -30.062 -8.711 1 52.41 85 ALA B N 1
ATOM 2928 C CA . ALA B 1 85 ? -11.336 -30.172 -8.258 1 52.41 85 ALA B CA 1
ATOM 2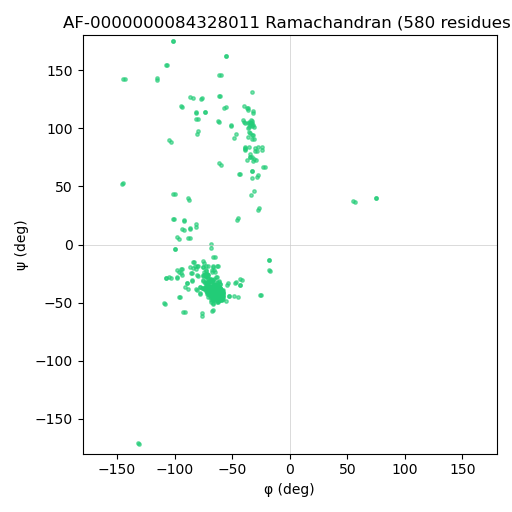929 C C . ALA B 1 85 ? -11.562 -29.328 -7 1 52.41 85 ALA B C 1
ATOM 2931 O O . ALA B 1 85 ? -12.664 -28.828 -6.773 1 52.41 85 ALA B O 1
ATOM 2932 N N . ALA B 1 86 ? -10.508 -29.125 -6.219 1 56.78 86 ALA B N 1
ATOM 2933 C CA . ALA B 1 86 ? -10.656 -28.531 -4.898 1 56.78 86 ALA B CA 1
ATOM 2934 C C . ALA B 1 86 ? -10.633 -27.016 -4.98 1 56.78 86 ALA B C 1
ATOM 2936 O O . ALA B 1 86 ? -10.781 -26.328 -3.967 1 56.78 86 ALA B O 1
ATOM 2937 N N . ILE B 1 87 ? -10.781 -26.578 -6.211 1 59 87 ILE B N 1
ATOM 2938 C CA . ILE B 1 87 ? -10.633 -25.141 -6.465 1 59 87 ILE B CA 1
ATOM 2939 C C . ILE B 1 87 ? -11.945 -24.422 -6.168 1 59 87 ILE B C 1
ATOM 2941 O O . ILE B 1 87 ? -11.945 -23.25 -5.809 1 59 87 ILE B O 1
ATOM 2945 N N . PHE B 1 88 ? -13.008 -25.281 -6.055 1 64.56 88 PHE B N 1
ATOM 2946 C CA . PHE B 1 88 ? -14.289 -24.594 -5.945 1 64.56 88 PHE B CA 1
ATOM 2947 C C . PHE B 1 88 ? -14.75 -24.531 -4.492 1 64.56 88 PHE B C 1
ATOM 2949 O O . PHE B 1 88 ? -15.742 -23.875 -4.176 1 64.56 88 PHE B O 1
ATOM 2956 N N . ALA B 1 89 ? -13.945 -25.172 -3.658 1 73.19 89 ALA B N 1
ATOM 2957 C CA . ALA B 1 89 ? -14.234 -25.016 -2.234 1 73.19 89 ALA B CA 1
ATOM 2958 C C . ALA B 1 89 ? -13.766 -23.656 -1.729 1 73.19 89 ALA B C 1
ATOM 2960 O O . ALA B 1 89 ? -12.664 -23.203 -2.057 1 73.19 89 ALA B O 1
ATOM 2961 N N . VAL B 1 90 ? -14.75 -22.984 -1.114 1 76.94 90 VAL B N 1
ATOM 2962 C CA . VAL B 1 90 ? -14.398 -21.688 -0.553 1 76.94 90 VAL B CA 1
ATOM 2963 C C . VAL B 1 90 ? -13.562 -21.875 0.712 1 76.94 90 VAL B C 1
ATOM 2965 O O . VAL B 1 90 ? -14.047 -22.422 1.703 1 76.94 90 VAL B O 1
ATOM 2968 N N . PRO B 1 91 ? -12.328 -21.453 0.627 1 83 91 PRO B N 1
ATOM 2969 C CA . PRO B 1 91 ? -11.508 -21.531 1.841 1 83 91 PRO B CA 1
ATOM 2970 C C . PRO B 1 91 ? -12.078 -20.719 2.994 1 83 91 PRO B C 1
ATOM 2972 O O . PRO B 1 91 ? -12.664 -19.656 2.77 1 83 91 PRO B O 1
ATOM 2975 N N . LEU B 1 92 ? -11.922 -21.172 4.203 1 83.88 92 LEU B N 1
ATOM 2976 C CA . LEU B 1 92 ? -12.375 -20.484 5.402 1 83.88 92 LEU B CA 1
ATOM 2977 C C . LEU B 1 92 ? -11.82 -19.062 5.453 1 83.88 92 LEU B C 1
ATOM 2979 O O . LEU B 1 92 ? -12.492 -18.141 5.918 1 83.88 92 LEU B O 1
ATOM 2983 N N . SER B 1 93 ? -10.648 -18.906 4.98 1 89.56 93 SER B N 1
ATOM 2984 C CA . SER B 1 93 ? -10.016 -17.594 4.977 1 89.56 93 SER B CA 1
ATOM 2985 C C . SER B 1 93 ? -10.812 -16.594 4.141 1 89.56 93 SER B C 1
ATOM 2987 O O . SER B 1 93 ? -10.953 -15.438 4.52 1 89.56 93 SER B O 1
ATOM 2989 N N . ILE B 1 94 ? -11.344 -17.062 3.098 1 88.25 94 ILE B N 1
ATOM 2990 C CA . ILE B 1 94 ? -12.109 -16.188 2.221 1 88.25 94 ILE B CA 1
ATOM 2991 C C . ILE B 1 94 ? -13.461 -15.875 2.857 1 88.25 94 ILE B C 1
ATOM 2993 O O . ILE B 1 94 ? -13.953 -14.75 2.76 1 88.25 94 ILE B O 1
ATOM 2997 N N . SER B 1 95 ? -14.023 -16.875 3.5 1 87.88 95 SER B N 1
ATOM 2998 C CA . SER B 1 95 ? -15.266 -16.625 4.227 1 87.88 95 SER B CA 1
ATOM 2999 C C . SER B 1 95 ? -15.078 -15.57 5.309 1 87.88 95 SER B C 1
ATOM 3001 O O . SER B 1 95 ? -15.922 -14.688 5.48 1 87.88 95 SER B O 1
ATOM 3003 N N . ILE B 1 96 ? -13.992 -15.602 5.988 1 90.12 96 ILE B N 1
ATOM 3004 C CA . ILE B 1 96 ? -13.68 -14.625 7.023 1 90.12 96 ILE B CA 1
ATOM 3005 C C . ILE B 1 96 ? -13.469 -13.25 6.391 1 90.12 96 ILE B C 1
ATOM 3007 O O . ILE B 1 96 ? -13.859 -12.227 6.961 1 90.12 96 ILE B O 1
ATOM 3011 N N . SER B 1 97 ? -12.859 -13.266 5.242 1 92.81 97 SER B N 1
ATOM 3012 C CA . SER B 1 97 ? -12.641 -12.008 4.547 1 92.81 97 SER B CA 1
ATOM 3013 C C . SER B 1 97 ? -13.961 -11.312 4.227 1 92.81 97 SER B C 1
ATOM 3015 O O . SER B 1 97 ? -14.039 -10.078 4.258 1 92.81 97 SER B O 1
ATOM 3017 N N . VAL B 1 98 ? -14.961 -12.07 3.949 1 90.12 98 VAL B N 1
ATOM 3018 C CA . VAL B 1 98 ? -16.266 -11.516 3.625 1 90.12 98 VAL B CA 1
ATOM 3019 C C . VAL B 1 98 ? -16.859 -10.836 4.855 1 90.12 98 VAL B C 1
ATOM 3021 O O . VAL B 1 98 ? -17.422 -9.734 4.762 1 90.12 98 VAL B O 1
ATOM 3024 N N . ILE B 1 99 ? -16.688 -11.398 5.969 1 90.5 99 ILE B N 1
ATOM 3025 C CA . ILE B 1 99 ? -17.188 -10.82 7.215 1 90.5 99 ILE B CA 1
ATOM 3026 C C . ILE B 1 99 ? -16.422 -9.531 7.523 1 90.5 99 ILE B C 1
ATOM 3028 O O . ILE B 1 99 ? -17.031 -8.547 7.961 1 90.5 99 ILE B O 1
ATOM 3032 N N . LEU B 1 100 ? -15.203 -9.602 7.316 1 94.62 100 LEU B N 1
ATOM 3033 C CA . LEU B 1 100 ? -14.383 -8.43 7.574 1 94.62 100 LEU B CA 1
ATOM 3034 C C . LEU B 1 100 ? -14.781 -7.277 6.652 1 94.62 100 LEU B C 1
ATOM 3036 O O . LEU B 1 100 ? -14.773 -6.117 7.062 1 94.62 100 LEU B O 1
ATOM 3040 N N . THR B 1 101 ? -15.117 -7.621 5.43 1 94.75 101 THR B N 1
ATOM 3041 C CA . THR B 1 101 ? -15.594 -6.613 4.492 1 94.75 101 THR B CA 1
ATOM 3042 C C . THR B 1 101 ? -16.906 -5.992 4.988 1 94.75 101 THR B C 1
ATOM 3044 O O . THR B 1 101 ? -17.062 -4.77 4.938 1 94.75 101 THR B O 1
ATOM 3047 N N . ALA B 1 102 ? -17.734 -6.852 5.473 1 93.81 102 ALA B N 1
ATOM 3048 C CA . ALA B 1 102 ? -19 -6.363 6.004 1 93.81 102 ALA B CA 1
ATOM 3049 C C . ALA B 1 102 ? -18.781 -5.426 7.188 1 93.81 102 ALA B C 1
ATOM 3051 O O . ALA B 1 102 ? -19.422 -4.379 7.293 1 93.81 102 ALA B O 1
ATOM 3052 N N . LEU B 1 103 ? -17.875 -5.766 7.984 1 94.88 103 LEU B N 1
ATOM 3053 C CA . LEU B 1 103 ? -17.562 -4.961 9.164 1 94.88 103 LEU B CA 1
ATOM 3054 C C . LEU B 1 103 ? -16.984 -3.613 8.766 1 94.88 103 LEU B C 1
ATOM 3056 O O . LEU B 1 103 ? -17.391 -2.574 9.289 1 94.88 103 LEU B O 1
ATOM 3060 N N . THR B 1 104 ? -16.062 -3.643 7.875 1 96.12 104 THR B N 1
ATOM 3061 C CA . THR B 1 104 ? -15.453 -2.398 7.418 1 96.12 104 THR B CA 1
ATOM 3062 C C . THR B 1 104 ? -16.484 -1.501 6.75 1 96.12 104 THR B C 1
ATOM 3064 O O . THR B 1 104 ? -16.5 -0.288 6.965 1 96.12 104 THR B O 1
ATOM 3067 N N . THR B 1 105 ? -17.344 -2.102 5.996 1 95.44 105 THR B N 1
ATOM 3068 C CA . THR B 1 105 ? -18.359 -1.347 5.277 1 95.44 105 THR B CA 1
ATOM 3069 C C . THR B 1 105 ? -19.328 -0.673 6.25 1 95.44 105 THR B C 1
ATOM 3071 O O . THR B 1 105 ? -19.641 0.512 6.105 1 95.44 105 THR B O 1
ATOM 3074 N N . ILE B 1 106 ? -19.719 -1.377 7.211 1 95.12 106 ILE B N 1
ATOM 3075 C CA . ILE B 1 106 ? -20.688 -0.806 8.141 1 95.12 106 ILE B CA 1
ATOM 3076 C C . ILE B 1 106 ? -20.016 0.3 8.961 1 95.12 106 ILE B C 1
ATOM 3078 O O . ILE B 1 106 ? -20.656 1.295 9.305 1 95.12 106 ILE B O 1
ATOM 3082 N N . ILE B 1 107 ? -18.812 0.147 9.273 1 94.81 107 ILE B N 1
ATOM 3083 C CA . ILE B 1 107 ? -18.078 1.183 9.984 1 94.81 107 ILE B CA 1
ATOM 3084 C C . ILE B 1 107 ? -17.969 2.434 9.117 1 94.81 107 ILE B C 1
ATOM 3086 O O . ILE B 1 107 ? -18.188 3.549 9.594 1 94.81 107 ILE B O 1
ATOM 3090 N N . ALA B 1 108 ? -17.641 2.234 7.883 1 94.62 108 ALA B N 1
ATOM 3091 C CA . ALA B 1 108 ? -17.547 3.363 6.961 1 94.62 108 ALA B CA 1
ATOM 3092 C C . ALA B 1 108 ? -18.891 4.07 6.816 1 94.62 108 ALA B C 1
ATOM 3094 O O . ALA B 1 108 ? -18.969 5.297 6.898 1 94.62 108 ALA B O 1
ATOM 3095 N N . HIS B 1 109 ? -19.938 3.254 6.652 1 95.69 109 HIS B N 1
ATOM 3096 C CA . HIS B 1 109 ? -21.281 3.826 6.551 1 95.69 109 HIS B CA 1
ATOM 3097 C C . HIS B 1 109 ? -21.656 4.582 7.824 1 95.69 109 HIS B C 1
ATOM 3099 O O . HIS B 1 109 ? -22.234 5.664 7.758 1 95.69 109 HIS B O 1
ATOM 3105 N N . GLY B 1 110 ? -21.312 4.02 8.922 1 94 110 GLY B N 1
ATOM 3106 C CA . GLY B 1 110 ? -21.578 4.676 10.195 1 94 110 GLY B CA 1
ATOM 3107 C C . GLY B 1 110 ? -20.828 5.988 10.352 1 94 110 GLY B C 1
ATOM 3108 O O . GLY B 1 110 ? -21.375 6.969 10.852 1 94 110 GLY B O 1
ATOM 3109 N N . PHE B 1 111 ? -19.672 6.023 9.914 1 92.44 111 PHE B N 1
ATOM 3110 C CA . PHE B 1 111 ? -18.844 7.227 9.977 1 92.44 111 PHE B CA 1
ATOM 3111 C C . PHE B 1 111 ? -19.469 8.352 9.156 1 92.44 111 PHE B C 1
ATOM 3113 O O . PHE B 1 111 ? -19.609 9.477 9.641 1 92.44 111 PHE B O 1
ATOM 3120 N N . PHE B 1 112 ? -19.797 8.016 8.023 1 92.5 112 PHE B N 1
ATOM 3121 C CA . PHE B 1 112 ? -20.344 9.047 7.145 1 92.5 112 PHE B CA 1
ATOM 3122 C C . PHE B 1 112 ? -21.734 9.461 7.594 1 92.5 112 PHE B C 1
ATOM 3124 O O . PHE B 1 112 ? -22.109 10.633 7.469 1 92.5 112 PHE B O 1
ATOM 3131 N N . ALA B 1 113 ? -22.5 8.484 8.086 1 93.25 113 ALA B N 1
ATOM 3132 C CA . ALA B 1 113 ? -23.797 8.828 8.656 1 93.25 113 ALA B CA 1
ATOM 3133 C C . ALA B 1 113 ? -23.641 9.797 9.828 1 93.25 113 ALA B C 1
ATOM 3135 O O . ALA B 1 113 ? -24.406 10.75 9.961 1 93.25 113 ALA B O 1
ATOM 3136 N N . TRP B 1 114 ? -22.672 9.5 10.594 1 91.56 114 TRP B N 1
ATOM 3137 C CA . TRP B 1 114 ? -22.406 10.375 11.727 1 91.56 114 TRP B CA 1
ATOM 3138 C C . TRP B 1 114 ? -22.031 11.781 11.258 1 91.56 114 TRP B C 1
ATOM 3140 O O . TRP B 1 114 ? -22.469 12.773 11.836 1 91.56 114 TRP B O 1
ATOM 3150 N N . ARG B 1 115 ? -21.297 11.875 10.273 1 87.19 115 ARG B N 1
ATOM 3151 C CA . ARG B 1 115 ? -20.891 13.164 9.719 1 87.19 115 ARG B CA 1
ATOM 3152 C C . ARG B 1 115 ? -22.094 13.93 9.18 1 87.19 115 ARG B C 1
ATOM 3154 O O . ARG B 1 115 ? -22.203 15.141 9.375 1 87.19 115 ARG B O 1
ATOM 3161 N N . ILE B 1 116 ? -22.906 13.242 8.555 1 91.19 116 ILE B N 1
ATOM 3162 C CA . ILE B 1 116 ? -24.125 13.852 8.023 1 91.19 116 ILE B CA 1
ATOM 3163 C C . ILE B 1 116 ? -25 14.344 9.172 1 91.19 116 ILE B C 1
ATOM 3165 O O . ILE B 1 116 ? -25.562 15.438 9.102 1 91.19 116 ILE B O 1
ATOM 3169 N N . PHE B 1 117 ? -25.078 13.547 10.156 1 92.19 117 PHE B N 1
ATOM 3170 C CA . PHE B 1 117 ? -25.859 13.906 11.336 1 92.19 117 PHE B CA 1
ATOM 3171 C C . PHE B 1 117 ? -25.344 15.203 11.945 1 92.19 117 PHE B C 1
ATOM 3173 O O . PHE B 1 117 ? -26.125 16.094 12.289 1 92.19 117 PHE B O 1
ATOM 3180 N N . LYS B 1 118 ? -24.047 15.336 12.008 1 87.75 118 LYS B N 1
ATOM 3181 C CA . LYS B 1 118 ? -23.438 16.516 12.586 1 87.75 118 LYS B CA 1
ATOM 3182 C C . LYS B 1 118 ? -23.609 17.734 11.68 1 87.75 118 LYS B C 1
ATOM 3184 O O . LYS B 1 118 ? -23.906 18.828 12.148 1 87.75 118 LYS B O 1
ATOM 3189 N N . LEU B 1 119 ? -23.453 17.547 10.445 1 86.5 119 LEU B N 1
ATOM 3190 C CA . LEU B 1 119 ? -23.531 18.641 9.477 1 86.5 119 LEU B CA 1
ATOM 3191 C C . LEU B 1 119 ? -24.969 19.125 9.312 1 86.5 119 LEU B C 1
ATOM 3193 O O . LEU B 1 119 ? -25.203 20.281 9 1 86.5 119 LEU B O 1
ATOM 3197 N N . SER B 1 120 ? -25.906 18.234 9.547 1 90 120 SER B N 1
ATOM 3198 C CA . SER B 1 120 ? -27.312 18.578 9.383 1 90 120 SER B CA 1
ATOM 3199 C C . SER B 1 120 ? -27.922 19.078 10.68 1 90 120 SER B C 1
ATOM 3201 O O . SER B 1 120 ? -29.141 19.109 10.836 1 90 120 SER B O 1
ATOM 3203 N N . LYS B 1 121 ? -27.141 19.531 11.594 1 89 121 LYS B N 1
ATOM 3204 C CA . LYS B 1 121 ? -27.594 20.016 12.898 1 89 121 LYS B CA 1
ATOM 3205 C C . LYS B 1 121 ? -28.422 18.953 13.617 1 89 121 LYS B C 1
ATOM 3207 O O . LYS B 1 121 ? -29.516 19.234 14.109 1 89 121 LYS B O 1
ATOM 3212 N N . ARG B 1 122 ? -28.094 17.594 13.539 1 88.19 122 ARG B N 1
ATOM 3213 C CA . ARG B 1 122 ? -28.609 16.453 14.281 1 88.19 122 ARG B CA 1
ATOM 3214 C C . ARG B 1 122 ? -30 16.062 13.812 1 88.19 122 ARG B C 1
ATOM 3216 O O . ARG B 1 122 ? -30.891 15.789 14.625 1 88.19 122 ARG B O 1
ATOM 3223 N N . ASN B 1 123 ? -30.219 16.109 12.523 1 88.44 123 ASN B N 1
ATOM 3224 C CA . ASN B 1 123 ? -31.469 15.664 11.914 1 88.44 123 ASN B CA 1
ATOM 3225 C C . ASN B 1 123 ? -31.5 14.148 11.742 1 88.44 123 ASN B C 1
ATOM 3227 O O . ASN B 1 123 ? -30.859 13.609 10.836 1 88.44 123 ASN B O 1
ATOM 3231 N N . TYR B 1 124 ? -32.281 13.453 12.516 1 89.31 124 TYR B N 1
ATOM 3232 C CA . TYR B 1 124 ? -32.375 12 12.508 1 89.31 124 TYR B CA 1
ATOM 3233 C C . TYR B 1 124 ? -33.062 11.5 11.242 1 89.31 124 TYR B C 1
ATOM 3235 O O . TYR B 1 124 ? -32.812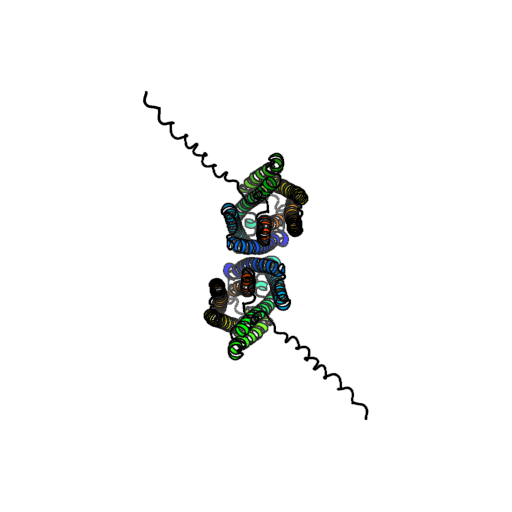 10.375 10.797 1 89.31 124 TYR B O 1
ATOM 3243 N N . TRP B 1 125 ? -33.875 12.312 10.672 1 89.06 125 TRP B N 1
ATOM 3244 C CA . TRP B 1 125 ? -34.625 11.906 9.492 1 89.06 125 TRP B CA 1
ATOM 3245 C C . TRP B 1 125 ? -33.719 11.703 8.289 1 89.06 125 TRP B C 1
ATOM 3247 O O . TRP B 1 125 ? -34 10.898 7.406 1 89.06 125 TRP B O 1
ATOM 3257 N N . LEU B 1 126 ? -32.656 12.297 8.312 1 90.31 126 LEU B N 1
ATOM 3258 C CA . LEU B 1 126 ? -31.703 12.172 7.203 1 90.31 126 LEU B CA 1
ATOM 3259 C C . LEU B 1 126 ? -30.844 10.93 7.359 1 90.31 126 LEU B C 1
ATOM 3261 O O . LEU B 1 126 ? -30.312 10.414 6.379 1 90.31 126 LEU B O 1
ATOM 3265 N N . ILE B 1 127 ? -30.734 10.383 8.531 1 92.12 127 ILE B N 1
ATOM 3266 C CA . ILE B 1 127 ? -29.797 9.289 8.812 1 92.12 127 ILE B CA 1
ATOM 3267 C C . ILE B 1 127 ? -30.516 7.949 8.656 1 92.12 127 ILE B C 1
ATOM 3269 O O . ILE B 1 127 ? -29.891 6.945 8.289 1 92.12 127 ILE B O 1
ATOM 3273 N N . ILE B 1 128 ? -31.781 7.918 8.805 1 92.75 128 ILE B N 1
ATOM 3274 C CA . ILE B 1 128 ? -32.562 6.684 8.812 1 92.75 128 ILE B CA 1
ATOM 3275 C C . ILE B 1 128 ? -32.438 5.984 7.461 1 92.75 128 ILE B C 1
ATOM 3277 O O . ILE B 1 128 ? -32.156 4.789 7.395 1 92.75 128 ILE B O 1
ATOM 3281 N N . PRO B 1 129 ? -32.594 6.672 6.379 1 93.5 129 PRO B N 1
ATOM 3282 C CA . PRO B 1 129 ? -32.5 6.02 5.07 1 93.5 129 PRO B CA 1
ATOM 3283 C C . PRO B 1 129 ? -31.078 5.523 4.777 1 93.5 129 PRO B C 1
ATOM 3285 O O . PRO B 1 129 ? -30.875 4.742 3.844 1 93.5 129 PRO B O 1
ATOM 3288 N N . ILE B 1 130 ? -30.125 5.891 5.543 1 94.56 130 ILE B N 1
ATOM 3289 C CA . ILE B 1 130 ? -28.75 5.453 5.363 1 94.56 130 ILE B CA 1
ATOM 3290 C C . ILE B 1 130 ? -28.469 4.242 6.254 1 94.56 130 ILE B C 1
ATOM 3292 O O . ILE B 1 130 ? -27.984 3.215 5.781 1 94.56 130 ILE B O 1
ATOM 3296 N N . VAL B 1 131 ? -28.891 4.309 7.473 1 95.31 131 VAL B N 1
ATOM 3297 C CA . VAL B 1 131 ? -28.531 3.322 8.484 1 95.31 131 VAL B CA 1
ATOM 3298 C C . VAL B 1 131 ? -29.328 2.033 8.258 1 95.31 131 VAL B C 1
ATOM 3300 O O . VAL B 1 131 ? -28.766 0.936 8.359 1 95.31 131 VAL B O 1
ATOM 3303 N N . VAL B 1 132 ? -30.516 2.145 7.871 1 96 132 VAL B N 1
ATOM 3304 C CA . VAL B 1 132 ? -31.375 0.971 7.734 1 96 132 VAL B CA 1
ATOM 3305 C C . VAL B 1 132 ? -30.859 0.09 6.598 1 96 132 VAL B C 1
ATOM 3307 O O . VAL B 1 132 ? -30.562 -1.088 6.801 1 96 132 VAL B O 1
ATOM 3310 N N . PRO B 1 133 ? -30.75 0.628 5.426 1 97.25 133 PRO B N 1
ATOM 3311 C CA . PRO B 1 133 ? -30.219 -0.227 4.363 1 97.25 133 PRO B CA 1
ATOM 3312 C C . PRO B 1 133 ? -28.797 -0.713 4.656 1 97.25 133 PRO B C 1
ATOM 3314 O O . PRO B 1 133 ? -28.422 -1.811 4.238 1 97.25 133 PRO B O 1
ATOM 3317 N N . ALA B 1 134 ? -28.016 0.051 5.332 1 96.69 134 ALA B N 1
ATOM 3318 C CA . ALA B 1 134 ? -26.656 -0.375 5.688 1 96.69 134 ALA B CA 1
ATOM 3319 C C . ALA B 1 134 ? -26.688 -1.6 6.598 1 96.69 134 ALA B C 1
ATOM 3321 O O . ALA B 1 134 ? -25.906 -2.535 6.418 1 96.69 134 ALA B O 1
ATOM 3322 N N . VAL B 1 135 ? -27.594 -1.606 7.531 1 96 135 VAL B N 1
ATOM 3323 C CA . VAL B 1 135 ? -27.734 -2.732 8.453 1 96 135 VAL B CA 1
ATOM 3324 C C . VAL B 1 135 ? -28.266 -3.949 7.699 1 96 135 VAL B C 1
ATOM 3326 O O . VAL B 1 135 ? -27.797 -5.07 7.914 1 96 135 VAL B O 1
ATOM 3329 N N . LEU B 1 136 ? -29.203 -3.703 6.805 1 95.88 136 LEU B N 1
ATOM 3330 C CA . LEU B 1 136 ? -29.75 -4.789 5.996 1 95.88 136 LEU B CA 1
ATOM 3331 C C . LEU B 1 136 ? -28.656 -5.402 5.113 1 95.88 136 LEU B C 1
ATOM 3333 O O . LEU B 1 136 ? -28.625 -6.621 4.93 1 95.88 136 LEU B O 1
ATOM 3337 N N . ALA B 1 137 ? -27.828 -4.551 4.531 1 95.5 137 ALA B N 1
ATOM 3338 C CA . ALA B 1 137 ? -26.719 -5.039 3.729 1 95.5 137 ALA B CA 1
ATOM 3339 C C . ALA B 1 137 ? -25.766 -5.898 4.566 1 95.5 137 ALA B C 1
ATOM 3341 O O . ALA B 1 137 ? -25.281 -6.934 4.098 1 95.5 137 ALA B O 1
ATOM 3342 N N . PHE B 1 138 ? -25.578 -5.52 5.773 1 94.25 138 PHE B N 1
ATOM 3343 C CA . PHE B 1 138 ? -24.703 -6.254 6.691 1 94.25 138 PHE B CA 1
ATOM 3344 C C . PHE B 1 138 ? -25.281 -7.629 7 1 94.25 138 PHE B C 1
ATOM 3346 O O . PHE B 1 138 ? -24.578 -8.633 6.977 1 94.25 138 PHE B O 1
ATOM 3353 N N . VAL B 1 139 ? -26.531 -7.672 7.234 1 91.19 139 VAL B N 1
ATOM 3354 C CA . VAL B 1 139 ? -27.203 -8.922 7.566 1 91.19 139 VAL B CA 1
ATOM 3355 C C . VAL B 1 139 ? -27.188 -9.859 6.359 1 91.19 139 VAL B C 1
ATOM 3357 O O . VAL B 1 139 ? -26.953 -11.062 6.496 1 91.19 139 VAL B O 1
ATOM 3360 N N . SER B 1 140 ? -27.406 -9.289 5.199 1 90.69 140 SER B N 1
ATOM 3361 C CA . SER B 1 140 ? -27.375 -10.086 3.979 1 90.69 140 SER B CA 1
ATOM 3362 C C . SER B 1 140 ? -25.984 -10.672 3.732 1 90.69 140 SER B C 1
ATOM 3364 O O . SER B 1 140 ? -25.859 -11.789 3.23 1 90.69 140 SER B O 1
ATOM 3366 N N . GLU B 1 141 ? -24.984 -9.891 4.07 1 89.25 141 GLU B N 1
ATOM 3367 C CA . GLU B 1 141 ? -23.609 -10.352 3.889 1 89.25 141 GLU B CA 1
ATOM 3368 C C . GLU B 1 141 ? -23.281 -11.516 4.828 1 89.25 141 GLU B C 1
ATOM 3370 O O . GLU B 1 141 ? -22.547 -12.422 4.465 1 89.25 141 GLU B O 1
ATOM 3375 N N . ALA B 1 142 ? -23.875 -11.578 6.008 1 82.62 142 ALA B N 1
ATOM 3376 C CA . ALA B 1 142 ? -23.656 -12.633 6.988 1 82.62 142 ALA B CA 1
ATOM 3377 C C . ALA B 1 142 ? -24.172 -13.977 6.48 1 82.62 142 ALA B C 1
ATOM 3379 O O . ALA B 1 142 ? -23.672 -15.031 6.859 1 82.62 142 ALA B O 1
ATOM 3380 N N . GLU B 1 143 ? -25.094 -13.891 5.527 1 82.19 143 GLU B N 1
ATOM 3381 C CA . GLU B 1 143 ? -25.641 -15.117 4.957 1 82.19 143 GLU B CA 1
ATOM 3382 C C . GLU B 1 143 ? -24.609 -15.805 4.055 1 82.19 143 GLU B C 1
ATOM 3384 O O . GLU B 1 143 ? -24.688 -17 3.812 1 82.19 143 GLU B O 1
ATOM 3389 N N . MET B 1 144 ? -23.688 -15 3.699 1 79.06 144 MET B N 1
ATOM 3390 C CA . MET B 1 144 ? -22.672 -15.539 2.809 1 79.06 144 MET B CA 1
ATOM 3391 C C . MET B 1 144 ? -21.703 -16.438 3.574 1 79.06 144 MET B C 1
ATOM 3393 O O . MET B 1 144 ? -20.969 -17.234 2.969 1 79.06 144 MET B O 1
ATOM 3397 N N . LEU B 1 145 ? -21.719 -16.375 4.898 1 76.06 145 LEU B N 1
ATOM 3398 C CA . LEU B 1 145 ? -20.891 -17.25 5.723 1 76.06 145 LEU B CA 1
ATOM 3399 C C . LEU B 1 145 ? -21.266 -18.703 5.531 1 76.06 145 LEU B C 1
ATOM 3401 O O . LEU B 1 145 ? -20.469 -19.609 5.844 1 76.06 145 LEU B O 1
ATOM 3405 N N . ARG B 1 146 ? -22.406 -18.828 5.023 1 70.06 146 ARG B N 1
ATOM 3406 C CA . ARG B 1 146 ? -22.844 -20.203 4.797 1 70.06 146 ARG B CA 1
ATOM 3407 C C . ARG B 1 146 ? -22.25 -20.766 3.506 1 70.06 146 ARG B C 1
ATOM 3409 O O . ARG B 1 146 ? -22.672 -21.812 3.027 1 70.06 146 ARG B O 1
ATOM 3416 N N . LEU B 1 147 ? -21.266 -20.047 3.076 1 64.69 147 LEU B N 1
ATOM 3417 C CA . LEU B 1 147 ? -20.672 -20.375 1.79 1 64.69 147 LEU B CA 1
ATOM 3418 C C . LEU B 1 147 ? -19.703 -21.547 1.932 1 64.69 147 LEU B C 1
ATOM 3420 O O . LEU B 1 147 ? -18.625 -21.406 2.531 1 64.69 147 LEU B O 1
ATOM 3424 N N . ASP B 1 148 ? -20.109 -22.734 1.632 1 67.38 148 ASP B N 1
ATOM 3425 C CA . ASP B 1 148 ? -19.203 -23.875 1.607 1 67.38 148 ASP B CA 1
ATOM 3426 C C . ASP B 1 148 ? -18.609 -24.062 0.216 1 67.38 148 ASP B C 1
ATOM 3428 O O . ASP B 1 148 ? -17.469 -24.516 0.082 1 67.38 148 ASP B O 1
ATOM 3432 N N . SER B 1 149 ? -19.406 -23.797 -0.779 1 75.25 149 SER B N 1
ATOM 3433 C CA . SER B 1 149 ? -18.953 -23.906 -2.162 1 75.25 149 SER B CA 1
ATOM 3434 C C . SER B 1 149 ? -19.594 -22.844 -3.039 1 75.25 149 SER B C 1
ATOM 3436 O O . SER B 1 149 ? -20.734 -22.453 -2.818 1 75.25 149 SER B O 1
ATOM 3438 N N . PHE B 1 150 ? -18.875 -22.297 -3.969 1 74.75 150 PHE B N 1
ATOM 3439 C CA . PHE B 1 150 ? -19.344 -21.219 -4.82 1 74.75 150 PHE B CA 1
ATOM 3440 C C . PHE B 1 150 ? -20.547 -21.672 -5.648 1 74.75 150 PHE B C 1
ATOM 3442 O O . PHE B 1 150 ? -21.547 -20.953 -5.73 1 74.75 150 PHE B O 1
ATOM 3449 N N . PRO B 1 151 ? -20.406 -22.875 -6.172 1 73.19 151 PRO B N 1
ATOM 3450 C CA . PRO B 1 151 ? -21.578 -23.312 -6.922 1 73.19 151 PRO B CA 1
ATOM 3451 C C . PRO B 1 151 ? -22.828 -23.453 -6.043 1 73.19 151 PRO B C 1
ATOM 3453 O O . PRO B 1 151 ? -23.938 -23.141 -6.477 1 73.19 151 PRO B O 1
ATOM 3456 N N . ASP B 1 152 ? -22.688 -23.812 -4.832 1 74.88 152 ASP B N 1
ATOM 3457 C CA . ASP B 1 152 ? -23.812 -23.953 -3.91 1 74.88 152 ASP B CA 1
ATOM 3458 C C . ASP B 1 152 ? -24.359 -22.594 -3.516 1 74.88 152 ASP B C 1
ATOM 3460 O O . ASP B 1 152 ? -25.578 -22.438 -3.375 1 74.88 152 ASP B O 1
ATOM 3464 N N . PHE B 1 153 ? -23.516 -21.719 -3.471 1 76.5 153 PHE B N 1
ATOM 3465 C CA . PHE B 1 153 ? -23.953 -20.359 -3.129 1 76.5 153 PHE B CA 1
ATOM 3466 C C . PHE B 1 153 ? -24.797 -19.766 -4.246 1 76.5 153 PHE B C 1
ATOM 3468 O O . PHE B 1 153 ? -25.828 -19.156 -3.99 1 76.5 153 PHE B O 1
ATOM 3475 N N . ARG B 1 154 ? -24.453 -19.953 -5.387 1 78 154 ARG B N 1
ATOM 3476 C CA . ARG B 1 154 ? -25.172 -19.422 -6.543 1 78 154 ARG B CA 1
ATOM 3477 C C . ARG B 1 154 ? -26.516 -20.094 -6.715 1 78 154 ARG B C 1
ATOM 3479 O O . ARG B 1 154 ? -27.484 -19.484 -7.188 1 78 154 ARG B O 1
ATOM 3486 N N . ARG B 1 155 ? -26.484 -21.266 -6.305 1 78.56 155 ARG B N 1
ATOM 3487 C CA . ARG B 1 155 ? -27.703 -22.047 -6.477 1 78.56 155 ARG B CA 1
ATOM 3488 C C . ARG B 1 155 ? -28.703 -21.734 -5.379 1 78.56 155 ARG B C 1
ATOM 3490 O O . ARG B 1 155 ? -29.891 -21.547 -5.652 1 78.56 155 ARG B O 1
ATOM 3497 N N . TYR B 1 156 ? -28.203 -21.547 -4.16 1 76.06 156 TYR B N 1
ATOM 3498 C CA . TYR B 1 156 ? -29.125 -21.516 -3.037 1 76.06 156 TYR B CA 1
ATOM 3499 C C . TYR B 1 156 ? -29.328 -20.094 -2.539 1 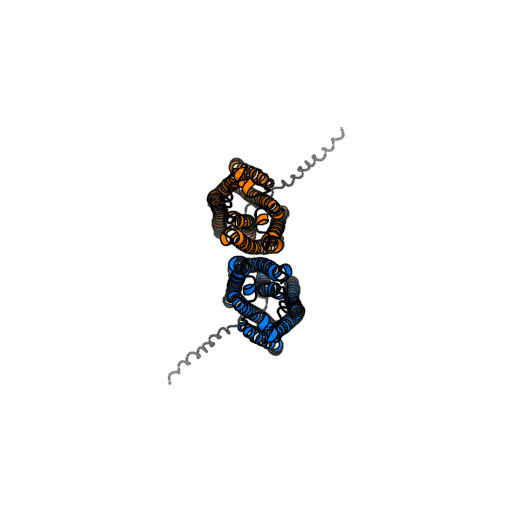76.06 156 TYR B C 1
ATOM 3501 O O . TYR B 1 156 ? -30.391 -19.766 -1.995 1 76.06 156 TYR B O 1
ATOM 3509 N N . CYS B 1 157 ? -28.344 -19.25 -2.717 1 77.12 157 CYS B N 1
ATOM 3510 C CA . CYS B 1 157 ? -28.484 -17.922 -2.121 1 77.12 157 CYS B CA 1
ATOM 3511 C C . CYS B 1 157 ? -27.828 -16.859 -3.002 1 77.12 157 CYS B C 1
ATOM 3513 O O . CYS B 1 157 ? -27.062 -16.031 -2.516 1 77.12 157 CYS B O 1
ATOM 3515 N N . PRO B 1 158 ? -28.219 -16.875 -4.289 1 78.69 158 PRO B N 1
ATOM 3516 C CA . PRO B 1 158 ? -27.609 -15.859 -5.137 1 78.69 158 PRO B CA 1
ATOM 3517 C C . PRO B 1 158 ? -28.031 -14.438 -4.758 1 78.69 158 PRO B C 1
ATOM 3519 O O . PRO B 1 158 ? -27.297 -13.484 -5.012 1 78.69 158 PRO B O 1
ATOM 3522 N N . TRP B 1 159 ? -29.109 -14.359 -4.031 1 85.69 159 TRP B N 1
ATOM 3523 C CA . TRP B 1 159 ? -29.688 -13.062 -3.705 1 85.69 159 TRP B CA 1
ATOM 3524 C C . TRP B 1 159 ? -28.875 -12.359 -2.621 1 85.69 159 TRP B C 1
ATOM 3526 O O . TRP B 1 159 ? -28.906 -11.133 -2.504 1 85.69 159 TRP B O 1
ATOM 3536 N N . ALA B 1 160 ? -28.188 -13.086 -1.804 1 86.88 160 ALA B N 1
ATOM 3537 C CA . ALA B 1 160 ? -27.5 -12.516 -0.651 1 86.88 160 ALA B CA 1
ATOM 3538 C C . ALA B 1 160 ? -26.438 -11.516 -1.092 1 86.88 160 ALA B C 1
ATOM 3540 O O . ALA B 1 160 ? -26.406 -10.375 -0.621 1 86.88 160 ALA B O 1
ATOM 3541 N N . LEU B 1 161 ? -25.594 -11.906 -2.043 1 89.56 161 LEU B N 1
ATOM 3542 C CA . LEU B 1 161 ? -24.547 -11.016 -2.525 1 89.56 161 LEU B CA 1
ATOM 3543 C C . LEU B 1 161 ? -25.156 -9.867 -3.332 1 89.56 161 LEU B C 1
ATOM 3545 O O . LEU B 1 161 ? -24.688 -8.727 -3.23 1 89.56 161 LEU B O 1
ATOM 3549 N N . THR B 1 162 ? -26.172 -10.211 -4.059 1 93 162 THR B N 1
ATOM 3550 C CA . THR B 1 162 ? -26.844 -9.18 -4.852 1 93 162 THR B CA 1
ATOM 3551 C C . THR B 1 162 ? -27.469 -8.117 -3.949 1 93 162 THR B C 1
ATOM 3553 O O . THR B 1 162 ? -27.297 -6.922 -4.18 1 93 162 THR B O 1
ATOM 3556 N N . ALA B 1 163 ? -28.109 -8.539 -2.979 1 94.12 163 ALA B N 1
ATOM 3557 C CA . ALA B 1 163 ? -28.75 -7.617 -2.043 1 94.12 163 ALA B CA 1
ATOM 3558 C C . ALA B 1 163 ? -27.703 -6.762 -1.318 1 94.12 163 ALA B C 1
ATOM 3560 O O . ALA B 1 163 ? -27.891 -5.547 -1.177 1 94.12 163 ALA B O 1
ATOM 3561 N N . THR B 1 164 ? -26.656 -7.371 -0.852 1 94.81 164 THR B N 1
ATOM 3562 C CA . THR B 1 164 ? -25.594 -6.66 -0.133 1 94.81 164 THR B CA 1
ATOM 3563 C C . THR B 1 164 ? -24.984 -5.57 -1.007 1 94.81 164 THR B C 1
ATOM 3565 O O . THR B 1 164 ? -24.875 -4.418 -0.579 1 94.81 164 THR B O 1
ATOM 3568 N N . LEU B 1 165 ? -24.672 -5.922 -2.246 1 96.19 165 LEU B N 1
ATOM 3569 C CA . LEU B 1 165 ? -24 -4.984 -3.143 1 96.19 165 LEU B CA 1
ATOM 3570 C C . LEU B 1 165 ? -24.969 -3.896 -3.604 1 96.19 165 LEU B C 1
ATOM 3572 O O . LEU B 1 165 ? -24.578 -2.73 -3.715 1 96.19 165 LEU B O 1
ATOM 3576 N N . ALA B 1 166 ? -26.203 -4.25 -3.812 1 96.31 166 ALA B N 1
ATOM 3577 C CA . ALA B 1 166 ? -27.203 -3.273 -4.23 1 96.31 166 ALA B CA 1
ATOM 3578 C C . ALA B 1 166 ? -27.484 -2.266 -3.121 1 96.31 166 ALA B C 1
ATOM 3580 O O . ALA B 1 166 ? -27.5 -1.057 -3.359 1 96.31 166 ALA B O 1
ATOM 3581 N N . LEU B 1 167 ? -27.672 -2.762 -1.951 1 96.88 167 LEU B N 1
ATOM 3582 C CA . LEU B 1 167 ? -27.938 -1.896 -0.81 1 96.88 167 LEU B CA 1
ATOM 3583 C C . LEU B 1 167 ? -26.734 -1.009 -0.498 1 96.88 167 LEU B C 1
ATOM 3585 O O . LEU B 1 167 ? -26.891 0.194 -0.274 1 96.88 167 LEU B O 1
ATOM 3589 N N . SER B 1 168 ? -25.578 -1.574 -0.501 1 96.62 168 SER B N 1
ATOM 3590 C CA . SER B 1 168 ? -24.375 -0.798 -0.206 1 96.62 168 SER B CA 1
ATOM 3591 C C . SER B 1 168 ? -24.156 0.29 -1.25 1 96.62 168 SER B C 1
ATOM 3593 O O . SER B 1 168 ? -23.797 1.418 -0.911 1 96.62 168 SER B O 1
ATOM 3595 N N . SER B 1 169 ? -24.328 -0.099 -2.506 1 96.81 169 SER B N 1
ATOM 3596 C CA . SER B 1 169 ? -24.172 0.896 -3.561 1 96.81 169 SER B CA 1
ATOM 3597 C C . SER B 1 169 ? -25.172 2.031 -3.414 1 96.81 169 SER B C 1
ATOM 3599 O O . SER B 1 169 ? -24.828 3.197 -3.625 1 96.81 169 SER B O 1
ATOM 3601 N N . GLY B 1 170 ? -26.375 1.679 -3.104 1 96.38 170 GLY B N 1
ATOM 3602 C CA . GLY B 1 170 ? -27.391 2.695 -2.857 1 96.38 170 GLY B CA 1
ATOM 3603 C C . GLY B 1 170 ? -27.047 3.609 -1.696 1 96.38 170 GLY B C 1
ATOM 3604 O O . GLY B 1 170 ? -27.203 4.828 -1.792 1 96.38 170 GLY B O 1
ATOM 3605 N N . VAL B 1 171 ? -26.578 3.051 -0.625 1 96.62 171 VAL B N 1
ATOM 3606 C CA . VAL B 1 171 ? -26.188 3.812 0.558 1 96.62 171 VAL B CA 1
ATOM 3607 C C . VAL B 1 171 ? -25.031 4.738 0.214 1 96.62 171 VAL B C 1
ATOM 3609 O O . VAL B 1 171 ? -25.016 5.91 0.6 1 96.62 171 VAL B O 1
ATOM 3612 N N . ASP B 1 172 ? -24.047 4.219 -0.524 1 96.56 172 ASP B N 1
ATOM 3613 C CA . ASP B 1 172 ? -22.922 5.035 -0.94 1 96.56 172 ASP B CA 1
ATOM 3614 C C . ASP B 1 172 ? -23.375 6.238 -1.759 1 96.56 172 ASP B C 1
ATOM 3616 O O . ASP B 1 172 ? -22.906 7.359 -1.54 1 96.56 172 ASP B O 1
ATOM 3620 N N . ALA B 1 173 ? -24.25 5.988 -2.648 1 95 173 ALA B N 1
ATOM 3621 C CA . ALA B 1 173 ? -24.781 7.066 -3.479 1 95 173 ALA B CA 1
ATOM 3622 C C . ALA B 1 173 ? -25.516 8.094 -2.633 1 95 173 ALA B C 1
ATOM 3624 O O . ALA B 1 173 ? -25.328 9.305 -2.807 1 95 173 ALA B O 1
ATOM 3625 N N . MET B 1 174 ? -26.281 7.641 -1.771 1 95.19 174 MET B N 1
ATOM 3626 C CA . MET B 1 174 ? -27.047 8.523 -0.896 1 95.19 174 MET B CA 1
ATOM 3627 C C . MET B 1 174 ? -26.125 9.352 -0.013 1 95.19 174 MET B C 1
ATOM 3629 O O . MET B 1 174 ? -26.312 10.562 0.116 1 95.19 174 MET B O 1
ATOM 3633 N N . ILE B 1 175 ? -25.125 8.727 0.595 1 94.88 175 ILE B N 1
ATOM 3634 C CA . ILE B 1 175 ? -24.156 9.422 1.437 1 94.88 175 ILE B CA 1
ATOM 3635 C C . ILE B 1 175 ? -23.438 10.5 0.625 1 94.88 175 ILE B C 1
ATOM 3637 O O . ILE B 1 175 ? -23.297 11.633 1.086 1 94.88 175 ILE B O 1
ATOM 3641 N N . THR B 1 176 ? -23.078 10.125 -0.542 1 93.81 176 THR B N 1
ATOM 3642 C CA . THR B 1 176 ? -22.359 11.047 -1.398 1 93.81 176 THR B CA 1
ATOM 3643 C C . THR B 1 176 ? -23.203 12.273 -1.723 1 93.81 176 THR B C 1
ATOM 3645 O O . THR B 1 176 ? -22.781 13.406 -1.521 1 93.81 176 THR B O 1
ATOM 3648 N N . VAL B 1 177 ? -24.406 12.07 -2.107 1 92.69 177 VAL B N 1
ATOM 3649 C CA . VAL B 1 177 ? -25.297 13.156 -2.492 1 92.69 177 VAL B CA 1
ATOM 3650 C C . VAL B 1 177 ? -25.625 14.016 -1.274 1 92.69 177 VAL B C 1
ATOM 3652 O O . VAL B 1 177 ? -25.531 15.25 -1.335 1 92.69 177 VAL B O 1
ATOM 3655 N N . MET B 1 178 ? -25.906 13.469 -0.183 1 92.25 178 MET B N 1
ATOM 3656 C CA . MET B 1 178 ? -26.266 14.211 1.026 1 92.25 178 MET B CA 1
ATOM 3657 C C . MET B 1 178 ? -25.078 15.016 1.541 1 92.25 178 MET B C 1
ATOM 3659 O O . MET B 1 178 ? -25.234 16.172 1.942 1 92.25 178 MET B O 1
ATOM 3663 N N . MET B 1 179 ? -23.969 14.352 1.542 1 91.5 179 MET B N 1
ATOM 3664 C CA . MET B 1 179 ? -22.766 15.062 1.989 1 91.5 179 MET B CA 1
ATOM 3665 C C . MET B 1 179 ? -22.469 16.25 1.079 1 91.5 179 MET B C 1
ATOM 3667 O O . MET B 1 179 ? -22.078 17.312 1.553 1 91.5 179 MET B O 1
ATOM 3671 N N . MET B 1 180 ? -22.688 16.031 -0.18 1 90.75 180 MET B N 1
ATOM 3672 C CA . MET B 1 180 ? -22.422 17.109 -1.131 1 90.75 180 MET B CA 1
ATOM 3673 C C . MET B 1 180 ? -23.391 18.281 -0.904 1 90.75 180 MET B C 1
ATOM 3675 O O . MET B 1 180 ? -22.969 19.438 -0.907 1 90.75 180 MET B O 1
ATOM 3679 N N . VAL B 1 181 ? -24.578 18.016 -0.658 1 90.5 181 VAL B N 1
ATOM 3680 C CA . VAL B 1 181 ? -25.578 19.047 -0.424 1 90.5 181 VAL B CA 1
ATOM 3681 C C . VAL B 1 181 ? -25.281 19.781 0.878 1 90.5 181 VAL B C 1
ATOM 3683 O O . VAL B 1 181 ? -25.266 21.016 0.915 1 90.5 181 VAL B O 1
ATOM 3686 N N . LEU B 1 182 ? -24.922 19.094 1.888 1 89.81 182 LEU B N 1
ATOM 3687 C CA . LEU B 1 182 ? -24.672 19.688 3.195 1 89.81 182 LEU B CA 1
ATOM 3688 C C . LEU B 1 182 ? -23.391 20.516 3.178 1 89.81 182 LEU B C 1
ATOM 3690 O O . LEU B 1 182 ? -23.328 21.578 3.799 1 89.81 182 LEU B O 1
ATOM 3694 N N . LEU B 1 183 ? -22.406 20.031 2.49 1 86.5 183 LEU B N 1
ATOM 3695 C CA . LEU B 1 183 ? -21.156 20.781 2.375 1 86.5 183 LEU B CA 1
ATOM 3696 C C . LEU B 1 183 ? -21.375 22.062 1.584 1 86.5 183 LEU B C 1
ATOM 3698 O O . LEU B 1 183 ? -20.828 23.125 1.938 1 86.5 183 LEU B O 1
ATOM 3702 N N . ARG B 1 184 ? -22.203 22.016 0.593 1 86.25 184 ARG B N 1
ATOM 3703 C CA . ARG B 1 184 ? -22.5 23.203 -0.199 1 86.25 184 ARG B CA 1
ATOM 3704 C C . ARG B 1 184 ? -23.281 24.219 0.625 1 86.25 184 ARG B C 1
ATOM 3706 O O . ARG B 1 184 ? -23.078 25.438 0.46 1 86.25 184 ARG B O 1
ATOM 3713 N N . GLN B 1 185 ? -24 23.734 1.513 1 87.75 185 GLN B N 1
ATOM 3714 C CA . GLN B 1 185 ? -24.812 24.609 2.357 1 87.75 185 GLN B CA 1
ATOM 3715 C C . GLN B 1 185 ? -23.969 25.219 3.482 1 87.75 185 GLN B C 1
ATOM 3717 O O . GLN B 1 185 ? -24.359 26.219 4.082 1 87.75 185 GLN B O 1
ATOM 3722 N N . SER B 1 186 ? -22.844 24.625 3.766 1 80.88 186 SER B N 1
ATOM 3723 C CA . SER B 1 186 ? -22 25.078 4.871 1 80.88 186 SER B CA 1
ATOM 3724 C C . SER B 1 186 ? -20.969 26.094 4.402 1 80.88 186 SER B C 1
ATOM 3726 O O . SER B 1 186 ? -20.016 26.391 5.121 1 80.88 186 SER B O 1
ATOM 3728 N N . ARG B 1 187 ? -21.141 26.562 3.254 1 78.75 187 ARG B N 1
ATOM 3729 C CA . ARG B 1 187 ? -20.203 27.547 2.721 1 78.75 187 ARG B CA 1
ATOM 3730 C C . ARG B 1 187 ? -20.172 28.797 3.586 1 78.75 187 ARG B C 1
ATOM 3732 O O . ARG B 1 187 ? -21.219 29.234 4.094 1 78.75 187 ARG B O 1
ATOM 3739 N N . ALA B 1 188 ? -18.875 29.094 3.936 1 74 188 ALA B N 1
ATOM 3740 C CA . ALA B 1 188 ? -18.641 30.188 4.863 1 74 188 ALA B CA 1
ATOM 3741 C C . ALA B 1 188 ? -18.188 31.453 4.117 1 74 188 ALA B C 1
ATOM 3743 O O . ALA B 1 188 ? -18.062 31.438 2.891 1 74 188 ALA B O 1
ATOM 3744 N N . LYS B 1 189 ? -18.078 32.469 4.973 1 72.25 189 LYS B N 1
ATOM 3745 C CA . LYS B 1 189 ? -17.578 33.75 4.492 1 72.25 189 LYS B CA 1
ATOM 3746 C C . LYS B 1 189 ? -16.078 33.688 4.227 1 72.25 189 LYS B C 1
ATOM 3748 O O . LYS B 1 189 ? -15.586 34.344 3.312 1 72.25 189 LYS B O 1
ATOM 3753 N N . SER B 1 190 ? -15.469 32.719 4.883 1 76.31 190 SER B N 1
ATOM 3754 C CA . SER B 1 190 ? -14.016 32.656 4.75 1 76.31 190 SER B CA 1
ATOM 3755 C C . SER B 1 190 ? -13.617 31.844 3.516 1 76.31 190 SER B C 1
ATOM 3757 O O . SER B 1 190 ? -14.078 30.719 3.324 1 76.31 190 SER B O 1
ATOM 3759 N N . LEU B 1 191 ? -12.812 32.5 2.764 1 74.31 191 LEU B N 1
ATOM 3760 C CA . LEU B 1 191 ? -12.336 31.875 1.533 1 74.31 191 LEU B CA 1
ATOM 3761 C C . LEU B 1 191 ? -11.555 30.609 1.833 1 74.31 191 LEU B C 1
ATOM 3763 O O . LEU B 1 191 ? -11.688 29.609 1.121 1 74.31 191 LEU B O 1
ATOM 3767 N N . SER B 1 192 ? -10.828 30.703 2.91 1 74.88 192 SER B N 1
ATOM 3768 C CA . SER B 1 192 ? -10.039 29.531 3.287 1 74.88 192 SER B CA 1
ATOM 3769 C C . SER B 1 192 ? -10.938 28.344 3.641 1 74.88 192 SER B C 1
ATOM 3771 O O . SER B 1 192 ? -10.641 27.203 3.264 1 74.88 192 SER B O 1
ATOM 3773 N N . MET B 1 193 ? -12.031 28.734 4.234 1 75.88 193 MET B N 1
ATOM 3774 C CA . MET B 1 193 ? -12.969 27.688 4.613 1 75.88 193 MET B CA 1
ATOM 3775 C C . MET B 1 193 ? -13.688 27.125 3.387 1 75.88 193 MET B C 1
ATOM 3777 O O . MET B 1 193 ? -13.945 25.922 3.303 1 75.88 193 MET B O 1
ATOM 3781 N N . ASN B 1 194 ? -13.883 28 2.475 1 80.69 194 ASN B N 1
ATOM 3782 C CA . ASN B 1 194 ? -14.539 27.547 1.254 1 80.69 194 ASN B CA 1
ATOM 3783 C C . ASN B 1 194 ? -13.625 26.625 0.439 1 80.69 194 ASN B C 1
ATOM 3785 O O . ASN B 1 194 ? -14.102 25.688 -0.208 1 80.69 194 ASN B O 1
ATOM 3789 N N . ASP B 1 195 ? -12.328 26.828 0.547 1 77.25 195 ASP B N 1
ATOM 3790 C CA . ASP B 1 195 ? -11.375 25.953 -0.124 1 77.25 195 ASP B CA 1
ATOM 3791 C C . ASP B 1 195 ? -11.383 24.562 0.5 1 77.25 195 ASP B C 1
ATOM 3793 O O . ASP B 1 195 ? -11.32 23.562 -0.211 1 77.25 195 ASP B O 1
ATOM 3797 N N . VAL B 1 196 ? -11.484 24.656 1.774 1 76.25 196 VAL B N 1
ATOM 3798 C CA . VAL B 1 196 ? -11.547 23.391 2.506 1 76.25 196 VAL B CA 1
ATOM 3799 C C . VAL B 1 196 ? -12.828 22.641 2.137 1 76.25 196 VAL B C 1
ATOM 3801 O O . VAL B 1 196 ? -12.789 21.438 1.849 1 76.25 196 VAL B O 1
ATOM 3804 N N . ILE B 1 197 ? -13.852 23.375 2.092 1 79.81 197 ILE B N 1
ATOM 3805 C CA . ILE B 1 197 ? -15.148 22.781 1.777 1 79.81 197 ILE B CA 1
ATOM 3806 C C . ILE B 1 197 ? -15.133 22.219 0.355 1 79.81 197 ILE B C 1
ATOM 3808 O O . ILE B 1 197 ? -15.617 21.125 0.107 1 79.81 197 ILE B O 1
ATOM 3812 N N . ASP B 1 198 ? -14.539 22.875 -0.538 1 79.38 198 ASP B N 1
ATOM 3813 C CA . ASP B 1 198 ? -14.461 22.422 -1.927 1 79.38 198 ASP B CA 1
ATOM 3814 C C . ASP B 1 198 ? -13.617 21.172 -2.055 1 79.38 198 ASP B C 1
ATOM 3816 O O . ASP B 1 198 ? -13.953 20.266 -2.816 1 79.38 198 ASP B O 1
ATOM 3820 N N . SER B 1 199 ? -12.625 21.156 -1.301 1 79.62 199 SER B N 1
ATOM 3821 C CA . SER B 1 199 ? -11.766 19.969 -1.33 1 79.62 199 SER B CA 1
ATOM 3822 C C . SER B 1 199 ? -12.484 18.766 -0.753 1 79.62 199 SER B C 1
ATOM 3824 O O . SER B 1 199 ? -12.414 17.656 -1.312 1 79.62 199 SER B O 1
ATOM 3826 N N . LEU B 1 200 ? -13.141 19.047 0.216 1 78.38 200 LEU B N 1
ATOM 3827 C CA . LEU B 1 200 ? -13.898 17.969 0.833 1 78.38 200 LEU B CA 1
ATOM 3828 C C . LEU B 1 200 ? -15.039 17.516 -0.079 1 78.38 200 LEU B C 1
ATOM 3830 O O . LEU B 1 200 ? -15.352 16.328 -0.132 1 78.38 200 LEU B O 1
ATOM 3834 N N . PHE B 1 201 ? -15.578 18.516 -0.711 1 82 201 PHE B N 1
ATOM 3835 C CA . PHE B 1 201 ? -16.625 18.234 -1.679 1 82 201 PHE B CA 1
ATOM 3836 C C . PHE B 1 201 ? -16.125 17.281 -2.762 1 82 201 PHE B C 1
ATOM 3838 O O . PHE B 1 201 ? -16.766 16.25 -3.039 1 82 201 PHE B O 1
ATOM 3845 N N . MET B 1 202 ? -15.008 17.516 -3.23 1 79.81 202 MET B N 1
ATOM 3846 C CA . MET B 1 202 ? -14.445 16.719 -4.312 1 79.81 202 MET B CA 1
ATOM 3847 C C . MET B 1 202 ? -14.016 15.344 -3.803 1 79.81 202 MET B C 1
ATOM 3849 O O . MET B 1 202 ? -14.219 14.336 -4.477 1 79.81 202 MET B O 1
ATOM 3853 N N . LEU B 1 203 ? -13.477 15.297 -2.684 1 82.81 203 LEU B N 1
ATOM 3854 C CA . LEU B 1 203 ? -13.039 14.047 -2.08 1 82.81 203 LEU B CA 1
ATOM 3855 C C . LEU B 1 203 ? -14.227 13.133 -1.804 1 82.81 203 LEU B C 1
ATOM 3857 O O . LEU B 1 203 ? -14.156 11.922 -2.043 1 82.81 203 LEU B O 1
ATOM 3861 N N . THR B 1 204 ? -15.266 13.75 -1.382 1 80.75 204 THR B N 1
ATOM 3862 C CA . THR B 1 204 ? -16.484 13 -1.105 1 80.75 204 THR B CA 1
ATOM 3863 C C . THR B 1 204 ? -17.078 12.438 -2.395 1 80.75 204 THR B C 1
ATOM 3865 O O . THR B 1 204 ? -17.469 11.273 -2.443 1 80.75 204 THR B O 1
ATOM 3868 N N . LEU B 1 205 ? -17.094 13.25 -3.289 1 78.38 205 LEU B N 1
ATOM 3869 C CA . LEU B 1 205 ? -17.625 12.828 -4.578 1 78.38 205 LEU B CA 1
ATOM 3870 C C . LEU B 1 205 ? -16.797 11.688 -5.164 1 78.38 205 LEU B C 1
ATOM 3872 O O . LEU B 1 205 ? -17.344 10.672 -5.594 1 78.38 205 LEU B O 1
ATOM 3876 N N . GLU B 1 206 ? -15.539 11.852 -5.07 1 81.69 206 GLU B N 1
ATOM 3877 C CA . GLU B 1 206 ? -14.641 10.867 -5.664 1 81.69 206 GLU B CA 1
ATOM 3878 C C . GLU B 1 206 ? -14.711 9.539 -4.918 1 81.69 206 GLU B C 1
ATOM 3880 O O . GLU B 1 206 ? -14.891 8.484 -5.535 1 81.69 206 GLU B O 1
ATOM 3885 N N . ASN B 1 207 ? -14.633 9.586 -3.693 1 86.12 207 ASN B N 1
ATOM 3886 C CA . ASN B 1 207 ? -14.641 8.367 -2.893 1 86.12 207 ASN B CA 1
ATOM 3887 C C . ASN B 1 207 ? -15.992 7.66 -2.949 1 86.12 207 ASN B C 1
ATOM 3889 O O . ASN B 1 207 ? -16.047 6.445 -3.137 1 86.12 207 ASN B O 1
ATOM 3893 N N . GLY B 1 208 ? -17.062 8.469 -2.83 1 89.06 208 GLY B N 1
ATOM 3894 C CA . GLY B 1 208 ? -18.391 7.898 -2.875 1 89.06 208 GLY B CA 1
ATOM 3895 C C . GLY B 1 208 ? -18.734 7.297 -4.223 1 89.06 208 GLY B C 1
ATOM 3896 O O . GLY B 1 208 ? -19.344 6.223 -4.297 1 89.06 208 GLY B O 1
ATOM 3897 N N . ALA B 1 209 ? -18.328 7.941 -5.223 1 89.12 209 ALA B N 1
ATOM 3898 C CA . ALA B 1 209 ? -18.578 7.453 -6.574 1 89.12 209 ALA B CA 1
ATOM 3899 C C . ALA B 1 209 ? -17.812 6.172 -6.855 1 89.12 209 ALA B C 1
ATOM 3901 O O . ALA B 1 209 ? -18.344 5.23 -7.445 1 89.12 209 ALA B O 1
ATOM 3902 N N . ILE B 1 210 ? -16.641 6.141 -6.344 1 93.12 210 ILE B N 1
ATOM 3903 C CA . ILE B 1 210 ? -15.781 4.988 -6.613 1 93.12 210 ILE B CA 1
ATOM 3904 C C . ILE B 1 210 ? -16.328 3.756 -5.902 1 93.12 210 ILE B C 1
ATOM 3906 O O . ILE B 1 210 ? -16.422 2.676 -6.488 1 93.12 210 ILE B O 1
ATOM 3910 N N . THR B 1 211 ? -16.703 3.889 -4.688 1 95.12 211 THR B N 1
ATOM 3911 C CA . THR B 1 211 ? -17.234 2.746 -3.939 1 95.12 211 THR B CA 1
ATOM 3912 C C . THR B 1 211 ? -18.578 2.295 -4.504 1 95.12 211 THR B C 1
ATOM 3914 O O . THR B 1 211 ? -18.812 1.098 -4.652 1 95.12 211 THR B O 1
ATOM 3917 N N . SER B 1 212 ? -19.406 3.27 -4.887 1 95.81 212 SER B N 1
ATOM 3918 C CA . SER B 1 212 ? -20.703 2.938 -5.465 1 95.81 212 SER B CA 1
ATOM 3919 C C . SER B 1 212 ? -20.547 2.242 -6.812 1 95.81 212 SER B C 1
ATOM 3921 O O . SER B 1 212 ? -21.156 1.2 -7.051 1 95.81 212 SER B O 1
ATOM 3923 N N . LEU B 1 213 ? -19.719 2.754 -7.613 1 94.69 213 LEU B N 1
ATOM 3924 C CA . LEU B 1 213 ? -19.5 2.18 -8.938 1 94.69 213 LEU B CA 1
ATOM 3925 C C . LEU B 1 213 ? -18.859 0.798 -8.828 1 94.69 213 LEU B C 1
ATOM 3927 O O . LEU B 1 213 ? -19.234 -0.123 -9.555 1 94.69 213 LEU B O 1
ATOM 3931 N N . ALA B 1 214 ? -17.906 0.695 -7.973 1 96.38 214 ALA B N 1
ATOM 3932 C CA . ALA B 1 214 ? -17.25 -0.596 -7.777 1 96.38 214 ALA B CA 1
ATOM 3933 C C . ALA B 1 214 ? -18.25 -1.656 -7.332 1 96.38 214 ALA B C 1
ATOM 3935 O O . ALA B 1 214 ? -18.203 -2.797 -7.801 1 96.38 214 ALA B O 1
ATOM 3936 N N . ALA B 1 215 ? -19.172 -1.293 -6.488 1 96.62 215 ALA B N 1
ATOM 3937 C CA . ALA B 1 215 ? -20.188 -2.229 -6.02 1 96.62 215 ALA B CA 1
ATOM 3938 C C . ALA B 1 215 ? -21.141 -2.617 -7.148 1 96.62 215 ALA B C 1
ATOM 3940 O O . ALA B 1 215 ? -21.5 -3.785 -7.281 1 96.62 215 ALA B O 1
ATOM 3941 N N . ILE B 1 216 ? -21.469 -1.693 -7.949 1 96.12 216 ILE B N 1
ATOM 3942 C CA . ILE B 1 216 ? -22.375 -1.954 -9.07 1 96.12 216 ILE B CA 1
ATOM 3943 C C . ILE B 1 216 ? -21.688 -2.883 -10.07 1 96.12 216 ILE B C 1
ATOM 3945 O O . ILE B 1 216 ? -22.297 -3.842 -10.555 1 96.12 216 ILE B O 1
ATOM 3949 N N . ILE B 1 217 ? -20.5 -2.57 -10.375 1 95.88 217 ILE B N 1
ATOM 3950 C CA . ILE B 1 217 ? -19.75 -3.404 -11.32 1 95.88 217 ILE B CA 1
ATOM 3951 C C . ILE B 1 217 ? -19.609 -4.816 -10.758 1 95.88 217 ILE B C 1
ATOM 3953 O O . ILE B 1 217 ? -19.797 -5.801 -11.469 1 95.88 217 ILE B O 1
ATOM 3957 N N . CYS B 1 218 ? -19.25 -4.887 -9.492 1 96.38 218 CYS B N 1
ATOM 3958 C CA . CYS B 1 218 ? -19.109 -6.184 -8.844 1 96.38 218 CYS B CA 1
ATOM 3959 C C . CYS B 1 218 ? -20.406 -6.977 -8.898 1 96.38 218 CYS B C 1
ATOM 3961 O O . CYS B 1 218 ? -20.391 -8.18 -9.18 1 96.38 218 CYS B O 1
ATOM 3963 N N . MET B 1 219 ? -21.516 -6.352 -8.695 1 94.88 219 MET B N 1
ATOM 3964 C CA . MET B 1 219 ? -22.828 -6.984 -8.766 1 94.88 219 MET B CA 1
ATOM 3965 C C . MET B 1 219 ? -23.125 -7.488 -10.172 1 94.88 219 MET B C 1
ATOM 3967 O O . MET B 1 219 ? -23.594 -8.617 -10.344 1 94.88 219 MET B O 1
ATOM 3971 N N . THR B 1 220 ? -22.797 -6.676 -11.164 1 94.38 220 THR B N 1
ATOM 3972 C CA . THR B 1 220 ? -23.016 -7.047 -12.555 1 94.38 220 THR B CA 1
ATOM 3973 C C . THR B 1 220 ? -22.172 -8.258 -12.938 1 94.38 220 THR B C 1
ATOM 3975 O O . THR B 1 220 ? -22.672 -9.18 -13.594 1 94.38 220 THR B O 1
ATOM 3978 N N . LEU B 1 221 ? -20.969 -8.266 -12.445 1 93.06 221 LEU B N 1
ATOM 3979 C CA . LEU B 1 221 ? -20.094 -9.391 -12.742 1 93.06 221 LEU B CA 1
ATOM 3980 C C . LEU B 1 221 ? -20.578 -10.656 -12.047 1 93.06 221 LEU B C 1
ATOM 3982 O O . LEU B 1 221 ? -20.484 -11.75 -12.617 1 93.06 221 LEU B O 1
ATOM 3986 N N . TRP B 1 222 ? -21.047 -10.508 -10.898 1 90.69 222 TRP B N 1
ATOM 3987 C CA . TRP B 1 222 ? -21.594 -11.641 -10.156 1 90.69 222 TRP B CA 1
ATOM 3988 C C . TRP B 1 222 ? -22.812 -12.227 -10.859 1 90.69 222 TRP B C 1
ATOM 3990 O O . TRP B 1 222 ? -22.938 -13.445 -10.977 1 90.69 222 TRP B O 1
ATOM 4000 N N . LEU B 1 223 ? -23.641 -11.438 -11.445 1 90.75 223 LEU B N 1
ATOM 4001 C CA . LEU B 1 223 ? -24.891 -11.875 -12.047 1 90.75 223 LEU B CA 1
ATOM 4002 C C . LEU B 1 223 ? -24.672 -12.375 -13.469 1 90.75 223 LEU B C 1
ATOM 4004 O O . LEU B 1 223 ? -25.422 -13.219 -13.953 1 90.75 223 LEU B O 1
ATOM 4008 N N . THR B 1 224 ? -23.609 -11.906 -14.102 1 89.31 224 THR B N 1
ATOM 4009 C CA . THR B 1 224 ? -23.484 -12.188 -15.531 1 89.31 224 THR B CA 1
ATOM 4010 C C . THR B 1 224 ? -22.406 -13.219 -15.789 1 89.31 224 THR B C 1
ATOM 4012 O O . THR B 1 224 ? -22.453 -13.953 -16.781 1 89.31 224 THR B O 1
ATOM 4015 N N . MET B 1 225 ? -21.406 -13.273 -14.922 1 85.56 225 MET B N 1
ATOM 4016 C CA . MET B 1 225 ? -20.281 -14.156 -15.18 1 85.56 225 MET B CA 1
ATOM 4017 C C . MET B 1 225 ? -20.203 -15.258 -14.125 1 85.56 225 MET B C 1
ATOM 4019 O O . MET B 1 225 ? -20.5 -15.023 -12.953 1 85.56 225 MET B O 1
ATOM 4023 N N . ASN B 1 226 ? -19.812 -16.438 -14.625 1 81.56 226 ASN B N 1
ATOM 4024 C CA . ASN B 1 226 ? -19.672 -17.562 -13.719 1 81.56 226 ASN B CA 1
ATOM 4025 C C . ASN B 1 226 ? -18.219 -17.812 -13.359 1 81.56 226 ASN B C 1
ATOM 4027 O O . ASN B 1 226 ? -17.703 -18.922 -13.539 1 81.56 226 ASN B O 1
ATOM 4031 N N . ASN B 1 227 ? -17.5 -16.828 -13.086 1 84 227 ASN B N 1
ATOM 4032 C CA . ASN B 1 227 ? -16.094 -16.922 -12.68 1 84 227 ASN B CA 1
ATOM 4033 C C . ASN B 1 227 ? -15.812 -16.094 -11.43 1 84 227 ASN B C 1
ATOM 4035 O O . ASN B 1 227 ? -16.75 -15.633 -10.766 1 84 227 ASN B O 1
ATOM 4039 N N . PHE B 1 228 ? -14.523 -15.984 -11.086 1 85.75 228 PHE B N 1
ATOM 4040 C CA . PHE B 1 228 ? -14.188 -15.367 -9.812 1 85.75 228 PHE B CA 1
ATOM 4041 C C . PHE B 1 228 ? -13.75 -13.922 -10.008 1 85.75 228 PHE B C 1
ATOM 4043 O O . PHE B 1 228 ? -13.117 -13.328 -9.133 1 85.75 228 PHE B O 1
ATOM 4050 N N . VAL B 1 229 ? -14.148 -13.367 -11.102 1 88.94 229 VAL B N 1
ATOM 4051 C CA . VAL B 1 229 ? -13.789 -11.977 -11.336 1 88.94 229 VAL B CA 1
ATOM 4052 C C . VAL B 1 229 ? -14.453 -11.086 -10.289 1 88.94 229 VAL B C 1
ATOM 4054 O O . VAL B 1 229 ? -13.844 -10.141 -9.789 1 88.94 229 VAL B O 1
ATOM 4057 N N . PHE B 1 230 ? -15.656 -11.43 -9.938 1 90.75 230 PHE B N 1
ATOM 4058 C CA . PHE B 1 230 ? -16.359 -10.648 -8.93 1 90.75 230 PHE B CA 1
ATOM 4059 C C . PHE B 1 230 ? -15.641 -10.703 -7.594 1 90.75 230 PHE B C 1
ATOM 4061 O O . PHE B 1 230 ? -15.617 -9.711 -6.855 1 90.75 230 PHE B O 1
ATOM 4068 N N . LEU B 1 231 ? -15.055 -11.789 -7.293 1 90.62 231 LEU B N 1
ATOM 4069 C CA . LEU B 1 231 ? -14.383 -11.961 -6.012 1 90.62 231 LEU B CA 1
ATOM 4070 C C . LEU B 1 231 ? -13.133 -11.094 -5.926 1 90.62 231 LEU B C 1
ATOM 4072 O O . LEU B 1 231 ? -12.828 -10.531 -4.871 1 90.62 231 LEU B O 1
ATOM 4076 N N . GLY B 1 232 ? -12.414 -10.992 -7.012 1 93.25 232 GLY B N 1
ATOM 4077 C CA . GLY B 1 232 ? -11.273 -10.086 -7.055 1 93.25 232 GLY B CA 1
ATOM 4078 C C . GLY B 1 232 ? -11.664 -8.641 -6.789 1 93.25 232 GLY B C 1
ATOM 4079 O O . GLY B 1 232 ? -10.984 -7.941 -6.039 1 93.25 232 GLY B O 1
ATOM 4080 N N . LEU B 1 233 ? -12.711 -8.266 -7.398 1 94.81 233 LEU B N 1
ATOM 4081 C CA . LEU B 1 233 ? -13.195 -6.902 -7.203 1 94.81 233 LEU B CA 1
ATOM 4082 C C . LEU B 1 233 ? -13.727 -6.711 -5.789 1 94.81 233 LEU B C 1
ATOM 4084 O O . LEU B 1 233 ? -13.578 -5.633 -5.207 1 94.81 233 LEU B O 1
ATOM 4088 N N . TYR B 1 234 ? -14.242 -7.754 -5.25 1 94.69 234 TYR B N 1
ATOM 4089 C CA . TYR B 1 234 ? -14.773 -7.699 -3.893 1 94.69 234 TYR B CA 1
ATOM 4090 C C . TYR B 1 234 ? -13.664 -7.449 -2.881 1 94.69 234 TYR B C 1
ATOM 4092 O O . TYR B 1 234 ? -13.859 -6.719 -1.907 1 94.69 234 TYR B O 1
ATOM 4100 N N . PHE B 1 235 ? -12.492 -7.992 -3.154 1 95.88 235 PHE B N 1
ATOM 4101 C CA . PHE B 1 235 ? -11.328 -7.719 -2.318 1 95.88 235 PHE B CA 1
ATOM 4102 C C . PHE B 1 235 ? -10.984 -6.234 -2.334 1 95.88 235 PHE B C 1
ATOM 4104 O O . PHE B 1 235 ? -10.633 -5.66 -1.302 1 95.88 235 PHE B O 1
ATOM 4111 N N . ILE B 1 236 ? -11.148 -5.688 -3.441 1 96.81 236 ILE B N 1
ATOM 4112 C CA . ILE B 1 236 ? -10.773 -4.297 -3.664 1 96.81 236 ILE B CA 1
ATOM 4113 C C . ILE B 1 236 ? -11.773 -3.371 -2.98 1 96.81 236 ILE B C 1
ATOM 4115 O O . ILE B 1 236 ? -11.391 -2.354 -2.398 1 96.81 236 ILE B O 1
ATOM 4119 N N . ILE B 1 237 ? -13.016 -3.73 -3.021 1 96.44 237 ILE B N 1
ATOM 4120 C CA . ILE B 1 237 ? -14.086 -2.9 -2.482 1 96.44 237 ILE B CA 1
ATOM 4121 C C . ILE B 1 237 ? -13.859 -2.664 -0.992 1 96.44 237 ILE B C 1
ATOM 4123 O O . ILE B 1 237 ? -14.062 -1.555 -0.493 1 96.44 237 ILE B O 1
ATOM 4127 N N . ASP B 1 238 ? -13.469 -3.705 -0.236 1 96.19 238 ASP B N 1
ATOM 4128 C CA . ASP B 1 238 ? -13.164 -3.566 1.185 1 96.19 238 ASP B CA 1
ATOM 4129 C C . ASP B 1 238 ? -12.148 -2.457 1.422 1 96.19 238 ASP B C 1
ATOM 4131 O O . ASP B 1 238 ? -12.32 -1.626 2.316 1 96.19 238 ASP B O 1
ATOM 4135 N N . LYS B 1 239 ? -11.109 -2.416 0.6 1 97.81 239 LYS B N 1
ATOM 4136 C CA . LYS B 1 239 ? -10.031 -1.442 0.765 1 97.81 239 LYS B CA 1
ATOM 4137 C C . LYS B 1 239 ? -10.5 -0.036 0.406 1 97.81 239 LYS B C 1
ATOM 4139 O O . LYS B 1 239 ? -10.016 0.948 0.969 1 97.81 239 LYS B O 1
ATOM 4144 N N . LEU B 1 240 ? -11.398 0.031 -0.531 1 96.5 240 LEU B N 1
ATOM 4145 C CA . LEU B 1 240 ? -11.922 1.332 -0.937 1 96.5 240 LEU B CA 1
ATOM 4146 C C . LEU B 1 240 ? -12.664 2.002 0.213 1 96.5 240 LEU B C 1
ATOM 4148 O O . LEU B 1 240 ? -12.539 3.213 0.416 1 96.5 240 LEU B O 1
ATOM 4152 N N . TYR B 1 241 ? -13.367 1.265 0.97 1 96.19 241 TYR B N 1
ATOM 4153 C CA . TYR B 1 241 ? -14.086 1.822 2.111 1 96.19 241 TYR B CA 1
ATOM 4154 C C . TYR B 1 241 ? -13.117 2.352 3.16 1 96.19 241 TYR B C 1
ATOM 4156 O O . TYR B 1 241 ? -13.273 3.471 3.652 1 96.19 241 TYR B O 1
ATOM 4164 N N . GLY B 1 242 ? -12.141 1.544 3.477 1 95.19 242 GLY B N 1
ATOM 4165 C CA . GLY B 1 242 ? -11.141 1.996 4.43 1 95.19 242 GLY B CA 1
ATOM 4166 C C . GLY B 1 242 ? -10.406 3.242 3.975 1 95.19 242 GLY B C 1
ATOM 4167 O O . GLY B 1 242 ? -10.234 4.184 4.75 1 95.19 242 GLY B O 1
ATOM 4168 N N . ASN B 1 243 ? -10.047 3.244 2.738 1 94.5 243 ASN B N 1
ATOM 4169 C CA . ASN B 1 243 ? -9.336 4.387 2.178 1 94.5 243 ASN B CA 1
ATOM 4170 C C . ASN B 1 243 ? -10.211 5.633 2.145 1 94.5 243 ASN B C 1
ATOM 4172 O O . ASN B 1 243 ? -9.727 6.746 2.346 1 94.5 243 ASN B O 1
ATOM 4176 N N . SER B 1 244 ? -11.461 5.445 1.88 1 93.5 244 SER B N 1
ATOM 4177 C CA . SER B 1 244 ? -12.383 6.582 1.812 1 93.5 244 SER B CA 1
ATOM 4178 C C . SER B 1 244 ? -12.492 7.281 3.162 1 93.5 244 SER B C 1
ATOM 4180 O O . SER B 1 244 ? -12.43 8.508 3.234 1 93.5 244 SER B O 1
ATOM 4182 N N . VAL B 1 245 ? -12.578 6.547 4.227 1 92.5 245 VAL B N 1
ATOM 4183 C CA . VAL B 1 245 ? -12.695 7.109 5.566 1 92.5 245 VAL B CA 1
ATOM 4184 C C . VAL B 1 245 ? -11.398 7.824 5.945 1 92.5 245 VAL B C 1
ATOM 4186 O O . VAL B 1 245 ? -11.422 8.961 6.41 1 92.5 245 VAL B O 1
ATOM 4189 N N . LEU B 1 246 ? -10.297 7.199 5.66 1 91.69 246 LEU B N 1
ATOM 4190 C CA . LEU B 1 246 ? -9.008 7.746 6.062 1 91.69 246 LEU B CA 1
ATOM 4191 C C . LEU B 1 246 ? -8.656 8.977 5.23 1 91.69 246 LEU B C 1
ATOM 4193 O O . LEU B 1 246 ? -8.016 9.906 5.73 1 91.69 246 LEU B O 1
ATOM 4197 N N . ALA B 1 247 ? -9.062 8.977 3.992 1 88.31 247 ALA B N 1
ATOM 4198 C CA . ALA B 1 247 ? -8.812 10.141 3.137 1 88.31 247 ALA B CA 1
ATOM 4199 C C . ALA B 1 247 ? -9.508 11.383 3.686 1 88.31 247 ALA B C 1
ATOM 4201 O O . ALA B 1 247 ? -8.914 12.461 3.73 1 88.31 247 ALA B O 1
ATOM 4202 N N . VAL B 1 248 ? -10.703 11.203 4.141 1 86.25 248 VAL B N 1
ATOM 4203 C CA . VAL B 1 248 ? -11.469 12.328 4.672 1 86.25 248 VAL B CA 1
ATOM 4204 C C . VAL B 1 248 ? -10.859 12.781 5.996 1 86.25 248 VAL B C 1
ATOM 4206 O O . VAL B 1 248 ? -10.711 13.984 6.23 1 86.25 248 VAL B O 1
ATOM 4209 N N . LEU B 1 249 ? -10.461 11.914 6.777 1 85.25 249 LEU B N 1
ATOM 4210 C CA . LEU B 1 249 ? -9.906 12.242 8.086 1 85.25 249 LEU B CA 1
ATOM 4211 C C . LEU B 1 249 ? -8.547 12.914 7.938 1 85.25 249 LEU B C 1
ATOM 4213 O O . LEU B 1 249 ? -8.242 13.875 8.656 1 85.25 249 LEU B O 1
ATOM 4217 N N . ASN B 1 250 ? -7.766 12.508 7 1 83.12 250 ASN B N 1
ATOM 4218 C CA . ASN B 1 250 ? -6.438 13.078 6.801 1 83.12 250 ASN B CA 1
ATOM 4219 C C . ASN B 1 250 ? -6.508 14.453 6.156 1 83.12 250 ASN B C 1
ATOM 4221 O O . ASN B 1 250 ? -5.652 15.305 6.406 1 83.12 250 ASN B O 1
ATOM 4225 N N . TYR B 1 251 ? -7.418 14.656 5.418 1 77.06 251 TYR B N 1
ATOM 4226 C CA . TYR B 1 251 ? -7.566 15.969 4.789 1 77.06 251 TYR B CA 1
ATOM 4227 C C . TYR B 1 251 ? -7.879 17.031 5.828 1 77.06 251 TYR B C 1
ATOM 4229 O O . TYR B 1 251 ? -7.371 18.156 5.738 1 77.06 251 TYR B O 1
ATOM 4237 N N . ARG B 1 252 ? -8.625 16.766 6.715 1 71 252 ARG B N 1
ATOM 4238 C CA . ARG B 1 252 ? -9 17.703 7.758 1 71 252 ARG B CA 1
ATOM 4239 C C . ARG B 1 252 ? -7.789 18.109 8.586 1 71 252 ARG B C 1
ATOM 4241 O O . ARG B 1 252 ? -7.719 19.234 9.086 1 71 252 ARG B O 1
ATOM 4248 N N . LYS B 1 253 ? -6.887 17.312 8.672 1 65.5 253 LYS B N 1
ATOM 4249 C CA . LYS B 1 253 ? -5.703 17.578 9.484 1 65.5 253 LYS B CA 1
ATOM 4250 C C . LYS B 1 253 ? -4.785 18.594 8.82 1 65.5 253 LYS B C 1
ATOM 4252 O O . LYS B 1 253 ? -4.059 19.328 9.5 1 65.5 253 LYS B O 1
ATOM 4257 N N . HIS B 1 254 ? -4.812 18.766 7.613 1 58.78 254 HIS B N 1
ATOM 4258 C CA . HIS B 1 254 ? -3.926 19.672 6.898 1 58.78 254 HIS B CA 1
ATOM 4259 C C . HIS B 1 254 ? -4.512 21.078 6.836 1 58.78 254 HIS B C 1
ATOM 4261 O O . HIS B 1 254 ? -3.883 22 6.301 1 58.78 254 HIS B O 1
ATOM 4267 N N . LEU B 1 255 ? -5.621 21.297 7.504 1 55.5 255 LEU B N 1
ATOM 4268 C CA . LEU B 1 255 ? -6.238 22.609 7.527 1 55.5 255 LEU B CA 1
ATOM 4269 C C . LEU B 1 255 ? -5.555 23.516 8.547 1 55.5 255 LEU B C 1
ATOM 4271 O O . LEU B 1 255 ? -5.242 23.078 9.656 1 55.5 255 LEU B O 1
ATOM 4275 N N . PRO B 1 256 ? -4.805 24.672 7.984 1 48.34 256 PRO B N 1
ATOM 4276 C CA . PRO B 1 256 ? -4.223 25.625 8.938 1 48.34 256 PRO B CA 1
ATOM 4277 C C . PRO B 1 256 ? -5.141 25.906 10.133 1 48.34 256 PRO B C 1
ATOM 4279 O O . PRO B 1 256 ? -6.352 26.047 9.961 1 48.34 256 PRO B O 1
ATOM 4282 N N . ARG B 1 257 ? -4.852 25.375 11.297 1 45.69 257 ARG B N 1
ATOM 4283 C CA . ARG B 1 257 ? -5.559 25.844 12.484 1 45.69 257 ARG B CA 1
ATOM 4284 C C . ARG B 1 257 ? -5.668 27.359 12.5 1 45.69 257 ARG B C 1
ATOM 4286 O O . ARG B 1 257 ? -4.668 28.062 12.664 1 45.69 257 ARG B O 1
ATOM 4293 N N . THR B 1 258 ? -6.258 28.047 11.625 1 39.88 258 THR B N 1
ATOM 4294 C CA . THR B 1 258 ? -6.469 29.453 11.992 1 39.88 258 THR B CA 1
ATOM 4295 C C . THR B 1 258 ? -6.77 29.578 13.477 1 39.88 258 THR B C 1
ATOM 4297 O O . THR B 1 258 ? -7.633 28.875 14.008 1 39.88 258 THR B O 1
ATOM 4300 N N . ARG B 1 259 ? -5.75 29.953 14.258 1 37.09 259 ARG B N 1
ATOM 4301 C CA . ARG B 1 259 ? -5.836 30.438 15.633 1 37.09 259 ARG B CA 1
ATOM 4302 C C . ARG B 1 259 ? -7.203 31.062 15.906 1 37.09 259 ARG B C 1
ATOM 4304 O O . ARG B 1 259 ? -7.457 31.547 17 1 37.09 259 ARG B O 1
ATOM 4311 N N . ASN B 1 260 ? -7.844 31.891 15.055 1 33.41 260 ASN B N 1
ATOM 4312 C CA . ASN B 1 260 ? -9.023 32.562 15.609 1 33.41 260 ASN B CA 1
ATOM 4313 C C . ASN B 1 260 ? -10.023 31.531 16.156 1 33.41 260 ASN B C 1
ATOM 4315 O O . ASN B 1 260 ? -10.312 30.531 15.516 1 33.41 260 ASN B O 1
ATOM 4319 N N . ASP B 1 261 ? -10.367 31.516 17.531 1 33.66 261 ASP B N 1
ATOM 4320 C CA . ASP B 1 261 ? -11.461 31.219 18.438 1 33.66 261 ASP B CA 1
ATOM 4321 C C . ASP B 1 261 ? -12.797 31.172 17.688 1 33.66 261 ASP B C 1
ATOM 4323 O O . ASP B 1 261 ? -13.844 30.969 18.297 1 33.66 261 ASP B O 1
ATOM 4327 N N . GLY B 1 262 ? -12.961 31.797 16.516 1 31.83 262 GLY B N 1
ATOM 4328 C CA . GLY B 1 262 ? -14.312 31.922 15.992 1 31.83 262 GLY B CA 1
ATOM 4329 C C . GLY B 1 262 ? -14.789 30.688 15.258 1 31.83 262 GLY B C 1
ATOM 4330 O O . GLY B 1 262 ? -15.766 30.75 14.5 1 31.83 262 GLY B O 1
ATOM 4331 N N . PHE B 1 263 ? -14.023 29.828 14.836 1 36.31 263 PHE B N 1
ATOM 4332 C CA . PHE B 1 263 ? -14.758 28.703 14.281 1 36.31 263 PHE B CA 1
ATOM 4333 C C . PHE B 1 263 ? -15.812 28.203 15.273 1 36.31 263 PHE B C 1
ATOM 4335 O O . PHE B 1 263 ? -15.516 28 16.453 1 36.31 263 PHE B O 1
ATOM 4342 N N . PRO B 1 264 ? -17.109 28.5 15.133 1 33.62 264 PRO B N 1
ATOM 4343 C CA . PRO B 1 264 ? -18.094 28.094 16.156 1 33.62 264 PRO B CA 1
ATOM 4344 C C . PRO B 1 264 ? -17.797 26.688 16.688 1 33.62 264 PRO B C 1
ATOM 4346 O O . PRO B 1 264 ? -17.25 25.844 15.984 1 33.62 264 PRO B O 1
ATOM 4349 N N . SER B 1 265 ? -17.516 26.531 18.031 1 36.41 265 SER B N 1
ATOM 4350 C CA . SER B 1 265 ? -17.547 25.375 18.938 1 36.41 265 SER B CA 1
ATOM 4351 C C . SER B 1 265 ? -18.375 24.25 18.344 1 36.41 265 SER B C 1
ATOM 4353 O O . SER B 1 265 ? -18.469 23.156 18.922 1 36.41 265 SER B O 1
ATOM 4355 N N . ARG B 1 266 ? -19.125 24.562 17.297 1 37.38 266 ARG B N 1
ATOM 4356 C CA . ARG B 1 266 ? -20.156 23.625 16.875 1 37.38 266 ARG B CA 1
ATOM 4357 C C . ARG B 1 266 ? -19.547 22.359 16.297 1 37.38 266 ARG B C 1
ATOM 4359 O O . ARG B 1 266 ? -20.156 21.297 16.328 1 37.38 266 ARG B O 1
ATOM 4366 N N . PHE B 1 267 ? -18.406 22.531 15.578 1 36.94 267 PHE B N 1
ATOM 4367 C CA . PHE B 1 267 ? -18 21.266 14.977 1 36.94 267 PHE B CA 1
ATOM 4368 C C . PHE B 1 267 ? -17.078 20.484 15.914 1 36.94 267 PHE B C 1
ATOM 4370 O O . PHE B 1 267 ? -16.781 19.312 15.672 1 36.94 267 PHE B O 1
ATOM 4377 N N . ARG B 1 268 ? -16.219 21.141 16.734 1 37.5 268 ARG B N 1
ATOM 4378 C CA . ARG B 1 268 ? -15.352 20.453 17.672 1 37.5 268 ARG B CA 1
ATOM 4379 C C . ARG B 1 268 ? -16.125 19.969 18.891 1 37.5 268 ARG B C 1
ATOM 4381 O O . ARG B 1 268 ? -15.742 18.984 19.531 1 37.5 268 ARG B O 1
ATOM 4388 N N . GLN B 1 269 ? -16.844 20.938 19.719 1 31.36 269 GLN B N 1
ATOM 4389 C CA . GLN B 1 269 ? -17.25 20.797 21.109 1 31.36 269 GLN B CA 1
ATOM 4390 C C . GLN B 1 269 ? -18.219 19.641 21.297 1 31.36 269 GLN B C 1
ATOM 4392 O O . GLN B 1 269 ? -19.344 19.672 20.797 1 31.36 269 GLN B O 1
ATOM 4397 N N . GLY B 1 270 ? -17.812 18.359 21.172 1 31.02 270 GLY B N 1
ATOM 4398 C CA . GLY B 1 270 ? -18.719 17.594 22.016 1 31.02 270 GLY B CA 1
ATOM 4399 C C . GLY B 1 270 ? -19.125 18.344 23.281 1 31.02 270 GLY B C 1
ATOM 4400 O O . GLY B 1 270 ? -18.266 18.797 24.047 1 31.02 270 GLY B O 1
ATOM 4401 N N . ASN B 1 271 ? -20.109 19.188 23.203 1 29.3 271 ASN B N 1
ATOM 4402 C CA . ASN B 1 271 ? -20.75 19.828 24.344 1 29.3 271 ASN B CA 1
ATOM 4403 C C . ASN B 1 271 ? -20.781 18.906 25.547 1 29.3 271 ASN B C 1
ATOM 4405 O O . ASN B 1 271 ? -21.656 18.047 25.656 1 29.3 271 ASN B O 1
ATOM 4409 N N . THR B 1 272 ? -19.719 18.125 25.922 1 29.56 272 THR B N 1
ATOM 4410 C CA . THR B 1 272 ? -20.094 17.703 27.266 1 29.56 272 THR B CA 1
ATOM 4411 C C . THR B 1 272 ? -20.562 18.891 28.109 1 29.56 272 THR B C 1
ATOM 4413 O O . THR B 1 272 ? -19.844 19.891 28.234 1 29.56 272 THR B O 1
ATOM 4416 N N . PRO B 1 273 ? -21.844 19.188 28.125 1 29.62 273 PRO B N 1
ATOM 4417 C CA . PRO B 1 273 ? -22.359 20.234 29.016 1 29.62 273 PRO B CA 1
ATOM 4418 C C . PRO B 1 273 ? -21.562 20.312 30.328 1 29.62 273 PRO B C 1
ATOM 4420 O O . PRO B 1 273 ? -21.406 19.328 31.031 1 29.62 273 PRO B O 1
ATOM 4423 N N . LYS B 1 274 ? -20.375 20.859 30.312 1 34.44 274 LYS B N 1
ATOM 4424 C CA . LYS B 1 274 ? -19.906 21.094 31.672 1 34.44 274 LYS B CA 1
ATOM 4425 C C . LYS B 1 274 ? -21.047 21.453 32.594 1 34.44 274 LYS B C 1
ATOM 4427 O O . LYS B 1 274 ? -21.859 22.328 32.281 1 34.44 274 LYS B O 1
ATOM 4432 N N . GLU B 1 275 ? -21.625 20.484 33.344 1 30.3 275 GLU B N 1
ATOM 4433 C CA . GLU B 1 275 ? -22.547 20.75 34.469 1 30.3 275 GLU B CA 1
ATOM 4434 C C . GLU B 1 275 ? -22.219 22.078 35.156 1 30.3 275 GLU B C 1
ATOM 4436 O O . GLU B 1 275 ? -21.094 22.312 35.562 1 30.3 275 GLU B O 1
ATOM 4441 N N . SER B 1 276 ? -22.75 23.172 34.562 1 27.95 276 SER B N 1
ATOM 4442 C CA . SER B 1 276 ? -22.781 24.422 35.312 1 27.95 276 SER B CA 1
ATOM 4443 C C . SER B 1 276 ? -22.828 24.141 36.812 1 27.95 276 SER B C 1
ATOM 4445 O O . SER B 1 276 ? -23.672 23.391 37.281 1 27.95 276 SER B O 1
ATOM 4447 N N . SER B 1 277 ? -21.641 23.906 37.406 1 29.11 277 SER B N 1
ATOM 4448 C CA . SER B 1 277 ? -21.734 23.781 38.844 1 29.11 277 SER B CA 1
ATOM 4449 C C . SER B 1 277 ? -22.812 24.688 39.406 1 29.11 277 SER B C 1
ATOM 4451 O O . SER B 1 277 ? -22.984 25.812 38.969 1 29.11 277 SER B O 1
ATOM 4453 N N . PRO B 1 278 ? -23.953 24.094 39.844 1 30.83 278 PRO B N 1
ATOM 4454 C CA . PRO B 1 278 ? -25.047 24.906 40.406 1 30.83 278 PRO B CA 1
ATOM 4455 C C . PRO B 1 278 ? -24.531 26.141 41.156 1 30.83 278 PRO B C 1
ATOM 4457 O O . PRO B 1 278 ? -23.422 26.109 41.688 1 30.83 278 PRO B O 1
ATOM 4460 N N . TYR B 1 279 ? -24.688 27.328 40.562 1 29.73 279 TYR B N 1
ATOM 4461 C CA . TYR B 1 279 ? -24.453 28.562 41.281 1 29.73 279 TYR B CA 1
ATOM 4462 C C . TYR B 1 279 ? -24.734 28.359 42.781 1 29.73 279 TYR B C 1
ATOM 4464 O O . TYR B 1 279 ? -25.828 27.938 43.156 1 29.73 279 TYR B O 1
ATOM 4472 N N . LYS B 1 280 ? -23.75 27.766 43.5 1 34.28 280 LYS B N 1
ATOM 4473 C CA . LYS B 1 280 ? -23.922 27.75 44.969 1 34.28 280 LYS B CA 1
ATOM 4474 C C . LYS B 1 280 ? -24.609 29.016 45.438 1 34.28 280 LYS B C 1
ATOM 4476 O O . LYS B 1 280 ? -24.078 30.125 45.281 1 34.28 280 LYS B O 1
ATOM 4481 N N . PHE B 1 281 ? -25.984 29.094 45.188 1 29.92 281 PHE B N 1
ATOM 4482 C CA . PHE B 1 281 ? -26.812 30.078 45.875 1 29.92 281 PHE B CA 1
ATOM 4483 C C . PHE B 1 281 ? -26.281 30.328 47.281 1 29.92 281 PHE B C 1
ATOM 4485 O O . PHE B 1 281 ? -26.344 29.438 48.125 1 29.92 281 PHE B O 1
ATOM 4492 N N . SER B 1 282 ? -25.031 30.875 47.344 1 30.31 282 SER B N 1
ATOM 4493 C CA . SER B 1 282 ? -24.609 31.266 48.656 1 30.31 282 SER B CA 1
ATOM 4494 C C . SER B 1 282 ? -25.766 31.875 49.438 1 30.31 282 SER B C 1
ATOM 4496 O O . SER B 1 282 ? -26.391 32.844 49 1 30.31 282 SER B O 1
ATOM 4498 N N . LEU B 1 283 ? -26.594 30.938 50.062 1 33.22 283 LEU B N 1
ATOM 4499 C CA . LEU B 1 283 ? -27.656 31.359 50.969 1 33.22 283 LEU B CA 1
ATOM 4500 C C . LEU B 1 283 ? -27.234 32.594 51.75 1 33.22 283 LEU B C 1
ATOM 4502 O O . LEU B 1 283 ? -26.094 32.688 52.219 1 33.22 283 LEU B O 1
ATOM 4506 N N . PRO B 1 284 ? -27.812 33.781 51.281 1 36.03 284 PRO B N 1
ATOM 4507 C CA . PRO B 1 284 ? -27.453 35 52 1 36.03 284 PRO B CA 1
ATOM 4508 C C . PRO B 1 284 ? -27.297 34.75 53.5 1 36.03 284 PRO B C 1
ATOM 4510 O O . PRO B 1 284 ? -27.906 33.844 54.062 1 36.03 284 PRO B O 1
ATOM 4513 N N . PRO B 1 285 ? -26.062 34.969 54.031 1 36.94 285 PRO B N 1
ATOM 4514 C CA . PRO B 1 285 ? -25.844 34.688 55.469 1 36.94 285 PRO B CA 1
ATOM 4515 C C . PRO B 1 285 ? -27.062 35.031 56.312 1 36.94 285 PRO B C 1
ATOM 4517 O O . PRO B 1 285 ? -27.859 35.875 55.938 1 36.94 285 PRO B O 1
ATOM 4520 N N . PRO B 1 286 ? -27.703 33.938 56.969 1 35.75 286 PRO B N 1
ATOM 4521 C CA . PRO B 1 286 ? -28.891 34.188 57.781 1 35.75 286 PRO B CA 1
ATOM 4522 C C . PRO B 1 286 ? -28.812 35.531 58.531 1 35.75 286 PRO B C 1
ATOM 4524 O O . PRO B 1 286 ? -27.719 35.969 58.906 1 35.75 286 PRO B O 1
ATOM 4527 N N . HIS B 1 287 ? -29.562 36.562 58.062 1 34.28 287 HIS B N 1
ATOM 4528 C CA . HIS B 1 287 ? -29.641 37.844 58.781 1 34.28 287 HIS B CA 1
ATOM 4529 C C . HIS B 1 287 ? -29.609 37.625 60.312 1 34.28 287 HIS B C 1
ATOM 4531 O O . HIS B 1 287 ? -30.25 36.688 60.812 1 34.28 287 HIS B O 1
ATOM 4537 N N . PRO B 1 288 ? -28.453 37.938 60.875 1 33.5 288 PRO B N 1
ATOM 4538 C CA . PRO B 1 288 ? -28.375 37.781 62.344 1 33.5 288 PRO B CA 1
ATOM 4539 C C . PRO B 1 288 ? -29.688 38.156 63.031 1 33.5 288 PRO B C 1
ATOM 4541 O O . PRO B 1 288 ? -30.312 39.156 62.688 1 33.5 288 PRO B O 1
ATOM 4544 N N . ARG B 1 289 ? -30.594 37.062 63.25 1 32.69 289 ARG B N 1
ATOM 4545 C CA . ARG B 1 289 ? -31.781 37.344 64.062 1 32.69 289 ARG B CA 1
ATOM 4546 C C . ARG B 1 289 ? -31.484 38.375 65.125 1 32.69 289 ARG B C 1
ATOM 4548 O O . ARG B 1 289 ? -30.469 38.25 65.812 1 32.69 289 ARG B O 1
ATOM 4555 N N . SER B 1 290 ? -31.906 39.594 64.875 1 26.14 290 SER B N 1
ATOM 4556 C CA . SER B 1 290 ? -31.984 40.594 65.938 1 26.14 290 SER B CA 1
ATOM 4557 C C . SER B 1 290 ? -32.469 39.969 67.25 1 26.14 290 SER B C 1
ATOM 4559 O O . SER B 1 290 ? -33.438 39.188 67.25 1 26.14 290 SER B O 1
ATOM 4561 N N . ASP B 1 291 ? -31.656 39.75 68.188 1 25.86 291 ASP B N 1
ATOM 4562 C CA . ASP B 1 291 ? -31.906 39.5 69.625 1 25.86 291 ASP B CA 1
ATOM 4563 C C . ASP B 1 291 ? -33.156 40.25 70.125 1 25.86 291 ASP B C 1
ATOM 4565 O O . ASP B 1 291 ? -33.219 41.469 70.062 1 25.86 291 ASP B O 1
ATOM 4569 N N . LEU B 1 292 ? -34.438 39.844 69.75 1 21.05 292 LEU B N 1
ATOM 4570 C CA . LEU B 1 292 ? -35.344 40.125 70.875 1 21.05 292 LEU B CA 1
ATOM 4571 C C . LEU B 1 292 ? -35.062 39.188 72 1 21.05 292 LEU B C 1
ATOM 4573 O O . LEU B 1 292 ? -34.781 38 71.812 1 21.05 292 LEU B O 1
#

Secondary structure (DSSP, 8-state):
--TT--------HIIIIIHHHHHHHHHHHHHHHHHHHHHHHHH---S-HHHHHHHHHHHHHHHHHHHHHHHHHHIIIIISSS-SGGGGB--HHHHHHHHHHHHHHHHHHHHHHHHHHHHTTS-HHHHHHHHHHHHHHHHHHHGGGG-SBHHHHHHH-HHHHHHHHHHHHHHHHHHHHHHHHHHHHT--S-HHHHHHHHHHHHHHHHHHHHHHHHHHHHHHHHHH-SSSHHHHHHHHHHHHHHHHHHHHHHHHHTS-----TTS-TTTT------------------------/--TT--------HIIIIIHHHHHHHHHHHHHHHHHHHHHHHHH---S-HHHHHHHHHHHHHHHHHHHHHHHHHHIIIIISSS-SGGGGB--HHHHHHHHHHHHHHHHHHHHHHHHHHHHTTS-HHHHHHHHHHHHHHHHHHHGGGG-SBHHHHHHH-HHHHHHHHHHHHHHHHHHHHHHHHHHHHT--S-HHHHHHHHHHHHHHHHHHHHHHHHHHHHHHHHHH-SSSHHHHHHHHHHHHHHHHHHHHHHHHHTS-----TTS-TTTT------------------------

Organism: Lentinula edodes (NCBI:txid5353)

Foldseek 3Di:
DDPPVVVCVVFPCCQFLVLLVVLLVLLVVLLVVLLVLLVVLLVDPPDDPVVNVLSVVLNVLSVLLSVLSVVQNCCQVPVCVPPVVCNFFDDLSLLVSLLSLLVLLLSLLVVLLVVLCLLVVNDVVLSCLQNVLSVVLSVLSNVCSVPGGPVVCCVPPLVSLLSNLVSSLVSLVSSLVSLLVSLVVPDDPDPLVNVLSVVLNVLSNVLSVVLSVLSVVLSVCSVPPPHCNSVSSSSNSSSSSSSSSSVNSSSVVPRPPPPPPPPPCSPVDPCPVPPPPPPVVVVPPPPPPPDD/DDPPVVVPVVFPCCQFLVLLVVLLVLLVVLLVVLLVLLVVLLVDPPADPVVNVLSVVLNVLSVLLSVLSVVQNCCQCPVCVPPVVCNFFDDLSLLVSLLSLLVLLLSLLVVLLVVLCLLVVNDPVLSCLQNVLSVVLSVLSNVCSVPGGPVVCCVPPLVSLLSNLVSSLVSLVSSLVSLLVSLVVPDDPDPLVNVLSVVLNVLSNVLSVVLNVLSVVLSVCSVPDDHCNSVSSSSNSSSSSSSSSSVNSSSVVPRPPPPPPPPPCSPRDPCPVPPPPPPPPVVPPPPPPDDD

pLDDT: mean 78.26, std 21.82, range [20.83, 97.88]

Sequence (584 aa):
MDPSIQSSTSTDIRATFGALLLGGLVAAILSGMIIAQGLNYLKSNIDPSNIRSMVGIIVILDILHTVTIFMGLWKWFIKLHEASAAIFAVPLSISISVILTALTTIIAHGFFAWRIFKLSKRNYWLIIPIVVPAVLAFVSEAEMLRLDSFPDFRRYCPWALTATLALSSGVDAMITVMMMVLLRQSRAKSLSMNDVIDSLFMLTLENGAITSLAAIICMTLWLTMNNFVFLGLYFIIDKLYGNSVLAVLNYRKHLPRTRNDGFPSRFRQGNTPKESSPYKFSLPPPHPRSDLMDPSIQSSTSTDIRATFGALLLGGLVAAILSGMIIAQGLNYLKSNIDPSNIRSMVGIIVILDILHTVTIFMGLWKWFIKLHEASAAIFAVPLSISISVILTALTTIIAHGFFAWRIFKLSKRNYWLIIPIVVPAVLAFVSEAEMLRLDSFPDFRRYCPWALTATLALSSGVDAMITVMMMVLLRQSRAKSLSMNDVIDSLFMLTLENGAITSLAAIICMTLWLTMNNFVFLGLYFIIDKLYGNSVLAVLNYRKHLPRTRNDGFPSRFRQGNTPKESSPYKFSLPPPHPRSDL

Solvent-accessible surface area (backbone atoms only — not comparable to full-atom values): 31150 Å² total; per-residue (Å²): 132,80,77,74,78,62,69,73,72,70,67,52,52,56,48,31,55,39,25,39,50,52,18,50,39,53,23,25,19,42,43,15,26,35,48,45,50,42,52,59,50,68,70,48,81,80,66,60,67,68,62,50,48,50,47,52,48,50,43,51,49,48,52,53,34,49,51,21,51,50,52,37,50,42,42,55,62,52,69,32,57,79,42,75,80,64,67,51,49,50,49,67,38,47,45,51,29,51,52,44,32,41,51,48,44,48,51,41,50,48,51,52,42,49,50,45,27,62,71,56,74,67,42,64,79,72,37,48,76,40,51,52,44,43,52,52,19,39,56,30,46,58,58,53,61,73,46,59,29,57,69,55,33,57,71,75,46,52,57,32,61,45,47,20,29,50,32,45,21,50,37,29,46,50,52,29,52,51,47,45,53,49,48,64,68,60,61,55,92,46,65,68,53,36,51,50,44,50,50,50,43,50,50,40,48,51,43,26,48,48,52,20,49,51,27,48,52,31,41,51,36,55,75,72,42,96,58,33,46,28,56,9,47,49,48,34,50,44,34,47,40,53,39,40,52,49,53,57,57,51,54,61,65,72,50,78,74,67,79,69,84,68,63,65,60,74,80,74,48,74,67,65,71,70,70,67,67,70,75,74,72,68,65,68,73,75,70,74,77,72,87,123,133,80,76,74,78,64,69,73,73,69,69,52,51,55,48,30,54,37,25,39,51,52,19,50,39,53,24,25,19,44,44,15,26,35,47,46,51,43,52,59,48,68,69,47,82,80,66,59,67,68,61,50,48,50,48,51,48,50,44,51,51,49,52,53,34,50,51,21,50,49,52,35,49,43,43,56,64,53,70,33,56,80,43,75,81,64,65,52,50,51,48,68,38,47,46,50,30,51,52,44,34,41,52,48,45,47,50,41,52,48,50,53,41,49,49,46,27,61,70,55,75,66,42,62,78,70,37,48,76,42,51,51,43,44,52,51,20,40,56,30,46,58,58,52,61,71,47,57,28,56,71,55,33,56,71,74,46,51,58,30,61,45,47,20,29,51,32,44,21,49,36,30,48,49,51,31,52,51,48,43,53,49,48,64,69,61,61,56,90,44,65,71,53,37,51,51,43,50,50,49,44,49,51,40,47,51,42,25,49,48,52,20,49,51,27,48,52,32,42,51,37,53,75,72,40,96,58,33,45,28,56,11,48,49,48,31,51,43,34,46,40,51,39,41,53,47,52,58,58,51,54,62,66,71,51,77,75,66,79,67,85,67,62,69,60,75,81,74,50,73,71,65,71,70,73,69,68,70,75,73,71,69,68,70,73,78,72,77,76,75,83,124

Radius of gyration: 30.51 Å; Cα contacts (8 Å, |Δi|>4): 621; chains: 2; bounding box: 72×121×93 Å

=== Feature glossary ===
Annotated list of the representations used here:

Nearest PDB structures. The Foldseek neighbor list gives the closest experimentally determined structures in the PDB, ranked by structural alignment. TM-score near 1 means near-identical fold; near 0.3 means only rough topology match. This is how one finds what a novel AlphaFold prediction most resembles in the solved-structure universe.

Foldseek 3Di. Foldseek's 3Di representation compresses backbone geometry into a per-residue letter drawn from a learned twenty-state alphabet. It captures the tertiary interaction pattern around each residue — which residues are packed against it in space, regardless of where they are in sequence.

Radius of gyration, Cα contacts, bounding box. Radius of gyration (Rg) is the root-mean-square distance of Cα atoms from their centroid — a single number for overall size and compactness. A globular domain of N residues has Rg ≈ 2.2·N^0.38 Å; an extended or disordered chain has a much larger Rg. The Cα contact count is the number of residue pairs whose Cα atoms are within 8 Å and are more than four positions apart in sequence — a standard proxy for tertiary packing density. The bounding box is the smallest axis-aligned box enclosing all Cα atoms.

InterPro / GO / CATH / organism. The annotation block draws on four external resources. InterPro: which protein families and domains the sequence belongs to. GO: standardized terms for what the protein does, what process it participates in, and where in the cell it acts. CATH: which structural fold it has in the CATH hierarchy. Organism: the species of origin.

mmCIF coordinates. The mmCIF block holds the 3D Cartesian coordinates of each backbone atom (N, Cα, C, O) in ångströms. mmCIF is the PDB's canonical archive format — a tagged-loop text representation of the atomic model.

pLDDT. pLDDT is the predicted lDDT-Cα score: AlphaFold's confidence that the local environment of each residue (all inter-atomic distances within 15 Å) is correctly placed. It is a per-residue number between 0 and 100, with higher meaning more reliable.

Backbone torsions (φ/ψ). φ (phi) and ψ (psi) are the two rotatable backbone dihedrals per residue: φ is the C(i-1)–N–Cα–C torsion, ψ is the N–Cα–C–N(i+1) torsion, both in degrees on (−180°, 180°]. α-helical residues cluster near (−60°, −45°); β-strand residues near (−120°, +130°). A Ramachandran plot is simply a scatter of (φ, ψ) for every residue.

B-factor. For experimental (PDB) structures, the B-factor (temperature factor) quantifies the positional spread of each atom in the crystal — a combination of thermal vibration and static disorder — in units of Å². High B-factors mark flexible loops or poorly resolved regions; low B-factors mark the rigid, well-ordered core.

Secondary structure (3-state, P-SEA). SS3 is a coarse helix/strand/coil call (letters a/b/c) made by the P-SEA algorithm from inter-Cα distances and dihedrals. It is less detailed than DSSP but needs only Cα positions.

Predicted aligned error. Predicted aligned error is AlphaFold's pairwise confidence. Unlike pLDDT (per-residue), PAE is per-residue-pair and captures whether two parts of the structure are correctly placed relative to each other. Units are ångströms of expected positional error.

Solvent-accessible surface area. Solvent-accessible surface area (SASA) is the area in Å² traced out by the centre of a 1.4 Å probe sphere (a water molecule) rolled over the protein's van der Waals surface (Shrake–Rupley / Lee–Richards construction). Buried residues have near-zero SASA; fully exposed residues can exceed 200 Å². The total SASA scales roughly with the number of surface residues.

Secondary structure (8-state, DSSP). The SS8 string is DSSP's per-residue secondary-structure call. α-helix (H) means an i→i+4 H-bond ladder; β-strand (E) means the residue participates in a β-sheet; 3₁₀ (G) and π (I) are tighter and wider helices; T/S are turns/bends; '-' is loop.

Rendered structure images. Structure images are PyMOL renders from six orthogonal camera directions. Cartoon representation draws helices as coils and strands as arrows; sticks shows the backbone as bonds; surface shows the solvent-excluded envelope. Rainbow coloring maps sequence position to hue (blue→red, N→C); chain coloring assigns a distinct color per polypeptide.

Sequence. The amino-acid sequence is the protein's primary structure: the linear order of residues from the N-terminus to the C-terminus, written in one-letter code. Everything else here — the 3D coordinates, the secondary structure, the domain annotations — is ultimately a consequence of this string.

Contact-map, Ramachandran, and PAE plots. Three diagnostic plots accompany the record. The Cα contact map visualizes the tertiary structure as a 2D adjacency matrix (8 Å cutoff, sequence-local contacts suppressed). The Ramachandran plot shows the distribution of backbone (φ, ψ) torsions, with points in the α and β basins reflecting secondary structure content. The PAE plot shows AlphaFold's inter-residue confidence as a color matrix.